Protein AF-0000000079204467 (afdb_homodimer)

Sequence (396 aa):
MDNYSAEVANLAMKILDCMAKALNVDTDVLRGVFGEGRQSFRMNYYPPCPQPDNVIGLTPHSDSVALTILLQLNDMEGLQIKKDGKWVSVKPVPHAFVVNIGDILEIVTNGIYKSILHRAVVNATKERLSVAAFHSPASDREIGPIPNLITVDTPARFKRISMIDYIQGLFARELDGKSYLDTMRITENDEEKKSNEPMDNYSAEVANLAMKILDCMAKALNVDTDVLRGVFGEGRQSFRMNYYPPCPQPDNVIGLTPHSDSVALTILLQLNDMEGLQIKKDGKWVSVKPVPHAFVVNIGDILEIVTNGIYKSILHRAVVNATKERLSVAAFHSPASDREIGPIPNLITVDTPARFKRISMIDYIQGLFARELDGKSYLDTMRITENDEEKKSNEP

Foldseek 3Di:
DVVVQVVVVVVVLVVLQVVCVVLVHHSVLVCVFFPPWDKDKDKDKDAAAQPQPFAWPFDKDWAQAAKKKKDWPDQDWWKWWQDPNDTDTDGDDPPDIDMFGGDQNCFQQLNPDDTIIMTTGAHNHDMTIMMMMGGHGHQAHKTGHDPVNADPVRHGPDDIDGSVVSVVVVVVVVVVPVPVVVVVDDDPVNVVVVVPPD/DVVVQVVVVVVVLVVLQVVCVVLVHHSVLVCVFFPPWDKDKDKDKDAAAQPQVFAWPWDKDWAQAAKKKKDWPDQDWWKWWQDPNDTDTDGDDPPDIDMFGGDQNCFQQLNPDDTIIMTTGAHNHDMTIMMMMGGHGHQAHKTGHDPVNADPVRHGPDDIDGSVVSVVVVVVVVVVPVPVVVVVDDDPVNVVVVVPPD

Organism: NCBI:txid171969

InterPro domains:
  IPR005123 Oxoglutarate/iron-dependent dioxygenase domain [PS51471] (37-137)
  IPR027443 Isopenicillin N synthase-like superfamily [G3DSA:2.60.120.330] (1-175)
  IPR044861 Isopenicillin N synthase-like, Fe(2+) 2OG dioxygenase domain [PF03171] (39-137)
  IPR050295 Plant 2-oxoglutarate-dependent oxidoreductases [PTHR47991] (1-166)

Structure (mmCIF, N/CA/C/O backbone):
data_AF-0000000079204467-model_v1
#
loop_
_entity.id
_entity.type
_entity.pdbx_description
1 polymer 'Fe2OG dioxygenase domain-containing protein'
#
loop_
_atom_site.group_PDB
_atom_site.id
_atom_site.type_symbol
_atom_site.label_atom_id
_atom_site.label_alt_id
_atom_site.label_comp_id
_atom_site.label_asym_id
_atom_site.label_entity_id
_atom_site.label_seq_id
_atom_site.pdbx_PDB_ins_code
_atom_site.Cartn_x
_atom_site.Cartn_y
_atom_site.Cartn_z
_atom_site.occupancy
_atom_site.B_iso_or_equiv
_atom_site.auth_seq_id
_atom_site.auth_comp_id
_atom_site.auth_asym_id
_atom_site.auth_atom_id
_atom_site.pdbx_PDB_model_num
ATOM 1 N N . MET A 1 1 ? -12.391 13.664 -10.922 1 72.62 1 MET A N 1
ATOM 2 C CA . MET A 1 1 ? -11.328 13.414 -9.953 1 72.62 1 MET A CA 1
ATOM 3 C C . MET A 1 1 ? -10.688 14.719 -9.5 1 72.62 1 MET A C 1
ATOM 5 O O . MET A 1 1 ? -10.414 14.898 -8.312 1 72.62 1 MET A O 1
ATOM 9 N N . ASP A 1 2 ? -10.805 15.719 -10.391 1 77.62 2 ASP A N 1
ATOM 10 C CA . ASP A 1 2 ? -10.141 16.984 -10.07 1 77.62 2 ASP A CA 1
ATOM 11 C C . ASP A 1 2 ? -10.938 17.766 -9.039 1 77.62 2 ASP A C 1
ATOM 13 O O . ASP A 1 2 ? -10.375 18.297 -8.07 1 77.62 2 ASP A O 1
ATOM 17 N N . ASN A 1 3 ? -12.211 17.812 -9.234 1 87.56 3 ASN A N 1
ATOM 18 C CA . ASN A 1 3 ? -13.016 18.547 -8.273 1 87.56 3 ASN A CA 1
ATOM 19 C C . ASN A 1 3 ? -12.992 17.891 -6.898 1 87.56 3 ASN A C 1
ATOM 21 O O . ASN A 1 3 ? -12.875 18.578 -5.879 1 87.56 3 ASN A O 1
ATOM 25 N N . TYR A 1 4 ? -13.148 16.641 -6.848 1 91.44 4 TYR A N 1
ATOM 26 C CA . TYR A 1 4 ? -13.086 15.891 -5.594 1 91.44 4 TYR A CA 1
ATOM 27 C C . TYR A 1 4 ? -11.75 16.094 -4.898 1 91.44 4 TYR A C 1
ATOM 29 O O . TYR A 1 4 ? -11.695 16.344 -3.691 1 91.44 4 TYR A O 1
ATOM 37 N N . SER A 1 5 ? -10.734 16.078 -5.699 1 91.62 5 SER A N 1
ATOM 38 C CA . SER A 1 5 ? -9.383 16.266 -5.176 1 91.62 5 SER A CA 1
ATOM 39 C C . SER A 1 5 ? -9.242 17.625 -4.492 1 91.62 5 SER A C 1
ATOM 41 O O . SER A 1 5 ? -8.734 17.703 -3.371 1 91.62 5 SER A O 1
ATOM 43 N N . ALA A 1 6 ? -9.703 18.641 -5.148 1 92.88 6 ALA A N 1
ATOM 44 C CA . ALA A 1 6 ? -9.602 20 -4.598 1 92.88 6 ALA A CA 1
ATOM 45 C C . ALA A 1 6 ? -10.43 20.125 -3.322 1 92.88 6 ALA A C 1
ATOM 47 O O . ALA A 1 6 ? -9.992 20.75 -2.352 1 92.88 6 ALA A O 1
ATOM 48 N N . GLU A 1 7 ? -11.578 19.562 -3.314 1 95.62 7 GLU A N 1
ATOM 49 C CA . GLU A 1 7 ? -12.469 19.641 -2.16 1 95.62 7 GLU A CA 1
ATOM 50 C C . GLU A 1 7 ? -11.883 18.922 -0.955 1 95.62 7 GLU A C 1
ATOM 52 O O . GLU A 1 7 ? -11.984 19.391 0.177 1 95.62 7 GLU A O 1
ATOM 57 N N . VAL A 1 8 ? -11.305 17.797 -1.215 1 95.88 8 VAL A N 1
ATOM 58 C CA . VAL A 1 8 ? -10.742 17.016 -0.124 1 95.88 8 VAL A CA 1
ATOM 59 C C . VAL A 1 8 ? -9.5 17.703 0.422 1 95.88 8 VAL A C 1
ATOM 61 O O . VAL A 1 8 ? -9.25 17.703 1.63 1 95.88 8 VAL A O 1
ATOM 64 N N . ALA A 1 9 ? -8.758 18.328 -0.477 1 94.88 9 ALA A N 1
ATOM 65 C CA . ALA A 1 9 ? -7.609 19.109 -0.033 1 94.88 9 ALA A CA 1
ATOM 66 C C . ALA A 1 9 ? -8.039 20.266 0.878 1 94.88 9 ALA A C 1
ATOM 68 O O . ALA A 1 9 ? -7.418 20.516 1.913 1 94.88 9 ALA A O 1
ATOM 69 N N . ASN A 1 10 ? -9.07 20.906 0.454 1 96.06 10 ASN A N 1
ATOM 70 C CA . ASN A 1 10 ? -9.617 21.984 1.267 1 96.06 10 ASN A CA 1
ATOM 71 C C . ASN A 1 10 ? -10.102 21.484 2.623 1 96.06 10 ASN A C 1
ATOM 73 O O . ASN A 1 10 ? -9.914 22.141 3.643 1 96.0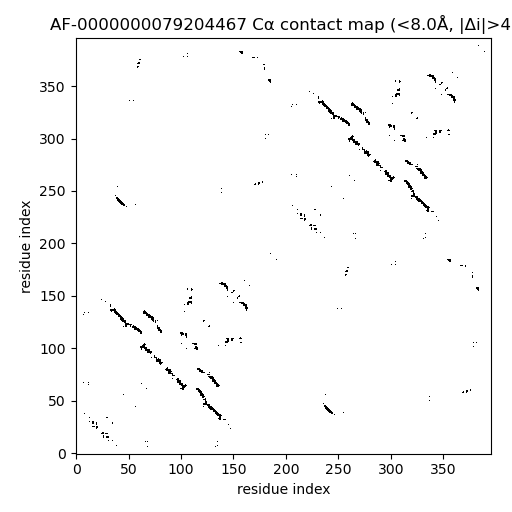6 10 ASN A O 1
ATOM 77 N N . LEU A 1 11 ? -10.758 20.406 2.621 1 97.25 11 LEU A N 1
ATOM 78 C CA . LEU A 1 11 ? -11.227 19.797 3.863 1 97.25 11 LEU A CA 1
ATOM 79 C C . LEU A 1 11 ? -10.062 19.484 4.797 1 97.25 11 LEU A C 1
ATOM 81 O O . LEU A 1 11 ? -10.148 19.734 6 1 97.25 11 LEU A O 1
ATOM 85 N N . ALA A 1 12 ? -8.977 18.922 4.258 1 97.56 12 ALA A N 1
ATOM 86 C CA . ALA A 1 12 ? -7.789 18.609 5.055 1 97.56 12 ALA A CA 1
ATOM 87 C C . ALA A 1 12 ? -7.262 19.859 5.758 1 97.56 12 ALA A C 1
ATOM 89 O O . ALA A 1 12 ? -6.922 19.812 6.941 1 97.56 12 ALA A O 1
ATOM 90 N N . MET A 1 13 ? -7.277 20.953 5.074 1 96.94 13 MET A N 1
ATOM 91 C CA . MET A 1 13 ? -6.789 22.203 5.648 1 96.94 13 MET A CA 1
ATOM 92 C C . MET A 1 13 ? -7.715 22.672 6.762 1 96.94 13 MET A C 1
ATOM 94 O O . MET A 1 13 ? -7.254 23.172 7.793 1 96.94 13 MET A O 1
ATOM 98 N N . LYS A 1 14 ? -8.969 22.547 6.523 1 97.94 14 LYS A N 1
ATOM 99 C CA . LYS A 1 14 ? -9.922 22.922 7.555 1 97.94 14 LYS A CA 1
ATOM 100 C C . LYS A 1 14 ? -9.742 22.094 8.82 1 97.94 14 LYS A C 1
ATOM 102 O O . LYS A 1 14 ? -9.82 22.609 9.93 1 97.94 14 LYS A O 1
ATOM 107 N N . ILE A 1 15 ? -9.539 20.828 8.633 1 98.12 15 ILE A N 1
ATOM 108 C CA . ILE A 1 15 ? -9.32 19.922 9.766 1 98.12 15 ILE A CA 1
ATOM 109 C C . ILE A 1 15 ? -8.047 20.344 10.508 1 98.12 15 ILE A C 1
ATOM 111 O O . ILE A 1 15 ? -8.047 20.438 11.742 1 98.12 15 ILE A O 1
ATOM 115 N N . LEU A 1 16 ? -7.023 20.656 9.773 1 97.69 16 LEU A N 1
ATOM 116 C CA . LEU A 1 16 ? -5.758 21.062 10.383 1 97.69 16 LEU A CA 1
ATOM 117 C C . LEU A 1 16 ? -5.914 22.375 11.141 1 97.69 16 LEU A C 1
ATOM 119 O O . LEU A 1 16 ? -5.32 22.562 12.203 1 97.69 16 LEU A O 1
ATOM 123 N N . ASP A 1 17 ? -6.746 23.281 10.602 1 97.88 17 ASP A N 1
ATOM 124 C CA . ASP A 1 17 ? -7.039 24.531 11.305 1 97.88 17 ASP A CA 1
ATOM 125 C C . ASP A 1 17 ? -7.723 24.25 12.641 1 97.88 17 ASP A C 1
ATOM 127 O O . ASP A 1 17 ? -7.383 24.859 13.656 1 97.88 17 ASP A O 1
ATOM 131 N N . CYS A 1 18 ? -8.672 23.391 12.633 1 98.25 18 CYS A N 1
ATOM 132 C CA . CYS A 1 18 ? -9.375 23.031 13.852 1 98.25 18 CYS A CA 1
ATOM 133 C C . CYS A 1 18 ? -8.414 22.406 14.867 1 98.25 18 CYS A C 1
ATOM 135 O O . CYS A 1 18 ? -8.492 22.688 16.062 1 98.25 18 CYS A O 1
ATOM 137 N N . MET A 1 19 ? -7.508 21.562 14.383 1 97.81 19 MET A N 1
ATOM 138 C CA . MET A 1 19 ? -6.535 20.922 15.258 1 97.81 19 MET A CA 1
ATOM 139 C C . MET A 1 19 ? -5.574 21.953 15.852 1 97.81 19 MET A C 1
ATOM 141 O O . MET A 1 19 ? -5.215 21.859 17.031 1 97.81 19 MET A O 1
ATOM 145 N N . ALA A 1 20 ? -5.168 22.859 15.016 1 97.62 20 ALA A N 1
ATOM 146 C CA . ALA A 1 20 ? -4.309 23.922 15.516 1 97.62 20 ALA A CA 1
ATOM 147 C C . ALA A 1 20 ? -4.98 24.672 16.656 1 97.62 20 ALA A C 1
ATOM 149 O O . ALA A 1 20 ? -4.359 24.938 17.703 1 97.62 20 ALA A O 1
ATOM 150 N N . LYS A 1 21 ? -6.219 25.031 16.484 1 98.06 21 LYS A N 1
ATOM 151 C CA . LYS A 1 21 ? -6.973 25.734 17.516 1 98.06 21 LYS A CA 1
ATOM 152 C C . LYS A 1 21 ? -7.059 24.906 18.797 1 98.06 21 LYS A C 1
ATOM 154 O O . LYS A 1 21 ? -6.895 25.438 19.891 1 98.06 21 LYS A O 1
ATOM 159 N N . ALA A 1 22 ? -7.316 23.641 18.625 1 97.69 22 ALA A N 1
ATOM 160 C CA . ALA A 1 22 ? -7.418 22.75 19.781 1 97.69 22 ALA A CA 1
ATOM 161 C C . ALA A 1 22 ? -6.094 22.656 20.531 1 97.69 22 ALA A C 1
ATOM 163 O O . ALA A 1 22 ? -6.07 22.453 21.75 1 97.69 22 ALA A O 1
ATOM 164 N N . LEU A 1 23 ? -4.969 22.828 19.859 1 97.31 23 LEU A N 1
ATOM 165 C CA . LEU A 1 23 ? -3.635 22.797 20.438 1 97.31 23 LEU A CA 1
ATOM 166 C C . LEU A 1 23 ? -3.248 24.156 21.016 1 97.31 23 LEU A C 1
ATOM 168 O O . LEU A 1 23 ? -2.178 24.297 21.609 1 97.31 23 LEU A O 1
ATOM 172 N N . ASN A 1 24 ? -4.105 25.125 20.797 1 97.12 24 ASN A N 1
ATOM 173 C CA . ASN A 1 24 ? -3.861 26.5 21.219 1 97.12 24 ASN A CA 1
ATOM 174 C C . ASN A 1 24 ? -2.648 27.094 20.516 1 97.12 24 ASN A C 1
ATOM 176 O O . ASN A 1 24 ? -1.806 27.734 21.141 1 97.12 24 ASN A O 1
ATOM 180 N N . VAL A 1 25 ? -2.535 26.812 19.25 1 96.62 25 VAL A N 1
ATOM 181 C CA . VAL A 1 25 ? -1.514 27.422 18.406 1 96.62 25 VAL A CA 1
ATOM 182 C C . VAL A 1 25 ? -2.174 28.141 17.234 1 96.62 25 VAL A C 1
ATOM 184 O O . VAL A 1 25 ? -3.295 27.797 16.844 1 96.62 25 VAL A O 1
ATOM 187 N N . ASP A 1 26 ? -1.474 29.172 16.719 1 97.12 26 ASP A N 1
ATOM 188 C CA . ASP A 1 26 ? -1.987 29.875 15.547 1 97.12 26 ASP A CA 1
ATOM 189 C C . ASP A 1 26 ? -2.125 28.938 14.352 1 97.12 26 ASP A C 1
ATOM 191 O O . ASP A 1 26 ? -1.254 28.094 14.117 1 97.12 26 ASP A O 1
ATOM 195 N N . THR A 1 27 ? -3.242 29.094 13.594 1 96.69 27 THR A N 1
ATOM 196 C CA . THR A 1 27 ? -3.498 28.234 12.445 1 96.69 27 THR A CA 1
ATOM 197 C C . THR A 1 27 ? -2.375 28.359 11.422 1 96.69 27 THR A C 1
ATOM 199 O O . THR A 1 27 ? -2.088 27.406 10.688 1 96.69 27 THR A O 1
ATOM 202 N N . ASP A 1 28 ? -1.653 29.453 11.43 1 96.62 28 ASP A N 1
ATOM 203 C CA . ASP A 1 28 ? -0.583 29.703 10.469 1 96.62 28 ASP A CA 1
ATOM 204 C C . ASP A 1 28 ? 0.603 28.766 10.719 1 96.62 28 ASP A C 1
ATOM 206 O O . ASP A 1 28 ? 1.394 28.5 9.812 1 96.62 28 ASP A O 1
ATOM 210 N N . VAL A 1 29 ? 0.686 28.328 11.914 1 95.69 29 VAL A N 1
ATOM 211 C CA . VAL A 1 29 ? 1.812 27.469 12.266 1 95.69 29 VAL A CA 1
ATOM 212 C C . VAL A 1 29 ? 1.688 26.125 11.531 1 95.69 29 VAL A C 1
ATOM 214 O O . VAL A 1 29 ? 2.609 25.719 10.82 1 95.69 29 VAL A O 1
ATOM 217 N N . LEU A 1 30 ? 0.536 25.438 11.617 1 95.75 30 LEU A N 1
ATOM 218 C CA . LEU A 1 30 ? 0.355 24.172 10.914 1 95.75 30 LEU A CA 1
ATOM 219 C C . LEU A 1 30 ? 0.243 24.391 9.406 1 95.75 30 LEU A C 1
ATOM 221 O O . LEU A 1 30 ? 0.72 23.578 8.617 1 95.75 30 LEU A O 1
ATOM 225 N N . ARG A 1 31 ? -0.378 25.5 9.023 1 94.81 31 ARG A N 1
ATOM 226 C CA . ARG A 1 31 ? -0.451 25.812 7.598 1 94.81 31 ARG A CA 1
ATOM 227 C C . ARG A 1 31 ? 0.94 26.016 7.012 1 94.81 31 ARG A C 1
ATOM 229 O O . ARG A 1 31 ? 1.179 25.719 5.84 1 94.81 31 ARG A O 1
ATOM 236 N N . GLY A 1 32 ? 1.787 26.578 7.805 1 94.31 32 GLY A N 1
ATOM 237 C CA . GLY A 1 32 ? 3.164 26.766 7.367 1 94.31 32 GLY A CA 1
ATOM 238 C C . GLY A 1 32 ? 3.867 25.453 7.066 1 94.31 32 GLY A C 1
ATOM 239 O O . GLY A 1 32 ? 4.727 25.391 6.188 1 94.31 32 GLY A O 1
ATOM 240 N N . VAL A 1 33 ? 3.49 24.422 7.766 1 94.06 33 VAL A N 1
ATOM 241 C CA . VAL A 1 33 ? 4.098 23.109 7.57 1 94.06 33 VAL A CA 1
ATOM 242 C C . VAL A 1 33 ? 3.35 22.344 6.48 1 94.06 33 VAL A C 1
ATOM 244 O O . VAL A 1 33 ? 3.967 21.75 5.598 1 94.06 33 VAL A O 1
ATOM 247 N N . PHE A 1 34 ? 2.021 22.422 6.441 1 93.75 34 PHE A N 1
ATOM 248 C CA . PHE A 1 34 ? 1.227 21.5 5.648 1 93.75 34 PHE A CA 1
ATOM 249 C C . PHE A 1 34 ? 0.581 22.203 4.469 1 93.75 34 PHE A C 1
ATOM 251 O O . PHE A 1 34 ? 0.009 21.562 3.586 1 93.75 34 PHE A O 1
ATOM 258 N N . GLY A 1 35 ? 0.647 23.578 4.484 1 90.62 35 GLY A N 1
ATOM 259 C CA . GLY A 1 35 ? 0.082 24.312 3.363 1 90.62 35 GLY A CA 1
ATOM 260 C C . GLY A 1 35 ? 0.76 24 2.043 1 90.62 35 GLY A C 1
ATOM 261 O O . GLY A 1 35 ? 1.954 23.703 2.008 1 90.62 35 GLY A O 1
ATOM 262 N N . GLU A 1 36 ? -0.015 24.047 0.971 1 87.31 36 GLU A N 1
ATOM 263 C CA . GLU A 1 36 ? 0.477 23.766 -0.372 1 87.31 36 GLU A CA 1
ATOM 264 C C . GLU A 1 36 ? 1.157 22.391 -0.425 1 87.31 36 GLU A C 1
ATOM 266 O O . GLU A 1 36 ? 2.205 22.234 -1.055 1 87.31 36 GLU A O 1
ATOM 271 N N . GLY A 1 37 ? 0.646 21.531 0.371 1 90.75 37 GLY A N 1
ATOM 272 C CA . GLY A 1 37 ? 1.218 20.188 0.474 1 90.75 37 GLY A CA 1
ATOM 273 C C . GLY A 1 37 ? 0.845 19.297 -0.689 1 90.75 37 GLY A C 1
ATOM 274 O O . GLY A 1 37 ? 0.33 19.766 -1.705 1 90.75 37 GLY A O 1
ATOM 275 N N . ARG A 1 38 ? 1.247 18.062 -0.542 1 90.19 38 ARG A N 1
ATOM 276 C CA . ARG A 1 38 ? 0.975 17.062 -1.556 1 90.19 38 ARG A CA 1
ATOM 277 C C . ARG A 1 38 ? -0.207 16.188 -1.15 1 90.19 38 ARG A C 1
ATOM 279 O O . ARG A 1 38 ? -0.364 15.844 0.025 1 90.19 38 ARG A O 1
ATOM 286 N N . GLN A 1 39 ? -0.999 15.914 -2.168 1 93.12 39 GLN A N 1
ATOM 287 C CA . GLN A 1 39 ? -2.125 15.008 -1.982 1 93.12 39 GLN A CA 1
ATOM 288 C C . GLN A 1 39 ? -2.08 13.859 -2.99 1 93.12 39 GLN A C 1
ATOM 290 O O . GLN A 1 39 ? -1.752 14.07 -4.16 1 93.12 39 GLN A O 1
ATOM 295 N N . SER A 1 40 ? -2.301 12.664 -2.574 1 94.06 40 SER A N 1
ATOM 296 C CA . SER A 1 40 ? -2.443 11.5 -3.441 1 94.06 40 SER A CA 1
ATOM 297 C C . SER A 1 40 ? -3.639 10.648 -3.027 1 94.06 40 SER A C 1
ATOM 299 O O . SER A 1 40 ? -4.168 10.805 -1.927 1 94.06 40 SER A O 1
ATOM 301 N N . PHE A 1 41 ? -4.09 9.852 -3.979 1 95.19 41 PHE A N 1
ATOM 302 C CA . PHE A 1 41 ? -5.266 9.039 -3.723 1 95.19 41 PHE A CA 1
ATOM 303 C C . PHE A 1 41 ? -4.961 7.559 -3.949 1 95.19 41 PHE A C 1
ATOM 305 O O . PHE A 1 41 ? -4.223 7.207 -4.875 1 95.19 41 PHE A O 1
ATOM 312 N N . ARG A 1 42 ? -5.57 6.73 -3.16 1 95.31 42 ARG A N 1
ATOM 313 C CA . ARG A 1 42 ? -5.605 5.285 -3.338 1 95.31 42 ARG A CA 1
ATOM 314 C C . ARG A 1 42 ? -7.023 4.746 -3.172 1 95.31 42 ARG A C 1
ATOM 316 O O . ARG A 1 42 ? -7.691 5.039 -2.178 1 95.31 42 ARG A O 1
ATOM 323 N N . MET A 1 43 ? -7.445 4.102 -4.191 1 93.94 43 MET A N 1
ATOM 324 C CA . MET A 1 43 ? -8.719 3.398 -4.113 1 93.94 43 MET A CA 1
ATOM 325 C C . MET A 1 43 ? -8.508 1.894 -4 1 93.94 43 MET A C 1
ATOM 327 O O . MET A 1 43 ? -7.688 1.322 -4.723 1 93.94 43 MET A O 1
ATOM 331 N N . ASN A 1 44 ? -9.164 1.347 -3.102 1 93.5 44 ASN A N 1
ATOM 332 C CA . ASN A 1 44 ? -9.078 -0.091 -2.873 1 93.5 44 ASN A CA 1
ATOM 333 C C . ASN A 1 44 ? -10.406 -0.785 -3.15 1 93.5 44 ASN A C 1
ATOM 335 O O . ASN A 1 44 ? -11.461 -0.306 -2.727 1 93.5 44 ASN A O 1
ATOM 339 N N . TYR A 1 45 ? -10.344 -1.846 -3.891 1 92.19 45 TYR A N 1
ATOM 340 C CA . TYR A 1 45 ? -11.508 -2.68 -4.176 1 92.19 45 TYR A CA 1
ATOM 341 C C . TYR A 1 45 ? -11.219 -4.145 -3.875 1 92.19 45 TYR A C 1
ATOM 343 O O . TYR A 1 45 ? -10.242 -4.707 -4.387 1 92.19 45 TYR A O 1
ATOM 351 N N . TYR A 1 46 ? -12 -4.719 -3.066 1 88.62 46 TYR A N 1
ATOM 352 C CA . TYR A 1 46 ? -11.93 -6.133 -2.713 1 88.62 46 TYR A CA 1
ATOM 353 C C . TYR A 1 46 ? -13.219 -6.852 -3.076 1 88.62 46 TYR A C 1
ATOM 355 O O . TYR A 1 46 ? -14.242 -6.68 -2.408 1 88.62 46 TYR A O 1
ATOM 363 N N . PRO A 1 47 ? -13.172 -7.672 -4.098 1 85.75 47 PRO A N 1
ATOM 364 C CA . PRO A 1 47 ? -14.367 -8.461 -4.402 1 85.75 47 PRO A CA 1
ATOM 365 C C . PRO A 1 47 ? -14.719 -9.453 -3.299 1 85.75 47 PRO A C 1
ATOM 367 O O . PRO A 1 47 ? -13.891 -9.734 -2.432 1 85.75 47 PRO A O 1
ATOM 370 N N . PRO A 1 48 ? -16.016 -9.836 -3.369 1 81.31 48 PRO A N 1
ATOM 371 C CA . PRO A 1 48 ? -16.359 -10.875 -2.398 1 81.31 48 PRO A CA 1
ATOM 372 C C . PRO A 1 48 ? -15.461 -12.102 -2.5 1 81.31 48 PRO A C 1
ATOM 374 O O . PRO A 1 48 ? -15.086 -12.508 -3.602 1 81.31 48 PRO A O 1
ATOM 377 N N . CYS A 1 49 ? -14.93 -12.492 -1.41 1 73 49 CYS A N 1
ATOM 378 C CA . CYS A 1 49 ? -14.086 -13.68 -1.321 1 73 49 CYS A CA 1
ATOM 379 C C . CYS A 1 49 ? -14.797 -14.797 -0.565 1 73 49 CYS A C 1
ATOM 381 O O . CYS A 1 49 ? -15.156 -14.625 0.601 1 73 49 CYS A O 1
ATOM 383 N N . PRO A 1 50 ? -15.203 -15.844 -1.275 1 63.03 50 PRO A N 1
ATOM 384 C CA . PRO A 1 50 ? -15.984 -16.906 -0.637 1 63.03 50 PRO A CA 1
ATOM 385 C C . PRO A 1 50 ? -15.383 -17.359 0.689 1 63.03 50 PRO A C 1
ATOM 387 O O . PRO A 1 50 ? -16.109 -17.812 1.58 1 63.03 50 PRO A O 1
ATOM 390 N N . GLN A 1 51 ? -14.117 -17.609 0.827 1 59.66 51 GLN A N 1
ATOM 391 C CA . GLN A 1 51 ? -13.578 -18.047 2.107 1 59.66 51 GLN A CA 1
ATOM 392 C C . GLN A 1 51 ? -13.016 -16.875 2.904 1 59.66 51 GLN A C 1
ATOM 394 O O . GLN A 1 51 ? -11.797 -16.734 3.033 1 59.66 51 GLN A O 1
ATOM 399 N N . PRO A 1 52 ? -14.055 -16.141 3.418 1 54.09 52 PRO A N 1
ATOM 400 C CA . PRO A 1 52 ? -13.617 -14.891 4.039 1 54.09 52 PRO A CA 1
ATOM 401 C C . PRO A 1 52 ? -12.875 -15.109 5.352 1 54.09 52 PRO A C 1
ATOM 403 O O . PRO A 1 52 ? -12.344 -14.156 5.93 1 54.09 52 PRO A O 1
ATOM 406 N N . ASP A 1 53 ? -12.914 -16.312 5.895 1 52.44 53 ASP A N 1
ATOM 407 C CA . ASP A 1 53 ? -12.375 -16.359 7.25 1 52.44 53 ASP A CA 1
ATOM 408 C C . ASP A 1 53 ? -11.016 -15.664 7.328 1 52.44 53 ASP A C 1
ATOM 410 O O . ASP A 1 53 ? -10.023 -16.172 6.805 1 52.44 53 ASP A O 1
ATOM 414 N N . ASN A 1 54 ? -11.016 -14.352 7.863 1 57.91 54 ASN A N 1
ATOM 415 C CA . ASN A 1 54 ? -10.039 -13.383 8.352 1 57.91 54 ASN A CA 1
ATOM 416 C C . ASN A 1 54 ? -9.078 -12.953 7.242 1 57.91 54 ASN A C 1
ATOM 418 O O . ASN A 1 54 ? -7.855 -13.016 7.414 1 57.91 54 ASN A O 1
ATOM 422 N N . VAL A 1 55 ? -9.703 -12.836 6.109 1 70.5 55 VAL A N 1
ATOM 423 C CA . VAL A 1 55 ? -8.781 -12.414 5.059 1 70.5 55 VAL A CA 1
ATOM 424 C C . VAL A 1 55 ? -8.5 -10.914 5.184 1 70.5 55 VAL A C 1
ATOM 426 O O . VAL A 1 55 ? -9.43 -10.109 5.273 1 70.5 55 VAL A O 1
ATOM 429 N N . ILE A 1 56 ? -7.34 -10.609 5.496 1 77.19 56 ILE A N 1
ATOM 430 C CA . ILE A 1 56 ? -6.832 -9.25 5.617 1 77.19 56 ILE A CA 1
ATOM 431 C C . ILE A 1 56 ? -6.676 -8.633 4.23 1 77.19 56 ILE A C 1
ATOM 433 O O . ILE A 1 56 ? -6.062 -9.227 3.342 1 77.19 56 ILE A O 1
ATOM 437 N N . GLY A 1 57 ? -7.426 -7.578 4.016 1 80.19 57 GLY A N 1
ATOM 438 C CA . GLY A 1 57 ? -7.273 -6.812 2.787 1 80.19 57 GLY A CA 1
ATOM 439 C C . GLY A 1 57 ? -6.055 -5.91 2.791 1 80.19 57 GLY A C 1
ATOM 440 O O . GLY A 1 57 ? -5.27 -5.914 1.841 1 80.19 57 GLY A O 1
ATOM 441 N N . LEU A 1 58 ? -5.965 -5.207 3.85 1 85 58 LEU A N 1
ATOM 442 C CA . LEU A 1 58 ? -4.801 -4.355 4.066 1 85 58 LEU A CA 1
ATOM 443 C C . LEU A 1 58 ? -4.113 -4.699 5.383 1 85 58 LEU A C 1
ATOM 445 O O . LEU A 1 58 ? -4.746 -4.688 6.441 1 85 58 LEU A O 1
ATOM 449 N N . THR A 1 59 ? -2.822 -5.016 5.305 1 86.44 59 THR A N 1
ATOM 450 C CA . THR A 1 59 ? -2.053 -5.391 6.484 1 86.44 59 THR A CA 1
ATOM 451 C C . THR A 1 59 ? -1.944 -4.219 7.457 1 86.44 59 THR A C 1
ATOM 453 O O . THR A 1 59 ? -2.086 -3.062 7.059 1 86.44 59 THR A O 1
ATOM 456 N N . PRO A 1 60 ? -1.724 -4.527 8.68 1 88.5 60 PRO A N 1
ATOM 457 C CA . PRO A 1 60 ? -1.558 -3.461 9.664 1 88.5 60 PRO A CA 1
ATOM 458 C C . PRO A 1 60 ? -0.445 -2.48 9.297 1 88.5 60 PRO A C 1
ATOM 460 O O . PRO A 1 60 ? 0.632 -2.9 8.867 1 88.5 60 PRO A O 1
ATOM 463 N N . HIS A 1 61 ? -0.729 -1.2 9.414 1 89.31 61 HIS A N 1
ATOM 464 C CA . HIS A 1 61 ? 0.261 -0.16 9.156 1 89.31 61 HIS A CA 1
ATOM 465 C C . HIS A 1 61 ? -0.196 1.184 9.719 1 89.31 61 HIS A C 1
ATOM 467 O O . HIS A 1 61 ? -1.364 1.348 10.078 1 89.31 61 HIS A O 1
ATOM 473 N N . SER A 1 62 ? 0.697 2.051 9.891 1 91.44 62 SER A N 1
ATOM 474 C CA . SER A 1 62 ? 0.418 3.471 10.078 1 91.44 62 SER A CA 1
ATOM 475 C C . SER A 1 62 ? 0.739 4.273 8.82 1 91.44 62 SER A C 1
ATOM 477 O O . SER A 1 62 ? 1.561 3.852 8.008 1 91.44 62 SER A O 1
ATOM 479 N N . ASP A 1 63 ? 0.042 5.309 8.656 1 92.81 63 ASP A N 1
ATOM 480 C CA . ASP A 1 63 ? 0.284 6.137 7.48 1 92.81 63 ASP A CA 1
ATOM 481 C C . ASP A 1 63 ? 1.474 7.07 7.699 1 92.81 63 ASP A C 1
ATOM 483 O O . ASP A 1 63 ? 1.527 7.793 8.695 1 92.81 63 ASP A O 1
ATOM 487 N N . SER A 1 64 ? 2.379 7.125 6.793 1 92.44 64 SER A N 1
ATOM 488 C CA . SER A 1 64 ? 3.598 7.918 6.93 1 92.44 64 SER A CA 1
ATOM 489 C C . SER A 1 64 ? 3.348 9.383 6.586 1 92.44 64 SER A C 1
ATOM 491 O O . SER A 1 64 ? 4.277 10.195 6.582 1 92.44 64 SER A O 1
ATOM 493 N N . VAL A 1 65 ? 2.146 9.719 6.32 1 94.88 65 VAL A N 1
ATOM 494 C CA . VAL A 1 65 ? 1.769 11.07 5.922 1 94.88 65 VAL A CA 1
ATOM 495 C C . VAL A 1 65 ? 1.238 11.836 7.133 1 94.88 65 VAL A C 1
ATOM 497 O O . VAL A 1 65 ? 1.408 11.406 8.273 1 94.88 65 VAL A O 1
ATOM 500 N N . ALA A 1 66 ? 0.671 13.094 6.859 1 96.38 66 ALA A N 1
ATOM 501 C CA . ALA A 1 66 ? 0.112 13.898 7.934 1 96.38 66 ALA A CA 1
ATOM 502 C C . ALA A 1 66 ? -1.295 13.438 8.297 1 96.38 66 ALA A C 1
ATOM 504 O O . ALA A 1 66 ? -1.562 13.094 9.453 1 96.38 66 ALA A O 1
ATOM 505 N N . LEU A 1 67 ? -2.15 13.453 7.281 1 97.19 67 LEU A N 1
ATOM 506 C CA . LEU A 1 67 ? -3.559 13.109 7.441 1 97.19 67 LEU A CA 1
ATOM 507 C C . LEU A 1 67 ? -4.031 12.219 6.293 1 97.19 67 LEU A C 1
ATOM 509 O O . LEU A 1 67 ? -3.639 12.43 5.145 1 97.19 67 LEU A O 1
ATOM 513 N N . THR A 1 68 ? -4.836 11.258 6.641 1 97.94 68 THR A N 1
ATOM 514 C CA . THR A 1 68 ? -5.527 10.453 5.641 1 97.94 68 THR A CA 1
ATOM 515 C C . THR A 1 68 ? -7.039 10.602 5.785 1 97.94 68 THR A C 1
ATOM 517 O O . THR A 1 68 ? -7.586 10.414 6.875 1 97.94 68 THR A O 1
ATOM 520 N N . ILE A 1 69 ? -7.688 11.055 4.762 1 97.69 69 ILE A N 1
ATOM 521 C CA . ILE A 1 69 ? -9.141 11.164 4.723 1 97.69 69 ILE A CA 1
ATOM 522 C C . ILE A 1 69 ? -9.727 10.031 3.895 1 97.69 69 ILE A C 1
ATOM 524 O O . ILE A 1 69 ? -9.492 9.945 2.688 1 97.69 69 ILE A O 1
ATOM 528 N N . LEU A 1 70 ? -10.477 9.188 4.566 1 96.12 70 LEU A N 1
ATOM 529 C CA . LEU A 1 70 ? -10.969 7.949 3.969 1 96.12 70 LEU A CA 1
ATOM 530 C C . LEU A 1 70 ? -12.469 8.023 3.715 1 96.12 70 LEU A C 1
ATOM 532 O O . LEU A 1 70 ? -13.234 8.383 4.609 1 96.12 70 LEU A O 1
ATOM 536 N N . LEU A 1 71 ? -12.852 7.797 2.504 1 93.12 71 LEU A N 1
ATOM 537 C CA . LEU A 1 71 ? -14.25 7.609 2.143 1 93.12 71 LEU A CA 1
ATOM 538 C C . LEU A 1 71 ? -14.562 6.129 1.939 1 93.12 71 LEU A C 1
ATOM 540 O O . LEU A 1 71 ? -13.969 5.477 1.082 1 93.12 71 LEU A O 1
ATOM 544 N N . GLN A 1 72 ? -15.391 5.59 2.762 1 89 72 GLN A N 1
ATOM 545 C CA . GLN A 1 72 ? -15.867 4.223 2.596 1 89 72 GLN A CA 1
ATOM 546 C C . GLN A 1 72 ? -17.125 4.184 1.737 1 89 72 GLN A C 1
ATOM 548 O O . GLN A 1 72 ? -18.188 4.66 2.156 1 89 72 GLN A O 1
ATOM 553 N N . LEU A 1 73 ? -17.031 3.672 0.554 1 83.38 73 LEU A N 1
ATOM 554 C CA . LEU A 1 73 ? -18.062 3.875 -0.461 1 83.38 73 LEU A CA 1
ATOM 555 C C . LEU A 1 73 ? -19.188 2.873 -0.29 1 83.38 73 LEU A C 1
ATOM 557 O O . LEU A 1 73 ? -20.312 3.109 -0.756 1 83.38 73 LEU A O 1
ATOM 561 N N . ASN A 1 74 ? -18.828 1.77 0.317 1 80.5 74 ASN A N 1
ATOM 562 C CA . ASN A 1 74 ? -19.938 0.863 0.571 1 80.5 74 ASN A CA 1
ATOM 563 C C . ASN A 1 74 ? -20.047 0.496 2.049 1 80.5 74 ASN A C 1
ATOM 565 O O . ASN A 1 74 ? -19.078 0.676 2.803 1 80.5 74 ASN A O 1
ATOM 569 N N . ASP A 1 75 ? -21.188 0.534 2.701 1 76.25 75 ASP A N 1
ATOM 570 C CA . ASP A 1 75 ? -21.516 0.363 4.113 1 76.25 75 ASP A CA 1
ATOM 571 C C . ASP A 1 75 ? -20.922 -0.934 4.66 1 76.25 75 ASP A C 1
ATOM 573 O O . ASP A 1 75 ? -21.391 -1.46 5.672 1 76.25 75 ASP A O 1
ATOM 577 N N . MET A 1 76 ? -19.891 -1.445 4.035 1 78.19 76 MET A N 1
ATOM 578 C CA . MET A 1 76 ? -19.25 -2.645 4.57 1 78.19 76 MET A CA 1
ATOM 579 C C . MET A 1 76 ? -18.266 -2.287 5.691 1 78.19 76 MET A C 1
ATOM 581 O O . MET A 1 76 ? -17.469 -1.357 5.559 1 78.19 76 MET A O 1
ATOM 585 N N . GLU A 1 77 ? -18.484 -2.986 6.754 1 81.12 77 GLU A N 1
ATOM 586 C CA . GLU A 1 77 ? -17.547 -2.846 7.859 1 81.12 77 GLU A CA 1
ATOM 587 C C . GLU A 1 77 ? -16.234 -3.578 7.566 1 81.12 77 GLU A C 1
ATOM 589 O O . GLU A 1 77 ? -16.25 -4.73 7.129 1 81.12 77 GLU A O 1
ATOM 594 N N . GLY A 1 78 ? -15.055 -2.846 7.594 1 87.06 78 GLY A N 1
ATOM 595 C CA . GLY A 1 78 ? -13.805 -3.533 7.305 1 87.06 78 GLY A CA 1
ATOM 596 C C . GLY A 1 78 ? -12.594 -2.84 7.898 1 87.06 78 GLY A C 1
ATOM 597 O O . GLY A 1 78 ? -11.562 -3.475 8.141 1 87.06 78 GLY A O 1
ATOM 598 N N . LEU A 1 79 ? -12.758 -1.64 8.188 1 92.12 79 LEU A N 1
ATOM 599 C CA . LEU A 1 79 ? -11.648 -0.903 8.781 1 92.12 79 LEU A CA 1
ATOM 600 C C . LEU A 1 79 ? -11.547 -1.188 10.273 1 92.12 79 LEU A C 1
ATOM 602 O O . LEU A 1 79 ? -12.555 -1.173 10.984 1 92.12 79 LEU A O 1
ATOM 606 N N . GLN A 1 80 ? -10.312 -1.534 10.68 1 93.38 80 GLN A N 1
ATOM 607 C CA . GLN A 1 80 ? -10.047 -1.749 12.102 1 93.38 80 GLN A CA 1
ATOM 608 C C . GLN A 1 80 ? -8.852 -0.923 12.562 1 93.38 80 GLN A C 1
ATOM 610 O O . GLN A 1 80 ? -7.914 -0.685 11.797 1 93.38 80 GLN A O 1
ATOM 615 N N . ILE A 1 81 ? -8.906 -0.468 13.789 1 94.25 81 ILE A N 1
ATOM 616 C CA . ILE A 1 81 ? -7.785 0.245 14.398 1 94.25 81 ILE A CA 1
ATOM 617 C C . ILE A 1 81 ? -7.297 -0.514 15.633 1 94.25 81 ILE A C 1
ATOM 619 O O . ILE A 1 81 ? -8.055 -1.278 16.234 1 94.25 81 ILE A O 1
ATOM 623 N N . LYS A 1 82 ? -6.051 -0.3 15.898 1 92.5 82 LYS A N 1
ATOM 624 C CA . LYS A 1 82 ? -5.508 -0.873 17.125 1 92.5 82 LYS A CA 1
ATOM 625 C C . LYS A 1 82 ? -5.676 0.085 18.297 1 92.5 82 LYS A C 1
ATOM 627 O O . LYS A 1 82 ? -5.098 1.174 18.312 1 92.5 82 LYS A O 1
ATOM 632 N N . LYS A 1 83 ? -6.523 -0.247 19.172 1 92.5 83 LYS A N 1
ATOM 633 C CA . LYS A 1 83 ? -6.77 0.528 20.391 1 92.5 83 LYS A CA 1
ATOM 634 C C . LYS A 1 83 ? -6.512 -0.309 21.641 1 92.5 83 LYS A C 1
ATOM 636 O O . LYS A 1 83 ? -7.117 -1.369 21.812 1 92.5 83 LYS A O 1
ATOM 641 N N . ASP A 1 84 ? -5.59 0.133 22.484 1 91.94 84 ASP A N 1
ATOM 642 C CA . ASP A 1 84 ? -5.234 -0.559 23.719 1 91.94 84 ASP A CA 1
ATOM 643 C C . ASP A 1 84 ? -4.875 -2.018 23.453 1 91.94 84 ASP A C 1
ATOM 645 O O . ASP A 1 84 ? -5.367 -2.922 24.125 1 91.94 84 ASP A O 1
ATOM 649 N N . GLY A 1 85 ? -4.207 -2.18 22.422 1 87.81 85 GLY A N 1
ATOM 650 C CA . GLY A 1 85 ? -3.664 -3.49 22.094 1 87.81 85 GLY A CA 1
ATOM 651 C C . GLY A 1 85 ? -4.668 -4.395 21.406 1 87.81 85 GLY A C 1
ATOM 652 O O . GLY A 1 85 ? -4.336 -5.52 21.016 1 87.81 85 GLY A O 1
ATOM 653 N N . LYS A 1 86 ? -5.812 -3.914 21.188 1 93.38 86 LYS A N 1
ATOM 654 C CA . LYS A 1 86 ? -6.848 -4.727 20.547 1 93.38 86 LYS A CA 1
ATOM 655 C C . LYS A 1 86 ? -7.324 -4.102 19.25 1 93.38 86 LYS A C 1
ATOM 657 O O . LYS A 1 86 ? -7.422 -2.875 19.141 1 93.38 86 LYS A O 1
ATOM 662 N N . TRP A 1 87 ? -7.629 -4.977 18.312 1 91.5 87 TRP A N 1
ATOM 663 C CA . TRP A 1 87 ? -8.219 -4.504 17.062 1 91.5 87 TRP A CA 1
ATOM 664 C C . TRP A 1 87 ? -9.703 -4.215 17.234 1 91.5 87 TRP A C 1
ATOM 666 O O . TRP A 1 87 ? -10.461 -5.078 17.688 1 91.5 87 TRP A O 1
ATOM 676 N N . VAL A 1 88 ? -10.078 -3.025 16.891 1 94.19 88 VAL A N 1
ATOM 677 C CA . VAL A 1 88 ? -11.469 -2.592 17.016 1 94.19 88 VAL A CA 1
ATOM 678 C C . VAL A 1 88 ? -11.977 -2.123 15.656 1 94.19 88 VAL A C 1
ATOM 680 O O . VAL A 1 88 ? -11.297 -1.364 14.953 1 94.19 88 VAL A O 1
ATOM 683 N N . SER A 1 89 ? -13.18 -2.564 15.328 1 91.75 89 SER A N 1
ATOM 684 C CA . SER A 1 89 ? -13.766 -2.17 14.055 1 91.75 89 SER A CA 1
ATOM 685 C C . SER A 1 89 ? -14.258 -0.726 14.094 1 91.75 89 SER A C 1
ATOM 687 O O . SER A 1 89 ? -14.82 -0.286 15.102 1 91.75 89 SER A O 1
ATOM 689 N N . VAL A 1 90 ? -14.023 -0.002 13.055 1 92.12 90 VAL A N 1
ATOM 690 C CA . VAL A 1 90 ? -14.586 1.329 12.867 1 92.12 90 VAL A CA 1
ATOM 691 C C . VAL A 1 90 ? -15.93 1.223 12.148 1 92.12 90 VAL A C 1
ATOM 693 O O . VAL A 1 90 ? -15.992 0.841 10.984 1 92.12 90 VAL A O 1
ATOM 696 N N . LYS A 1 91 ? -16.969 1.551 12.828 1 87.62 91 LYS A N 1
ATOM 697 C CA . LYS A 1 91 ? -18.297 1.478 12.219 1 87.62 91 LYS A CA 1
ATOM 698 C C . LYS A 1 91 ? -18.469 2.551 11.148 1 87.62 91 LYS A C 1
ATOM 700 O O . LYS A 1 91 ? -18.25 3.736 11.414 1 87.62 91 LYS A O 1
ATOM 705 N N . PRO A 1 92 ? -18.828 2.061 10.008 1 86.19 92 PRO A N 1
ATOM 706 C CA . PRO A 1 92 ? -19.062 3.072 8.969 1 86.19 92 PRO A CA 1
ATOM 707 C C . PRO A 1 92 ? -20.25 3.977 9.289 1 86.19 92 PRO A C 1
ATOM 709 O O . PRO A 1 92 ? -21.266 3.508 9.82 1 86.19 92 PRO A O 1
ATOM 712 N N . VAL A 1 93 ? -20.047 5.297 9.195 1 87.44 93 VAL A N 1
ATOM 713 C CA . VAL A 1 93 ? -21.125 6.289 9.273 1 87.44 93 VAL A CA 1
ATOM 714 C C . VAL A 1 93 ? -21.422 6.82 7.875 1 87.44 93 VAL A C 1
ATOM 716 O O . VAL A 1 93 ? -20.547 7.34 7.191 1 87.44 93 VAL A O 1
ATOM 719 N N . PRO A 1 94 ? -22.656 6.621 7.441 1 85.81 94 PRO A N 1
ATOM 720 C CA . PRO A 1 94 ? -23 7.066 6.086 1 85.81 94 PRO A CA 1
ATOM 721 C C . PRO A 1 94 ? -22.672 8.539 5.848 1 85.81 94 PRO A C 1
ATOM 723 O O . PRO A 1 94 ? -22.891 9.375 6.727 1 85.81 94 PRO A O 1
ATOM 726 N N . HIS A 1 95 ? -22.031 8.82 4.723 1 87.69 95 HIS A N 1
ATOM 727 C CA . HIS A 1 95 ? -21.719 10.172 4.266 1 87.69 95 HIS A CA 1
ATOM 728 C C . HIS A 1 95 ? -20.703 10.844 5.176 1 87.69 95 HIS A C 1
ATOM 730 O O . HIS A 1 95 ? -20.719 12.062 5.352 1 87.69 95 HIS A O 1
ATOM 736 N N . ALA A 1 96 ? -19.984 10 5.859 1 91.94 96 ALA A N 1
ATOM 737 C CA . ALA A 1 96 ? -18.938 10.539 6.715 1 91.94 96 ALA A CA 1
ATOM 738 C C . ALA A 1 96 ? -17.562 10.062 6.258 1 91.94 96 ALA A C 1
ATOM 740 O O . ALA A 1 96 ? -17.438 8.992 5.656 1 91.94 96 ALA A O 1
ATOM 741 N N . PHE A 1 97 ? -16.609 10.891 6.449 1 95.56 97 PHE A N 1
ATOM 742 C CA . PHE A 1 97 ? -15.219 10.508 6.27 1 95.56 97 PHE A CA 1
ATOM 743 C C . PHE A 1 97 ? -14.641 9.945 7.562 1 95.56 97 PHE A C 1
ATOM 745 O O . PHE A 1 97 ? -15.078 10.312 8.656 1 95.56 97 PHE A O 1
ATOM 752 N N . VAL A 1 98 ? -13.812 9.008 7.414 1 95.31 98 VAL A N 1
ATOM 753 C CA . VAL A 1 98 ? -12.922 8.625 8.508 1 95.31 98 VAL A CA 1
ATOM 754 C C . VAL A 1 98 ? -11.578 9.336 8.359 1 95.31 98 VAL A C 1
ATOM 756 O O . VAL A 1 98 ? -10.977 9.32 7.281 1 95.31 98 VAL A O 1
ATOM 759 N N . VAL A 1 99 ? -11.133 10 9.383 1 97.12 99 VAL A N 1
ATOM 760 C CA . VAL A 1 99 ? -9.875 10.734 9.336 1 97.12 99 VAL A CA 1
ATOM 761 C C . VAL A 1 99 ? -8.836 10.039 10.203 1 97.12 99 VAL A C 1
ATOM 763 O O . VAL A 1 99 ? -9.023 9.891 11.414 1 97.12 99 VAL A O 1
ATOM 766 N N . ASN A 1 100 ? -7.734 9.578 9.547 1 96.25 100 ASN A N 1
ATOM 767 C CA . ASN A 1 100 ? -6.605 8.977 10.25 1 96.25 100 ASN A CA 1
ATOM 768 C C . ASN A 1 100 ? -5.465 9.977 10.43 1 96.25 100 ASN A C 1
ATOM 770 O O . ASN A 1 100 ? -5.07 10.648 9.477 1 96.25 100 ASN A O 1
ATOM 774 N N . ILE A 1 101 ? -4.973 10.055 11.656 1 96.62 101 ILE A N 1
ATOM 775 C CA . ILE A 1 101 ? -3.758 10.812 11.922 1 96.62 101 ILE A CA 1
ATOM 776 C C . ILE A 1 101 ? -2.537 10 11.5 1 96.62 101 ILE A C 1
ATOM 778 O O . ILE A 1 101 ? -2.434 8.812 11.82 1 96.62 101 ILE A O 1
ATOM 782 N N . GLY A 1 102 ? -1.621 10.617 10.773 1 96.19 102 GLY A N 1
ATOM 783 C CA . GLY A 1 102 ? -0.424 9.93 10.312 1 96.19 102 GLY A CA 1
ATOM 784 C C . GLY A 1 102 ? 0.806 10.258 11.141 1 96.19 102 GLY A C 1
ATOM 785 O O . GLY A 1 102 ? 0.721 11.008 12.117 1 96.19 102 GLY A O 1
ATOM 786 N N . ASP A 1 103 ? 1.924 9.68 10.695 1 95.12 103 ASP A N 1
ATOM 787 C CA . ASP A 1 103 ? 3.186 9.758 11.422 1 95.12 103 ASP A CA 1
ATOM 788 C C . ASP A 1 103 ? 3.703 11.195 11.469 1 95.12 103 ASP A C 1
ATOM 790 O O . ASP A 1 103 ? 4.211 11.648 12.492 1 95.12 103 ASP A O 1
ATOM 794 N N . ILE A 1 104 ? 3.547 11.93 10.375 1 96.38 104 ILE A N 1
ATOM 795 C CA . ILE A 1 104 ? 4.094 13.281 10.305 1 96.38 104 ILE A CA 1
ATOM 796 C C . ILE A 1 104 ? 3.371 14.18 11.305 1 96.38 104 ILE A C 1
ATOM 798 O O . ILE A 1 104 ? 4 15.008 11.969 1 96.38 104 ILE A O 1
ATOM 802 N N . LEU A 1 105 ? 2.092 14.039 11.383 1 96.94 105 LEU A N 1
ATOM 803 C CA . LEU A 1 105 ? 1.344 14.875 12.32 1 96.94 105 LEU A CA 1
ATOM 804 C C . LEU A 1 105 ? 1.703 14.531 13.758 1 96.94 105 LEU A C 1
ATOM 806 O O . LEU A 1 105 ? 1.755 15.422 14.617 1 96.94 105 LEU A O 1
ATOM 810 N N . GLU A 1 106 ? 1.876 13.25 14.07 1 96.31 106 GLU A N 1
ATOM 811 C CA . GLU A 1 106 ? 2.354 12.906 15.406 1 96.31 106 GLU A CA 1
ATOM 812 C C . GLU A 1 106 ? 3.689 13.578 15.711 1 96.31 106 GLU A C 1
ATOM 814 O O . GLU A 1 106 ? 3.881 14.133 16.797 1 96.31 106 GLU A O 1
ATOM 819 N N . ILE A 1 107 ? 4.594 13.594 14.766 1 95.94 107 ILE A N 1
ATOM 820 C CA . ILE A 1 107 ? 5.906 14.211 14.922 1 95.94 107 ILE A CA 1
ATOM 821 C C . ILE A 1 107 ? 5.742 15.711 15.164 1 95.94 107 ILE A C 1
ATOM 823 O O . ILE A 1 107 ? 6.277 16.25 16.125 1 95.94 107 ILE A O 1
ATOM 827 N N . VAL A 1 108 ? 4.965 16.359 14.32 1 97.38 108 VAL A N 1
ATOM 828 C CA . VAL A 1 108 ? 4.816 17.812 14.312 1 97.38 108 VAL A CA 1
ATOM 829 C C . VAL A 1 108 ? 4.141 18.266 15.602 1 97.38 108 VAL A C 1
ATOM 831 O O . VAL A 1 108 ? 4.465 19.328 16.141 1 97.38 108 VAL A O 1
ATOM 834 N N . THR A 1 109 ? 3.258 17.453 16.172 1 97.56 109 THR A N 1
ATOM 835 C CA . THR A 1 109 ? 2.531 17.828 17.375 1 97.56 109 THR A CA 1
ATOM 836 C C . THR A 1 109 ? 3.229 17.281 18.625 1 97.56 109 THR A C 1
ATOM 838 O O . THR A 1 109 ? 2.637 17.25 19.703 1 97.56 109 THR A O 1
ATOM 841 N N . ASN A 1 110 ? 4.445 16.797 18.438 1 96.88 110 ASN A N 1
ATOM 842 C CA . ASN A 1 110 ? 5.285 16.312 19.531 1 96.88 110 ASN A CA 1
ATOM 843 C C . ASN A 1 110 ? 4.598 15.195 20.312 1 96.88 110 ASN A C 1
ATOM 845 O O . ASN A 1 110 ? 4.691 15.156 21.547 1 96.88 110 ASN A O 1
ATOM 849 N N . GLY A 1 111 ? 3.779 14.438 19.594 1 94.69 111 GLY A N 1
ATOM 850 C CA . GLY A 1 111 ? 3.197 13.242 20.188 1 94.69 111 GLY A CA 1
ATOM 851 C C . GLY A 1 111 ? 1.805 13.469 20.75 1 94.69 111 GLY A C 1
ATOM 852 O O . GLY A 1 111 ? 1.167 12.531 21.234 1 94.69 111 GLY A O 1
ATOM 853 N N . ILE A 1 112 ? 1.277 14.656 20.719 1 96.81 112 ILE A N 1
ATOM 854 C CA . ILE A 1 112 ? -0.048 14.93 21.266 1 96.81 112 ILE A CA 1
ATOM 855 C C . ILE A 1 112 ? -1.104 14.172 20.453 1 96.81 112 ILE A C 1
ATOM 857 O O . ILE A 1 112 ? -1.968 13.508 21.031 1 96.81 112 ILE A O 1
ATOM 861 N N . TYR A 1 113 ? -1.097 14.367 19.141 1 96.56 113 TYR A N 1
ATOM 862 C CA . TYR A 1 113 ? -1.902 13.508 18.281 1 96.56 113 TYR A CA 1
ATOM 863 C C . TYR A 1 113 ? -1.139 12.242 17.906 1 96.56 113 TYR A C 1
ATOM 865 O O . TYR A 1 113 ? 0.015 12.312 17.469 1 96.56 113 TYR A O 1
ATOM 873 N N . LYS A 1 114 ? -1.743 11.141 18 1 94.38 114 LYS A N 1
ATOM 874 C CA . LYS A 1 114 ? -1.059 9.867 17.797 1 94.38 114 LYS A CA 1
ATOM 875 C C . LYS A 1 114 ? -1.413 9.258 16.438 1 94.38 114 LYS A C 1
ATOM 877 O O . LYS A 1 114 ? -2.58 9.258 16.047 1 94.38 114 LYS A O 1
ATOM 882 N N . SER A 1 115 ? -0.312 8.844 15.766 1 94.81 115 SER A N 1
ATOM 883 C CA . SER A 1 115 ? -0.5 8.078 14.539 1 94.81 115 SER A CA 1
ATOM 884 C C . SER A 1 115 ? -1.221 6.766 14.812 1 94.81 115 SER A C 1
ATOM 886 O O . SER A 1 115 ? -0.879 6.047 15.758 1 94.81 115 SER A O 1
ATOM 888 N N . ILE A 1 116 ? -2.154 6.43 14.008 1 92.12 116 ILE A N 1
ATOM 889 C CA . ILE A 1 116 ? -3.031 5.305 14.312 1 92.12 116 ILE A CA 1
ATOM 890 C C . ILE A 1 116 ? -2.615 4.086 13.5 1 92.12 116 ILE A C 1
ATOM 892 O O . ILE A 1 116 ? -2.404 4.184 12.289 1 92.12 116 ILE A O 1
ATOM 896 N N . LEU A 1 117 ? -2.416 2.984 14.219 1 91.56 117 LEU A N 1
ATOM 897 C CA . LEU A 1 117 ? -2.266 1.699 13.539 1 91.56 117 LEU A CA 1
ATOM 898 C C . LEU A 1 117 ? -3.617 1.163 13.078 1 91.56 117 LEU A C 1
ATOM 900 O O . LEU A 1 117 ? -4.578 1.146 13.852 1 91.56 117 LEU A O 1
ATOM 904 N N . HIS A 1 118 ? -3.688 0.748 11.828 1 93.19 118 HIS A N 1
ATOM 905 C CA . HIS A 1 118 ? -4.969 0.295 11.297 1 93.19 118 HIS A CA 1
ATOM 906 C C . HIS A 1 118 ? -4.777 -0.779 10.234 1 93.19 118 HIS A C 1
ATOM 908 O O . HIS A 1 118 ? -3.66 -0.99 9.758 1 93.19 118 HIS A O 1
ATOM 914 N N . ARG A 1 119 ? -5.762 -1.521 9.969 1 90.75 119 ARG A N 1
ATOM 915 C CA . ARG A 1 119 ? -5.816 -2.562 8.945 1 90.75 119 ARG A CA 1
ATOM 916 C C . ARG A 1 119 ? -7.215 -2.664 8.344 1 90.75 119 ARG A C 1
ATOM 918 O O . ARG A 1 119 ? -8.141 -1.992 8.805 1 90.75 119 ARG A O 1
ATOM 925 N N . ALA A 1 120 ? -7.371 -3.355 7.258 1 90.31 120 ALA A N 1
ATOM 926 C CA . ALA A 1 120 ? -8.68 -3.611 6.66 1 90.31 120 ALA A CA 1
ATOM 927 C C . ALA A 1 120 ? -8.922 -5.109 6.488 1 90.31 120 ALA A C 1
ATOM 929 O O . ALA A 1 120 ? -8.039 -5.84 6.027 1 90.31 120 ALA A O 1
ATOM 930 N N . VAL A 1 121 ? -10.094 -5.516 6.863 1 87.19 121 VAL A N 1
ATOM 931 C CA . VAL A 1 121 ? -10.508 -6.902 6.672 1 87.19 121 VAL A CA 1
ATOM 932 C C . VAL A 1 121 ? -11.594 -6.973 5.602 1 87.19 121 VAL A C 1
ATOM 934 O O . VAL A 1 121 ? -12.305 -5.992 5.359 1 87.19 121 VAL A O 1
ATOM 937 N N . VAL A 1 122 ? -11.656 -8.117 4.895 1 85.19 122 VAL A N 1
ATOM 938 C CA . VAL A 1 122 ? -12.633 -8.289 3.824 1 85.19 122 VAL A CA 1
ATOM 939 C C . VAL A 1 122 ? -13.703 -9.297 4.25 1 85.19 122 VAL A C 1
ATOM 941 O O . VAL A 1 122 ? -13.539 -9.992 5.254 1 85.19 122 VAL A O 1
ATOM 944 N N . ASN A 1 123 ? -14.797 -9.219 3.508 1 81.88 123 ASN A N 1
ATOM 945 C CA . ASN A 1 123 ? -15.945 -10.055 3.846 1 81.88 123 ASN A CA 1
ATOM 946 C C . ASN A 1 123 ? -16.234 -11.07 2.75 1 81.88 123 ASN A C 1
ATOM 948 O O . ASN A 1 123 ? -15.844 -10.883 1.597 1 81.88 123 ASN A O 1
ATOM 952 N N . ALA A 1 124 ? -16.906 -12.141 3.094 1 77.25 124 ALA A N 1
ATOM 953 C CA . ALA A 1 124 ? -17.172 -13.266 2.197 1 77.25 124 ALA A CA 1
ATOM 954 C C . ALA A 1 124 ? -18.266 -12.922 1.19 1 77.25 124 ALA A C 1
ATOM 956 O O . ALA A 1 124 ? -18.266 -13.445 0.074 1 77.25 124 ALA A O 1
ATOM 957 N N . THR A 1 125 ? -19.109 -12.023 1.51 1 80.75 125 THR A N 1
ATOM 958 C CA . THR A 1 125 ? -20.312 -11.883 0.688 1 80.75 125 THR A CA 1
ATOM 959 C C . THR A 1 125 ? -20.391 -10.484 0.074 1 80.75 125 THR A C 1
ATOM 961 O O . THR A 1 125 ? -21.141 -10.266 -0.884 1 80.75 125 THR A O 1
ATOM 964 N N . LYS A 1 126 ? -19.719 -9.586 0.656 1 83.94 126 LYS A N 1
ATOM 965 C CA . LYS A 1 126 ? -19.828 -8.211 0.176 1 83.94 126 LYS A CA 1
ATOM 966 C C . LYS A 1 126 ? -18.453 -7.664 -0.223 1 83.94 126 LYS A C 1
ATOM 968 O O . LYS A 1 126 ? -17.453 -7.918 0.455 1 83.94 126 LYS A O 1
ATOM 973 N N . GLU A 1 127 ? -18.5 -6.922 -1.291 1 87.69 127 GLU A N 1
ATOM 974 C CA . GLU A 1 127 ? -17.281 -6.23 -1.7 1 87.69 127 GLU A CA 1
ATOM 975 C C . GLU A 1 127 ? -16.984 -5.051 -0.783 1 87.69 127 GLU A C 1
ATOM 977 O O . GLU A 1 127 ? -17.891 -4.531 -0.117 1 87.69 127 GLU A O 1
ATOM 982 N N . ARG A 1 128 ? -15.781 -4.703 -0.71 1 86.94 128 ARG A N 1
ATOM 983 C CA . ARG A 1 128 ? -15.367 -3.494 -0.001 1 86.94 128 ARG A CA 1
ATOM 984 C C . ARG A 1 128 ? -14.68 -2.512 -0.945 1 86.94 128 ARG A C 1
ATOM 986 O O . ARG A 1 128 ? -13.781 -2.889 -1.693 1 86.94 128 ARG A O 1
ATOM 993 N N . LEU A 1 129 ? -15.18 -1.301 -0.96 1 90.5 129 LEU A N 1
ATOM 994 C CA . LEU A 1 129 ? -14.617 -0.223 -1.767 1 90.5 129 LEU A CA 1
ATOM 995 C C . LEU A 1 129 ? -14.352 1.013 -0.914 1 90.5 129 LEU A C 1
ATOM 997 O O . LEU A 1 129 ? -15.227 1.461 -0.172 1 90.5 129 LEU A O 1
ATOM 1001 N N . SER A 1 130 ? -13.109 1.513 -1.025 1 92.62 130 SER A N 1
ATOM 1002 C CA . SER A 1 130 ? -12.75 2.703 -0.262 1 92.62 130 SER A CA 1
ATOM 1003 C C . SER A 1 130 ? -11.789 3.596 -1.045 1 92.62 130 SER A C 1
ATOM 1005 O O . SER A 1 130 ? -11.094 3.127 -1.943 1 92.62 130 SER A O 1
ATOM 1007 N N . VAL A 1 131 ? -11.836 4.852 -0.766 1 94.62 131 VAL A N 1
ATOM 1008 C CA . VAL A 1 131 ? -10.922 5.84 -1.331 1 94.62 131 VAL A CA 1
ATOM 1009 C C . VAL A 1 131 ? -10.203 6.582 -0.207 1 94.62 131 VAL A C 1
ATOM 1011 O O . VAL A 1 131 ? -10.844 7.156 0.677 1 94.62 131 VAL A O 1
ATOM 1014 N N . ALA A 1 132 ? -8.93 6.504 -0.253 1 96.44 132 ALA A N 1
ATOM 1015 C CA . ALA A 1 132 ? -8.109 7.207 0.732 1 96.44 132 ALA A CA 1
ATOM 1016 C C . ALA A 1 132 ? -7.367 8.375 0.095 1 96.44 132 ALA A C 1
ATOM 1018 O O . ALA A 1 132 ? -6.742 8.227 -0.958 1 96.44 132 ALA A O 1
ATOM 1019 N N . ALA A 1 133 ? -7.496 9.57 0.684 1 97.06 133 ALA A N 1
ATOM 1020 C CA . ALA A 1 133 ? -6.691 10.734 0.333 1 97.06 133 ALA A CA 1
ATOM 1021 C C . ALA A 1 133 ? -5.574 10.961 1.349 1 97.06 133 ALA A C 1
ATOM 1023 O O . ALA A 1 133 ? -5.84 11.148 2.539 1 97.06 133 ALA A O 1
ATOM 1024 N N . PHE A 1 134 ? -4.355 10.906 0.862 1 97.06 134 PHE A N 1
ATOM 1025 C CA . PHE A 1 134 ? -3.182 11.078 1.711 1 97.06 134 PHE A CA 1
ATOM 1026 C C . PHE A 1 134 ? -2.615 12.484 1.579 1 97.06 134 PHE A C 1
ATOM 1028 O O . PHE A 1 134 ? -2.342 12.953 0.47 1 97.06 134 PHE A O 1
ATOM 1035 N N . HIS A 1 135 ? -2.412 13.172 2.715 1 96.06 135 HIS A N 1
ATOM 1036 C CA . HIS A 1 135 ? -1.932 14.547 2.727 1 96.06 135 HIS A CA 1
ATOM 1037 C C . HIS A 1 135 ? -0.577 14.656 3.418 1 96.06 135 HIS A C 1
ATOM 1039 O O . HIS A 1 135 ? -0.417 14.203 4.555 1 96.06 135 HIS A O 1
ATOM 1045 N N . SER A 1 136 ? 0.346 15.289 2.725 1 94.38 136 SER A N 1
ATOM 1046 C CA . SER A 1 136 ? 1.698 15.469 3.24 1 94.38 136 SER A CA 1
ATOM 1047 C C . SER A 1 136 ? 2.199 16.891 2.988 1 94.38 136 SER A C 1
ATOM 1049 O O . SER A 1 136 ? 1.676 17.594 2.121 1 94.38 136 SER A O 1
ATOM 1051 N N . PRO A 1 137 ? 3.23 17.312 3.785 1 93.94 137 PRO A N 1
ATOM 1052 C CA . PRO A 1 137 ? 3.863 18.594 3.498 1 93.94 137 PRO A CA 1
ATOM 1053 C C . PRO A 1 137 ? 4.539 18.625 2.127 1 93.94 137 PRO A C 1
ATOM 1055 O O . PRO A 1 137 ? 4.797 17.578 1.535 1 93.94 137 PRO A O 1
ATOM 1058 N N . ALA A 1 138 ? 4.699 19.859 1.676 1 90.44 138 ALA A N 1
ATOM 1059 C CA . ALA A 1 138 ? 5.5 20.031 0.466 1 90.44 138 ALA A CA 1
ATOM 1060 C C . ALA A 1 138 ? 6.93 19.547 0.686 1 90.44 138 ALA A C 1
ATOM 1062 O O . ALA A 1 138 ? 7.406 19.5 1.823 1 90.44 138 ALA A O 1
ATOM 1063 N N . SER A 1 139 ? 7.586 19.234 -0.402 1 87.12 139 SER A N 1
ATOM 1064 C CA . SER A 1 139 ? 8.906 18.609 -0.333 1 87.12 139 SER A CA 1
ATOM 1065 C C . SER A 1 139 ? 9.938 19.578 0.258 1 87.12 139 SER A C 1
ATOM 1067 O O . SER A 1 139 ? 10.969 19.141 0.773 1 87.12 139 SER A O 1
ATOM 1069 N N . ASP A 1 140 ? 9.664 20.828 0.196 1 89.69 140 ASP A N 1
ATOM 1070 C CA . ASP A 1 140 ? 10.641 21.812 0.639 1 89.69 140 ASP A CA 1
ATOM 1071 C C . ASP A 1 140 ? 10.43 22.172 2.111 1 89.69 140 ASP A C 1
ATOM 1073 O O . ASP A 1 140 ? 11.086 23.062 2.635 1 89.69 140 ASP A O 1
ATOM 1077 N N . ARG A 1 141 ? 9.578 21.453 2.781 1 93.5 141 ARG A N 1
ATOM 1078 C CA . ARG A 1 141 ? 9.281 21.734 4.18 1 93.5 141 ARG A CA 1
ATOM 1079 C C . ARG A 1 141 ? 10.195 20.938 5.105 1 93.5 141 ARG A C 1
ATOM 1081 O O . ARG A 1 141 ? 10.875 20.016 4.668 1 93.5 141 ARG A O 1
ATOM 1088 N N . GLU A 1 142 ? 10.25 21.469 6.309 1 93.94 142 GLU A N 1
ATOM 1089 C CA . GLU A 1 142 ? 10.875 20.734 7.406 1 93.94 142 GLU A CA 1
ATOM 1090 C C . GLU A 1 142 ? 9.828 20.156 8.352 1 93.94 142 GLU A C 1
ATOM 1092 O O . GLU A 1 142 ? 8.828 20.812 8.656 1 93.94 142 GLU A O 1
ATOM 1097 N N . ILE A 1 143 ? 10.141 18.953 8.836 1 94.25 143 ILE A N 1
ATOM 1098 C CA . ILE A 1 143 ? 9.219 18.266 9.734 1 94.25 143 ILE A CA 1
ATOM 1099 C C . ILE A 1 143 ? 9.867 18.109 11.109 1 94.25 143 ILE A C 1
ATOM 1101 O O . ILE A 1 143 ? 11.039 17.75 11.211 1 94.25 143 ILE A O 1
ATOM 1105 N N . GLY A 1 144 ? 9.164 18.391 12.109 1 95.5 144 GLY A N 1
ATOM 1106 C CA . GLY A 1 144 ? 9.547 18.266 13.5 1 95.5 144 GLY A CA 1
ATOM 1107 C C . GLY A 1 144 ? 8.555 18.906 14.453 1 95.5 144 GLY A C 1
ATOM 1108 O O . GLY A 1 144 ? 7.602 19.562 14.016 1 95.5 144 GLY A O 1
ATOM 1109 N N . PRO A 1 145 ? 8.859 18.656 15.758 1 96.62 145 PRO A N 1
ATOM 1110 C CA . PRO A 1 145 ? 7.93 19.25 16.719 1 96.62 145 PRO A CA 1
ATOM 1111 C C . PRO A 1 145 ? 7.848 20.766 16.609 1 96.62 145 PRO A C 1
ATOM 1113 O O . PRO A 1 145 ? 8.875 21.438 16.516 1 96.62 145 PRO A O 1
ATOM 1116 N N . ILE A 1 146 ? 6.645 21.266 16.531 1 96.12 146 ILE A N 1
ATOM 1117 C CA . ILE A 1 146 ? 6.48 22.719 16.484 1 96.12 146 ILE A CA 1
ATOM 1118 C C . ILE A 1 146 ? 6.961 23.328 17.797 1 96.12 146 ILE A C 1
ATOM 1120 O O . ILE A 1 146 ? 6.684 22.797 18.875 1 96.12 146 ILE A O 1
ATOM 1124 N N . PRO A 1 147 ? 7.609 24.469 17.688 1 95.56 147 PRO A N 1
ATOM 1125 C CA . PRO A 1 147 ? 8.211 25.078 18.875 1 95.56 147 PRO A CA 1
ATOM 1126 C C . PRO A 1 147 ? 7.176 25.422 19.953 1 95.56 147 PRO A C 1
ATOM 1128 O O . PRO A 1 147 ? 7.469 25.312 21.141 1 95.56 147 PRO A O 1
ATOM 1131 N N . ASN A 1 148 ? 5.98 25.766 19.547 1 95.5 148 ASN A N 1
ATOM 1132 C CA . ASN A 1 148 ? 4.918 26.156 20.469 1 95.5 148 ASN A CA 1
ATOM 1133 C C . ASN A 1 148 ? 4.523 25 21.391 1 95.5 148 ASN A C 1
ATOM 1135 O O . ASN A 1 148 ? 3.869 25.219 22.422 1 95.5 148 ASN A O 1
ATOM 1139 N N . LEU A 1 149 ? 4.941 23.844 21.031 1 96.25 149 LEU A N 1
ATOM 1140 C CA . LEU A 1 149 ? 4.504 22.688 21.797 1 96.25 149 LEU A CA 1
ATOM 1141 C C . LEU A 1 149 ? 5.668 22.078 22.578 1 96.25 149 LEU A C 1
ATOM 1143 O O . LEU A 1 149 ? 5.551 20.984 23.125 1 96.25 149 LEU A O 1
ATOM 1147 N N . ILE A 1 150 ? 6.754 22.734 22.578 1 95.06 150 ILE A N 1
ATOM 1148 C CA . ILE A 1 150 ? 7.938 22.312 23.312 1 95.06 150 ILE A CA 1
ATOM 1149 C C . ILE A 1 150 ? 8.102 23.188 24.562 1 95.06 150 ILE A C 1
ATOM 1151 O O . ILE A 1 150 ? 8.125 24.406 24.484 1 95.06 150 ILE A O 1
ATOM 1155 N N . THR A 1 151 ? 8.141 22.562 25.703 1 94.69 151 THR A N 1
ATOM 1156 C CA . THR A 1 151 ? 8.398 23.219 26.969 1 94.69 151 THR A CA 1
ATOM 1157 C C . THR A 1 151 ? 9.43 22.438 27.781 1 94.69 151 THR A C 1
ATOM 1159 O O . THR A 1 151 ? 9.906 21.391 27.359 1 94.69 151 THR A O 1
ATOM 1162 N N . VAL A 1 152 ? 9.742 23.016 28.875 1 93.62 152 VAL A N 1
ATOM 1163 C CA . VAL A 1 152 ? 10.672 22.344 29.766 1 93.62 152 VAL A CA 1
ATOM 1164 C C . VAL A 1 152 ? 10.07 21.016 30.234 1 93.62 152 VAL A C 1
ATOM 1166 O O . VAL A 1 152 ? 10.789 20.031 30.375 1 93.62 152 VAL A O 1
ATOM 1169 N N . ASP A 1 153 ? 8.758 20.969 30.406 1 93.44 153 ASP A N 1
ATOM 1170 C CA . ASP A 1 153 ? 8.062 19.781 30.891 1 93.44 153 ASP A CA 1
ATOM 1171 C C . ASP A 1 153 ? 7.766 18.812 29.75 1 93.44 153 ASP A C 1
ATOM 1173 O O . ASP A 1 153 ? 7.539 17.625 29.984 1 93.44 153 ASP A O 1
ATOM 1177 N N . THR A 1 154 ? 7.734 19.406 28.516 1 92.5 154 THR A N 1
ATOM 1178 C CA . THR A 1 154 ? 7.477 18.594 27.328 1 92.5 154 THR A CA 1
ATOM 1179 C C . THR A 1 154 ? 8.523 18.859 26.25 1 92.5 154 THR A C 1
ATOM 1181 O O . THR A 1 154 ? 8.227 19.469 25.234 1 92.5 154 THR A O 1
ATOM 1184 N N . PRO A 1 155 ? 9.688 18.359 26.562 1 93.19 155 PRO A N 1
ATOM 1185 C CA . PRO A 1 155 ? 10.742 18.594 25.578 1 93.19 155 PRO A CA 1
ATOM 1186 C C . PRO A 1 155 ? 10.469 17.906 24.25 1 93.19 155 PRO A C 1
ATOM 1188 O O . PRO A 1 155 ? 9.539 17.094 24.141 1 93.19 155 PRO A O 1
ATOM 1191 N N . ALA A 1 156 ? 11.242 18.234 23.266 1 94.06 156 ALA A N 1
ATOM 1192 C CA . ALA A 1 156 ? 11.094 17.625 21.938 1 94.06 156 ALA A CA 1
ATOM 1193 C C . ALA A 1 156 ? 11.258 16.109 22.016 1 94.06 156 ALA A C 1
ATOM 1195 O O . ALA A 1 156 ? 12.234 15.602 22.578 1 94.06 156 ALA A O 1
ATOM 1196 N N . ARG A 1 157 ? 10.312 15.445 21.5 1 94.12 157 ARG A N 1
ATOM 1197 C CA . ARG A 1 157 ? 10.312 13.984 21.531 1 94.12 157 ARG A CA 1
ATOM 1198 C C . ARG A 1 157 ? 10.773 13.414 20.203 1 94.12 157 ARG A C 1
ATOM 1200 O O . ARG A 1 157 ? 11.094 12.227 20.094 1 94.12 157 ARG A O 1
ATOM 1207 N N . PHE A 1 158 ? 10.844 14.25 19.156 1 93.5 158 PHE A N 1
ATOM 1208 C CA . PHE A 1 158 ? 11.195 13.805 17.812 1 93.5 158 PHE A CA 1
ATOM 1209 C C . PHE A 1 158 ? 12.281 14.695 17.219 1 93.5 158 PHE A C 1
ATOM 1211 O O . PHE A 1 158 ? 12.359 15.883 17.531 1 93.5 158 PHE A O 1
ATOM 1218 N N . LYS A 1 159 ? 13.062 14.156 16.297 1 92.31 159 LYS A N 1
ATOM 1219 C CA . LYS A 1 159 ? 14.062 14.898 15.531 1 92.31 159 LYS A CA 1
ATOM 1220 C C . LYS A 1 159 ? 13.414 15.789 14.484 1 92.31 159 LYS A C 1
ATOM 1222 O O . LYS A 1 159 ? 12.234 15.625 14.164 1 92.31 159 LYS A O 1
ATOM 1227 N N . ARG A 1 160 ? 14.195 16.75 14.109 1 93.88 160 ARG A N 1
ATOM 1228 C CA . ARG A 1 160 ? 13.82 17.578 12.977 1 93.88 160 ARG A CA 1
ATOM 1229 C C . ARG A 1 160 ? 14.57 17.172 11.719 1 93.88 160 ARG A C 1
ATOM 1231 O O . ARG A 1 160 ? 15.766 16.891 11.773 1 93.88 160 ARG A O 1
ATOM 1238 N N . ILE A 1 161 ? 13.82 17.094 10.594 1 93.69 161 ILE A N 1
ATOM 1239 C CA . ILE A 1 161 ? 14.438 16.688 9.336 1 93.69 161 ILE A CA 1
ATOM 1240 C C . ILE A 1 161 ? 13.695 17.328 8.164 1 93.69 161 ILE A C 1
ATOM 1242 O O . ILE A 1 161 ? 12.547 17.75 8.305 1 93.69 161 ILE A O 1
ATOM 1246 N N . SER A 1 162 ? 14.391 17.438 7.062 1 93.69 162 SER A N 1
ATOM 1247 C CA . SER A 1 162 ? 13.703 17.906 5.867 1 93.69 162 SER A CA 1
ATOM 1248 C C . SER A 1 162 ? 12.727 16.859 5.336 1 93.69 162 SER A C 1
ATOM 1250 O O . SER A 1 162 ? 12.938 15.664 5.512 1 93.69 162 SER A O 1
ATOM 1252 N N . MET A 1 163 ? 11.695 17.328 4.668 1 91.88 163 MET A N 1
ATOM 1253 C CA . MET A 1 163 ? 10.742 16.391 4.066 1 91.88 163 MET A CA 1
ATOM 1254 C C . MET A 1 163 ? 11.43 15.484 3.062 1 91.88 163 MET A C 1
ATOM 1256 O O . MET A 1 163 ? 11.117 14.289 2.98 1 91.88 163 MET A O 1
ATOM 1260 N N . ILE A 1 164 ? 12.375 16.031 2.395 1 87.94 164 ILE A N 1
ATOM 1261 C CA . ILE A 1 164 ? 13.125 15.242 1.416 1 87.94 164 ILE A CA 1
ATOM 1262 C C . ILE A 1 164 ? 13.883 14.125 2.123 1 87.94 164 ILE A C 1
ATOM 1264 O O . ILE A 1 164 ? 13.844 12.969 1.691 1 87.94 164 ILE A O 1
ATOM 1268 N N . ASP A 1 165 ? 14.539 14.453 3.209 1 88.56 165 ASP A N 1
ATOM 1269 C CA . ASP A 1 165 ? 15.273 13.445 3.971 1 88.56 165 ASP A CA 1
ATOM 1270 C C . ASP A 1 165 ? 14.32 12.43 4.594 1 88.56 165 ASP A C 1
ATOM 1272 O O . ASP A 1 165 ? 14.648 11.242 4.68 1 88.56 165 ASP A O 1
ATOM 1276 N N . TYR A 1 166 ? 13.203 12.883 5.059 1 90.56 166 TYR A N 1
ATOM 1277 C CA . TYR A 1 166 ? 12.188 11.992 5.609 1 90.56 166 TYR A CA 1
ATOM 1278 C C . TYR A 1 166 ? 11.758 10.953 4.578 1 90.56 166 TYR A C 1
ATOM 1280 O O . TYR A 1 166 ? 11.711 9.758 4.875 1 90.56 166 TYR A O 1
ATOM 1288 N N . ILE A 1 167 ? 11.477 11.406 3.371 1 87.25 167 ILE A N 1
ATOM 1289 C CA . ILE A 1 167 ? 11.039 10.523 2.291 1 87.25 167 ILE A CA 1
ATOM 1290 C C . ILE A 1 167 ? 12.156 9.547 1.935 1 87.25 167 ILE A C 1
ATOM 1292 O O . ILE A 1 167 ? 11.914 8.352 1.752 1 87.25 167 ILE A O 1
ATOM 1296 N N . GLN A 1 168 ? 13.328 10.039 1.893 1 84.19 168 GLN A N 1
ATOM 1297 C CA . GLN A 1 168 ? 14.469 9.18 1.589 1 84.19 168 GLN A CA 1
ATOM 1298 C C . GLN A 1 168 ? 14.648 8.102 2.652 1 84.19 168 GLN A C 1
ATOM 1300 O O . GLN A 1 168 ? 15.016 6.965 2.34 1 84.19 168 GLN A O 1
ATOM 1305 N N . GLY A 1 169 ? 14.438 8.484 3.885 1 84.19 169 GLY A N 1
ATOM 1306 C CA . GLY A 1 169 ? 14.484 7.508 4.961 1 84.19 169 GLY A CA 1
ATOM 1307 C C . GLY A 1 169 ? 13.43 6.426 4.832 1 84.19 169 GLY A C 1
ATOM 1308 O O . GLY A 1 169 ? 13.703 5.25 5.066 1 84.19 169 GLY A O 1
ATOM 1309 N N . LEU A 1 170 ? 12.25 6.84 4.484 1 83.75 170 LEU A N 1
ATOM 1310 C CA . LEU A 1 170 ? 11.172 5.887 4.262 1 83.75 170 LEU A CA 1
ATOM 1311 C C . LEU A 1 170 ? 11.523 4.914 3.141 1 83.75 170 LEU A C 1
ATOM 1313 O O . LEU A 1 170 ? 11.289 3.711 3.258 1 83.75 170 LEU A O 1
ATOM 1317 N N . PHE A 1 171 ? 12.117 5.461 2.104 1 78.25 171 PHE A N 1
ATOM 1318 C CA . PHE A 1 171 ? 12.523 4.668 0.947 1 78.25 171 PHE A CA 1
ATOM 1319 C C . PHE A 1 171 ? 13.562 3.627 1.34 1 78.25 171 PHE A C 1
ATOM 1321 O O . PHE A 1 171 ? 13.461 2.461 0.948 1 78.25 171 PHE A O 1
ATOM 1328 N N . ALA A 1 172 ? 14.508 4.078 1.99 1 74.75 172 ALA A N 1
ATOM 1329 C CA . ALA A 1 172 ? 15.609 3.205 2.393 1 74.75 172 ALA A CA 1
ATOM 1330 C C . ALA A 1 172 ? 15.109 2.062 3.271 1 74.75 172 ALA A C 1
ATOM 1332 O O . ALA A 1 172 ? 15.586 0.931 3.162 1 74.75 172 ALA A O 1
ATOM 1333 N N . ARG A 1 173 ? 14.18 2.305 3.984 1 72.31 173 ARG A N 1
ATOM 1334 C CA . ARG A 1 173 ? 13.625 1.299 4.887 1 72.31 173 ARG A CA 1
ATOM 1335 C C . ARG A 1 173 ? 12.852 0.237 4.113 1 72.31 173 ARG A C 1
ATOM 1337 O O . ARG A 1 173 ? 12.93 -0.951 4.434 1 72.31 173 ARG A O 1
ATOM 1344 N N . GLU A 1 174 ? 12.141 0.655 3.178 1 66.44 174 GLU A N 1
ATOM 1345 C CA . GLU A 1 174 ? 11.336 -0.278 2.389 1 66.44 174 GLU A CA 1
ATOM 1346 C C . GLU A 1 174 ? 12.227 -1.209 1.568 1 66.44 174 GLU A C 1
ATOM 1348 O O . GLU A 1 174 ? 11.875 -2.367 1.334 1 66.44 174 GLU A O 1
ATOM 1353 N N . LEU A 1 175 ? 13.305 -0.712 1.122 1 59.41 175 LEU A N 1
ATOM 1354 C CA . LEU A 1 175 ? 14.25 -1.526 0.368 1 59.41 175 LEU A CA 1
ATOM 1355 C C . LEU A 1 175 ? 14.836 -2.631 1.243 1 59.41 175 LEU A C 1
ATOM 1357 O O . LEU A 1 175 ? 15.094 -3.736 0.762 1 59.41 175 LEU A O 1
ATOM 1361 N N . ASP A 1 176 ? 14.984 -2.33 2.488 1 57.25 176 ASP A N 1
ATOM 1362 C CA . ASP A 1 176 ? 15.508 -3.33 3.416 1 57.25 176 ASP A CA 1
ATOM 1363 C C . ASP A 1 176 ? 14.445 -4.371 3.758 1 57.25 176 ASP A C 1
ATOM 1365 O O . ASP A 1 176 ? 14.766 -5.5 4.129 1 57.25 176 ASP A O 1
ATOM 1369 N N . GLY A 1 177 ? 13.219 -4.152 3.609 1 51.69 177 GLY A N 1
ATOM 1370 C CA . GLY A 1 177 ? 12.086 -4.961 4.047 1 51.69 177 GLY A CA 1
ATOM 1371 C C . GLY A 1 177 ? 11.727 -6.062 3.066 1 51.69 177 GLY A C 1
ATOM 1372 O O . GLY A 1 177 ? 10.68 -6.703 3.199 1 51.69 177 GLY A O 1
ATOM 1373 N N . LYS A 1 178 ? 12.336 -6.133 1.854 1 54.53 178 LYS A N 1
ATOM 1374 C CA . LYS A 1 178 ? 12.055 -7.352 1.102 1 54.53 178 LYS A CA 1
ATOM 1375 C C . LYS A 1 178 ? 12.117 -8.578 2.004 1 54.53 178 LYS A C 1
ATOM 1377 O O . LYS A 1 178 ? 12.469 -9.672 1.552 1 54.53 178 LYS A O 1
ATOM 1382 N N . SER A 1 179 ? 11.57 -8.328 3.197 1 61.69 179 SER A N 1
ATOM 1383 C CA . SER A 1 179 ? 11.945 -9.07 4.398 1 61.69 179 SER A CA 1
ATOM 1384 C C . SER A 1 179 ? 11.219 -10.406 4.48 1 61.69 179 SER A C 1
ATOM 1386 O O . SER A 1 179 ? 11.828 -11.438 4.75 1 61.69 179 SER A O 1
ATOM 1388 N N . TYR A 1 180 ? 9.938 -10.453 3.822 1 67.44 180 TYR A N 1
ATOM 1389 C CA . TYR A 1 180 ? 9.352 -11.75 4.141 1 67.44 180 TYR A CA 1
ATOM 1390 C C . TYR A 1 180 ? 9.867 -12.828 3.197 1 67.44 180 TYR A C 1
ATOM 1392 O O . TYR A 1 180 ? 10.039 -13.984 3.596 1 67.44 180 TYR A O 1
ATOM 1400 N N . LEU A 1 181 ? 10.117 -12.445 1.913 1 76.31 181 LEU A N 1
ATOM 1401 C CA . LEU A 1 181 ? 10.734 -13.367 0.968 1 76.31 181 LEU A CA 1
ATOM 1402 C C . LEU A 1 181 ? 12.055 -13.906 1.513 1 76.31 181 LEU A C 1
ATOM 1404 O O . LEU A 1 181 ? 12.352 -15.094 1.362 1 76.31 181 LEU A O 1
ATOM 1408 N N . ASP A 1 182 ? 12.734 -13.086 2.121 1 75.69 182 ASP A N 1
ATOM 1409 C CA . ASP A 1 182 ? 14.008 -13.484 2.701 1 75.69 182 ASP A CA 1
ATOM 1410 C C . ASP A 1 182 ? 13.805 -14.484 3.838 1 75.69 182 ASP A C 1
ATOM 1412 O O . ASP A 1 182 ? 14.617 -15.398 4.023 1 75.69 182 ASP A O 1
ATOM 1416 N N . THR A 1 183 ? 12.727 -14.281 4.578 1 73.81 183 THR A N 1
ATOM 1417 C CA . THR A 1 183 ? 12.383 -15.203 5.66 1 73.81 183 THR A CA 1
ATOM 1418 C C . THR A 1 183 ? 12.039 -16.578 5.113 1 73.81 183 THR A C 1
ATOM 1420 O O . THR A 1 183 ? 12.227 -17.594 5.793 1 73.81 183 THR A O 1
ATOM 1423 N N . MET A 1 184 ? 11.586 -16.609 3.895 1 79.38 184 MET A N 1
ATOM 1424 C CA . MET A 1 184 ? 11.141 -17.844 3.279 1 79.38 184 MET A CA 1
ATOM 1425 C C . MET A 1 184 ? 12.32 -18.625 2.693 1 79.38 184 MET A C 1
ATOM 1427 O O . MET A 1 184 ? 12.195 -19.797 2.365 1 79.38 184 MET A O 1
ATOM 1431 N N . ARG A 1 185 ? 13.406 -18 2.459 1 82.19 185 ARG A N 1
ATOM 1432 C CA . ARG A 1 185 ? 14.562 -18.656 1.868 1 82.19 185 ARG A CA 1
ATOM 1433 C C . ARG A 1 185 ? 15.172 -19.672 2.83 1 82.19 185 ARG A C 1
ATOM 1435 O O . ARG A 1 185 ? 15.258 -19.422 4.031 1 82.19 185 ARG A O 1
ATOM 1442 N N . ILE A 1 186 ? 15.508 -20.875 2.32 1 81.12 186 ILE A N 1
ATOM 1443 C CA . ILE A 1 186 ? 16.188 -21.906 3.109 1 81.12 186 ILE A CA 1
ATOM 1444 C C . ILE A 1 186 ? 17.656 -21.547 3.254 1 81.12 186 ILE A C 1
ATOM 1446 O O . ILE A 1 186 ? 18.344 -21.297 2.26 1 81.12 186 ILE A O 1
ATOM 1450 N N . THR A 1 187 ? 18.031 -21.375 4.457 1 69.81 187 THR A N 1
ATOM 1451 C CA . THR A 1 187 ? 19.438 -21.062 4.738 1 69.81 187 THR A CA 1
ATOM 1452 C C . THR A 1 187 ? 20.172 -22.297 5.262 1 69.81 187 THR A C 1
ATOM 1454 O O . THR A 1 187 ? 19.531 -23.297 5.605 1 69.81 187 THR A O 1
ATOM 1457 N N . GLU A 1 188 ? 21.484 -22.25 5.117 1 63.75 188 GLU A N 1
ATOM 1458 C CA . GLU A 1 188 ? 22.312 -23.344 5.621 1 63.75 188 GLU A CA 1
ATOM 1459 C C . GLU A 1 188 ? 21.906 -23.734 7.047 1 63.75 188 GLU A C 1
ATOM 1461 O O . GLU A 1 188 ? 21.953 -24.906 7.418 1 63.75 188 GLU A O 1
ATOM 1466 N N . ASN A 1 189 ? 21.531 -22.797 7.773 1 53.94 189 ASN A N 1
ATOM 1467 C CA . ASN A 1 189 ? 21.156 -23.062 9.156 1 53.94 189 ASN A CA 1
ATOM 1468 C C . ASN A 1 189 ? 19.844 -23.828 9.242 1 53.94 189 ASN A C 1
ATOM 1470 O O . ASN A 1 189 ? 19.625 -24.594 10.188 1 53.94 189 ASN A O 1
ATOM 1474 N N . ASP A 1 190 ? 19.016 -23.734 8.328 1 56.41 190 ASP A N 1
ATOM 1475 C CA . ASP A 1 190 ? 17.75 -24.453 8.297 1 56.41 190 ASP A CA 1
ATOM 1476 C C . ASP A 1 190 ? 17.969 -25.938 7.957 1 56.41 190 ASP A C 1
ATOM 1478 O O . ASP A 1 190 ? 17.234 -26.797 8.43 1 56.41 190 ASP A O 1
ATOM 1482 N N . GLU A 1 191 ? 18.828 -26.25 7.113 1 49.53 191 GLU A N 1
ATOM 1483 C CA . GLU A 1 191 ? 19.203 -27.609 6.754 1 49.53 191 GLU A CA 1
ATOM 1484 C C . GLU A 1 191 ? 19.766 -28.359 7.953 1 49.53 191 GLU A C 1
ATOM 1486 O O . GLU A 1 191 ? 19.531 -29.562 8.109 1 49.53 191 GLU A O 1
ATOM 1491 N N . GLU A 1 192 ? 20.422 -27.734 8.68 1 45.66 192 GLU A N 1
ATOM 1492 C CA . GLU A 1 192 ? 20.984 -28.406 9.844 1 45.66 192 GLU A CA 1
ATOM 1493 C C . GLU A 1 192 ? 19.906 -28.766 10.867 1 45.66 192 GLU A C 1
ATOM 1495 O O . GLU A 1 192 ? 19.984 -29.797 11.523 1 45.66 192 GLU A O 1
ATOM 1500 N N . LYS A 1 193 ? 18.969 -28.062 10.977 1 50.25 193 LYS A N 1
ATOM 1501 C CA . LYS A 1 193 ? 17.938 -28.359 11.961 1 50.25 193 LYS A CA 1
ATOM 1502 C C . LYS A 1 193 ? 17.109 -29.578 11.547 1 50.25 193 LYS A C 1
ATOM 1504 O O . LYS A 1 193 ? 16.547 -30.281 12.391 1 50.25 193 LYS A O 1
ATOM 1509 N N . LYS A 1 194 ? 16.906 -29.688 10.406 1 52.09 194 LYS A N 1
ATOM 1510 C CA . LYS A 1 194 ? 16.141 -30.844 9.945 1 52.09 194 LYS A CA 1
ATOM 1511 C C . LYS A 1 194 ? 16.906 -32.156 10.18 1 52.09 194 LYS A C 1
ATOM 1513 O O . LYS A 1 194 ? 16.312 -33.219 10.234 1 52.09 194 LYS A O 1
ATOM 1518 N N . SER A 1 195 ? 18.109 -31.984 9.836 1 44.59 195 SER A N 1
ATOM 1519 C CA . SER A 1 195 ? 18.906 -33.188 10.047 1 44.59 195 SER A CA 1
ATOM 1520 C C . SER A 1 195 ? 18.938 -33.562 11.516 1 44.59 195 SER A C 1
ATOM 1522 O O . SER A 1 195 ? 19.219 -34.719 11.852 1 44.59 195 SER A O 1
ATOM 1524 N N . ASN A 1 196 ? 18.734 -32.594 12.32 1 41.31 196 ASN A N 1
ATOM 1525 C CA . ASN A 1 196 ? 18.828 -32.906 13.75 1 41.31 196 ASN A CA 1
ATOM 1526 C C . ASN A 1 196 ? 17.453 -33.188 14.352 1 41.31 196 ASN A C 1
ATOM 1528 O O . ASN A 1 196 ? 17.312 -33.219 15.578 1 41.31 196 ASN A O 1
ATOM 1532 N N . GLU A 1 197 ? 16.453 -33.062 13.617 1 37.31 197 GLU A N 1
ATOM 1533 C CA . GLU A 1 197 ? 15.203 -33.531 14.211 1 37.31 197 GLU A CA 1
ATOM 1534 C C . GLU A 1 197 ? 15.156 -35.031 14.266 1 37.31 197 GLU A C 1
ATOM 1536 O O . GLU A 1 197 ? 15.383 -35.719 13.25 1 37.31 197 GLU A O 1
ATOM 1541 N N . PRO A 1 198 ? 15.109 -35.688 15.445 1 42.88 198 PRO A N 1
ATOM 1542 C CA . PRO A 1 198 ? 15.086 -37.125 15.641 1 42.88 198 PRO A CA 1
ATOM 1543 C C . PRO A 1 198 ? 13.898 -37.781 14.953 1 42.88 198 PRO A C 1
ATOM 1545 O O . PRO A 1 198 ? 12.859 -37.156 14.742 1 42.88 198 PRO A O 1
ATOM 1548 N N . MET B 1 1 ? -16.984 -2.633 -12.453 1 72.94 1 MET B N 1
ATOM 1549 C CA . MET B 1 1 ? -15.859 -3.182 -11.711 1 72.94 1 MET B CA 1
ATOM 1550 C C . MET B 1 1 ? -15.906 -4.707 -11.695 1 72.94 1 MET B C 1
ATOM 1552 O O . MET B 1 1 ? -14.875 -5.363 -11.875 1 72.94 1 MET B O 1
ATOM 1556 N N . ASP B 1 2 ? -17.141 -5.211 -11.836 1 77.88 2 ASP B N 1
ATOM 1557 C CA . ASP B 1 2 ? -17.281 -6.66 -11.758 1 77.88 2 ASP B CA 1
ATOM 1558 C C . ASP B 1 2 ? -16.812 -7.332 -13.047 1 77.88 2 ASP B C 1
ATOM 1560 O O . ASP B 1 2 ? -16.078 -8.32 -13 1 77.88 2 ASP B O 1
ATOM 1564 N N . ASN B 1 3 ? -17.219 -6.773 -14.133 1 87.94 3 ASN B N 1
ATOM 1565 C CA . ASN B 1 3 ? -16.797 -7.371 -15.391 1 87.94 3 ASN B CA 1
ATOM 1566 C C . ASN B 1 3 ? -15.281 -7.262 -15.586 1 87.94 3 ASN B C 1
ATOM 1568 O O . ASN B 1 3 ? -14.641 -8.227 -16.016 1 87.94 3 ASN B O 1
ATOM 1572 N N . TYR B 1 4 ? -14.742 -6.148 -15.336 1 91.5 4 TYR B N 1
ATOM 1573 C CA . TYR B 1 4 ? -13.297 -5.949 -15.43 1 91.5 4 TYR B CA 1
ATOM 1574 C C . TYR B 1 4 ? -12.555 -6.906 -14.508 1 91.5 4 TYR B C 1
ATOM 1576 O O . TYR B 1 4 ? -11.562 -7.52 -14.914 1 91.5 4 TYR B O 1
ATOM 1584 N N . SER B 1 5 ? -13.094 -7.055 -13.352 1 91.62 5 SER B N 1
ATOM 1585 C CA . SER B 1 5 ? -12.492 -7.945 -12.367 1 91.62 5 SER B CA 1
ATOM 1586 C C . SER B 1 5 ? -12.422 -9.375 -12.883 1 91.62 5 SER B C 1
ATOM 1588 O O . SER B 1 5 ? -11.375 -10.023 -12.812 1 91.62 5 SER B O 1
ATOM 1590 N N . ALA B 1 6 ? -13.516 -9.836 -13.422 1 92.88 6 ALA B N 1
ATOM 1591 C CA . ALA B 1 6 ? -13.57 -11.203 -13.938 1 92.88 6 ALA B CA 1
ATOM 1592 C C . ALA B 1 6 ? -12.609 -11.391 -15.109 1 92.88 6 ALA B C 1
ATOM 1594 O O . ALA B 1 6 ? -11.93 -12.406 -15.211 1 92.88 6 ALA B O 1
ATOM 1595 N N . GLU B 1 7 ? -12.547 -10.422 -15.953 1 95.62 7 GLU B N 1
ATOM 1596 C CA . GLU B 1 7 ? -11.688 -10.5 -17.125 1 95.62 7 GLU B CA 1
ATOM 1597 C C . GLU B 1 7 ? -10.211 -10.516 -16.734 1 95.62 7 GLU B C 1
ATOM 1599 O O . GLU B 1 7 ? -9.414 -11.234 -17.328 1 95.62 7 GLU B O 1
ATOM 1604 N N . VAL B 1 8 ? -9.891 -9.711 -15.789 1 95.88 8 VAL B N 1
ATOM 1605 C CA . VAL B 1 8 ? -8.5 -9.633 -15.359 1 95.88 8 VAL B CA 1
ATOM 1606 C C . VAL B 1 8 ? -8.109 -10.922 -14.641 1 95.88 8 VAL B C 1
ATOM 1608 O O . VAL B 1 8 ? -6.98 -11.406 -14.781 1 95.88 8 VAL B O 1
ATOM 1611 N N . ALA B 1 9 ? -9.055 -11.469 -13.906 1 94.94 9 ALA B N 1
ATOM 1612 C CA . ALA B 1 9 ? -8.805 -12.758 -13.258 1 94.94 9 ALA B CA 1
ATOM 1613 C C . ALA B 1 9 ? -8.531 -13.844 -14.297 1 94.94 9 ALA B C 1
ATOM 1615 O O . ALA B 1 9 ? -7.609 -14.648 -14.141 1 94.94 9 ALA B O 1
ATOM 1616 N N . ASN B 1 10 ? -9.336 -13.828 -15.289 1 96 10 ASN B N 1
ATOM 1617 C CA . ASN B 1 10 ? -9.141 -14.781 -16.375 1 96 10 ASN B CA 1
ATOM 1618 C C . ASN B 1 10 ? -7.797 -14.586 -17.062 1 96 10 ASN B C 1
ATOM 1620 O O . ASN B 1 10 ? -7.129 -15.555 -17.422 1 96 10 ASN B O 1
ATOM 1624 N N . LEU B 1 11 ? -7.453 -13.391 -17.312 1 97.19 11 LEU B N 1
ATOM 1625 C CA . LEU B 1 11 ? -6.164 -13.078 -17.922 1 97.19 11 LEU B CA 1
ATOM 1626 C C . LEU B 1 11 ? -5.02 -13.609 -17.062 1 97.19 11 LEU B C 1
ATOM 1628 O O . LEU B 1 11 ? -4.051 -14.164 -17.578 1 97.19 11 LEU B O 1
ATOM 1632 N N . ALA B 1 12 ? -5.09 -13.414 -15.742 1 97.5 12 ALA B N 1
ATOM 1633 C CA . ALA B 1 12 ? -4.062 -13.898 -14.828 1 97.5 12 ALA B CA 1
ATOM 1634 C C . ALA B 1 12 ? -3.869 -15.406 -14.969 1 97.5 12 ALA B C 1
ATOM 1636 O O . ALA B 1 12 ? -2.736 -15.891 -15.008 1 97.5 12 ALA B O 1
ATOM 1637 N N . MET B 1 13 ? -4.938 -16.109 -15.117 1 96.88 13 MET B N 1
ATOM 1638 C CA . MET B 1 13 ? -4.863 -17.562 -15.266 1 96.88 13 MET B CA 1
ATOM 1639 C C . MET B 1 13 ? -4.211 -17.938 -16.594 1 96.88 13 MET B C 1
ATOM 1641 O O . MET B 1 13 ? -3.42 -18.875 -16.656 1 96.88 13 MET B O 1
ATOM 1645 N N . LYS B 1 14 ? -4.57 -17.219 -17.578 1 97.88 14 LYS B N 1
ATOM 1646 C CA . LYS B 1 14 ? -3.959 -17.484 -18.891 1 97.88 14 LYS B CA 1
ATOM 1647 C C . LYS B 1 14 ? -2.451 -17.25 -18.844 1 97.88 14 LYS B C 1
ATOM 1649 O O . LYS B 1 14 ? -1.684 -18.016 -19.422 1 97.88 14 LYS B O 1
ATOM 1654 N N . ILE B 1 15 ? -2.053 -16.203 -18.188 1 98.12 15 ILE B N 1
ATOM 1655 C CA . ILE B 1 15 ? -0.633 -15.898 -18.047 1 98.12 15 ILE B CA 1
ATOM 1656 C C . ILE B 1 15 ? 0.06 -17.016 -17.281 1 98.12 15 ILE B C 1
ATOM 1658 O O . ILE B 1 15 ? 1.126 -17.484 -17.688 1 98.12 15 ILE B O 1
ATOM 1662 N N . LEU B 1 16 ? -0.559 -17.469 -16.234 1 97.62 16 LEU B N 1
ATOM 1663 C CA . LEU B 1 16 ? 0.013 -18.531 -15.414 1 97.62 16 LEU B CA 1
ATOM 1664 C C . LEU B 1 16 ? 0.122 -19.828 -16.219 1 97.62 16 LEU B C 1
ATOM 1666 O O . LEU B 1 16 ? 1.092 -20.578 -16.062 1 97.62 16 LEU B O 1
ATOM 1670 N N . ASP B 1 17 ? -0.876 -20.078 -17.078 1 97.88 17 ASP B N 1
ATOM 1671 C CA . ASP B 1 17 ? -0.813 -21.25 -17.953 1 97.88 17 ASP B CA 1
ATOM 1672 C C . ASP B 1 17 ? 0.39 -21.156 -18.891 1 97.88 17 ASP B C 1
ATOM 1674 O O . ASP B 1 17 ? 1.099 -22.156 -19.094 1 97.88 17 ASP B O 1
ATOM 1678 N N . CYS B 1 18 ? 0.591 -20.031 -19.469 1 98.25 18 CYS B N 1
ATOM 1679 C CA . CYS B 1 18 ? 1.733 -19.828 -20.359 1 98.25 18 CYS B CA 1
ATOM 1680 C C . CYS B 1 18 ? 3.045 -20.016 -19.609 1 98.25 18 CYS B C 1
ATOM 1682 O O . CYS B 1 18 ? 3.984 -20.625 -20.141 1 98.25 18 CYS B O 1
ATOM 1684 N N . MET B 1 19 ? 3.109 -19.531 -18.375 1 97.81 19 MET B N 1
ATOM 1685 C CA . MET B 1 19 ? 4.316 -19.672 -17.562 1 97.81 19 MET B CA 1
ATOM 1686 C C . MET B 1 19 ? 4.574 -21.141 -17.219 1 97.81 19 MET B C 1
ATOM 1688 O O . MET B 1 19 ? 5.719 -21.594 -17.219 1 97.81 19 MET B O 1
ATOM 1692 N N . ALA B 1 20 ? 3.502 -21.797 -16.891 1 97.62 20 ALA B N 1
ATOM 1693 C CA . ALA B 1 20 ? 3.637 -23.234 -16.609 1 97.62 20 ALA B CA 1
ATOM 1694 C C . ALA B 1 20 ? 4.246 -23.953 -17.812 1 97.62 20 ALA B C 1
ATOM 1696 O O . ALA B 1 20 ? 5.16 -24.766 -17.656 1 97.62 20 ALA B O 1
ATOM 1697 N N . LYS B 1 21 ? 3.742 -23.688 -18.969 1 98.12 21 LYS B N 1
ATOM 1698 C CA . LYS B 1 21 ? 4.254 -24.297 -20.203 1 98.12 21 LYS B CA 1
ATOM 1699 C C . LYS B 1 21 ? 5.73 -23.969 -20.391 1 98.12 21 LYS B C 1
ATOM 1701 O O . LYS B 1 21 ? 6.523 -24.844 -20.75 1 98.12 21 LYS B O 1
ATOM 1706 N N . ALA B 1 22 ? 6.078 -22.75 -20.172 1 97.69 22 ALA B N 1
ATOM 1707 C CA . ALA B 1 22 ? 7.465 -22.312 -20.328 1 97.69 22 ALA B CA 1
ATOM 1708 C C . ALA B 1 22 ? 8.375 -23.031 -19.344 1 97.69 22 ALA B C 1
ATOM 1710 O O . ALA B 1 22 ? 9.555 -23.266 -19.625 1 97.69 22 ALA B O 1
ATOM 1711 N N . LEU B 1 23 ? 7.871 -23.422 -18.188 1 97.31 23 LEU B N 1
ATOM 1712 C CA . LEU B 1 23 ? 8.617 -24.141 -17.156 1 97.31 23 LEU B CA 1
ATOM 1713 C C . LEU B 1 23 ? 8.625 -25.641 -17.406 1 97.31 23 LEU B C 1
ATOM 1715 O O . LEU B 1 23 ? 9.258 -26.406 -16.688 1 97.31 23 LEU B O 1
ATOM 1719 N N . ASN B 1 24 ? 7.902 -26.031 -18.438 1 97.12 24 ASN B N 1
ATOM 1720 C CA . ASN B 1 24 ? 7.742 -27.438 -18.797 1 97.12 24 ASN B CA 1
ATOM 1721 C C . ASN B 1 24 ? 7.051 -28.219 -17.672 1 97.12 24 ASN B C 1
ATOM 1723 O O . ASN B 1 24 ? 7.484 -29.328 -17.328 1 97.12 24 ASN B O 1
ATOM 1727 N N . VAL B 1 25 ? 6.055 -27.625 -17.094 1 96.62 25 VAL B N 1
ATOM 1728 C CA . VAL B 1 25 ? 5.203 -28.297 -16.125 1 96.62 25 VAL B CA 1
ATOM 1729 C C . VAL B 1 25 ? 3.75 -28.25 -16.594 1 96.62 25 VAL B C 1
ATOM 1731 O O . VAL B 1 25 ? 3.369 -27.375 -17.359 1 96.62 25 VAL B O 1
ATOM 1734 N N . ASP B 1 26 ? 2.961 -29.25 -16.125 1 97.19 26 ASP B N 1
ATOM 1735 C CA . ASP B 1 26 ? 1.54 -29.266 -16.469 1 97.19 26 ASP B CA 1
ATOM 1736 C C . ASP B 1 26 ? 0.843 -28.016 -15.914 1 97.19 26 ASP B C 1
ATOM 1738 O O . ASP B 1 26 ? 1.113 -27.594 -14.789 1 97.19 26 ASP B O 1
ATOM 1742 N N . THR B 1 27 ? -0.075 -27.453 -16.734 1 96.69 27 THR B N 1
ATOM 1743 C CA . THR B 1 27 ? -0.783 -26.234 -16.344 1 96.69 27 THR B CA 1
ATOM 1744 C C . THR B 1 27 ? -1.575 -26.484 -15.055 1 96.69 27 THR B C 1
ATOM 1746 O O . THR B 1 27 ? -1.784 -25.547 -14.273 1 96.69 27 THR B O 1
ATOM 1749 N N . ASP B 1 28 ? -1.915 -27.703 -14.781 1 96.62 28 ASP B N 1
ATOM 1750 C CA . ASP B 1 28 ? -2.711 -28.047 -13.602 1 96.62 28 ASP B CA 1
ATOM 1751 C C . ASP B 1 28 ? -1.915 -27.828 -12.32 1 96.62 28 ASP B C 1
ATOM 1753 O O . ASP B 1 28 ? -2.494 -27.641 -11.25 1 96.62 28 ASP B O 1
ATOM 1757 N N . VAL B 1 29 ? -0.631 -27.875 -12.469 1 95.69 29 VAL B N 1
ATOM 1758 C CA . VAL B 1 29 ? 0.216 -27.734 -11.289 1 95.69 29 VAL B CA 1
ATOM 1759 C C . VAL B 1 29 ? 0.096 -26.312 -10.75 1 95.69 29 VAL B C 1
ATOM 1761 O O . VAL B 1 29 ? -0.219 -26.109 -9.57 1 95.69 29 VAL B O 1
ATOM 1764 N N . LEU B 1 30 ? 0.281 -25.266 -11.578 1 95.69 30 LEU B N 1
ATOM 1765 C CA . LEU B 1 30 ? 0.152 -23.891 -11.117 1 95.69 30 LEU B CA 1
ATOM 1766 C C . LEU B 1 30 ? -1.307 -23.547 -10.828 1 95.69 30 LEU B C 1
ATOM 1768 O O . LEU B 1 30 ? -1.601 -22.797 -9.898 1 95.69 30 LEU B O 1
ATOM 1772 N N . ARG B 1 31 ? -2.213 -24.094 -11.617 1 94.75 31 ARG B N 1
ATOM 1773 C CA . ARG B 1 31 ? -3.629 -23.875 -11.344 1 94.75 31 ARG B CA 1
ATOM 1774 C C . ARG B 1 31 ? -4.027 -24.453 -9.992 1 94.75 31 ARG B C 1
ATOM 1776 O O . ARG B 1 31 ? -4.914 -23.906 -9.32 1 94.75 31 ARG B O 1
ATOM 1783 N N . GLY B 1 32 ? -3.42 -25.531 -9.656 1 94.25 32 GLY B N 1
ATOM 1784 C CA . GLY B 1 32 ? -3.67 -26.109 -8.352 1 94.25 32 GLY B CA 1
ATOM 1785 C C . GLY B 1 32 ? -3.285 -25.203 -7.203 1 94.25 32 GLY B C 1
ATOM 1786 O O . GLY B 1 32 ? -3.916 -25.219 -6.145 1 94.25 32 GLY B O 1
ATOM 1787 N N . VAL B 1 33 ? -2.289 -24.406 -7.426 1 93.94 33 VAL B N 1
ATOM 1788 C CA . VAL B 1 33 ? -1.823 -23.469 -6.398 1 93.94 33 VAL B CA 1
ATOM 1789 C C . VAL B 1 33 ? -2.604 -22.172 -6.488 1 93.94 33 VAL B C 1
ATOM 1791 O O . VAL B 1 33 ? -3.041 -21.625 -5.469 1 93.94 33 VAL B O 1
ATOM 1794 N N . PHE B 1 34 ? -2.875 -21.672 -7.688 1 93.62 34 PHE B N 1
ATOM 1795 C CA . PHE B 1 34 ? -3.322 -20.297 -7.855 1 93.62 34 PHE B CA 1
ATOM 1796 C C . PHE B 1 34 ? -4.777 -20.25 -8.305 1 93.62 34 PHE B C 1
ATOM 1798 O O . PHE B 1 34 ? -5.387 -19.172 -8.344 1 93.62 34 PHE B O 1
ATOM 1805 N N . GLY B 1 35 ? -5.312 -21.453 -8.68 1 90.38 35 GLY B N 1
ATOM 1806 C CA . GLY B 1 35 ? -6.707 -21.484 -9.086 1 90.38 35 GLY B CA 1
ATOM 1807 C C . GLY B 1 35 ? -7.66 -21.078 -7.973 1 90.38 35 GLY B C 1
ATOM 1808 O O . GLY B 1 35 ? -7.379 -21.312 -6.793 1 90.38 35 GLY B O 1
ATOM 1809 N N . GLU B 1 36 ? -8.773 -20.453 -8.352 1 86.88 36 GLU B N 1
ATOM 1810 C CA . GLU B 1 36 ? -9.773 -19.969 -7.406 1 86.88 36 GLU B CA 1
ATOM 1811 C C . GLU B 1 36 ? -9.148 -19.078 -6.344 1 86.88 36 GLU B C 1
ATOM 1813 O O . GLU B 1 36 ? -9.484 -19.172 -5.164 1 86.88 36 GLU B O 1
ATOM 1818 N N . GLY B 1 37 ? -8.164 -18.375 -6.762 1 90.62 37 GLY B N 1
ATOM 1819 C CA . GLY B 1 37 ? -7.418 -17.516 -5.855 1 90.62 37 GLY B CA 1
ATOM 1820 C C . GLY B 1 37 ? -8.141 -16.219 -5.535 1 90.62 37 GLY B C 1
ATOM 1821 O O . GLY B 1 37 ? -9.336 -16.078 -5.809 1 90.62 37 GLY B O 1
ATOM 1822 N N . ARG B 1 38 ? -7.434 -15.398 -4.824 1 90.12 38 ARG B N 1
ATOM 1823 C CA . ARG B 1 38 ? -7.957 -14.094 -4.426 1 90.12 38 ARG B CA 1
ATOM 1824 C C . ARG B 1 38 ? -7.418 -12.984 -5.328 1 90.12 38 ARG B C 1
ATOM 1826 O O . ARG B 1 38 ? -6.254 -13.016 -5.73 1 90.12 38 ARG B O 1
ATOM 1833 N N . GLN B 1 39 ? -8.336 -12.102 -5.637 1 93.12 39 GLN B N 1
ATOM 1834 C CA . GLN B 1 39 ? -7.969 -10.922 -6.414 1 93.12 39 GLN B CA 1
ATOM 1835 C C . GLN B 1 39 ? -8.391 -9.641 -5.699 1 93.12 39 GLN B C 1
ATOM 1837 O O . GLN B 1 39 ? -9.477 -9.578 -5.117 1 93.12 39 GLN B O 1
ATOM 1842 N N . SER B 1 40 ? -7.562 -8.664 -5.645 1 94.19 40 SER B N 1
ATOM 1843 C CA . SER B 1 40 ? -7.879 -7.328 -5.141 1 94.19 40 SER B CA 1
ATOM 1844 C C . SER B 1 40 ? -7.344 -6.242 -6.066 1 94.19 40 SER B C 1
ATOM 1846 O O . SER B 1 40 ? -6.508 -6.516 -6.93 1 94.19 40 SER B O 1
ATOM 1848 N N . PHE B 1 41 ? -7.926 -5.074 -5.918 1 95.25 41 PHE B N 1
ATOM 1849 C CA . PHE B 1 41 ? -7.543 -3.973 -6.793 1 95.25 41 PHE B CA 1
ATOM 1850 C C . PHE B 1 41 ? -7.086 -2.77 -5.973 1 95.25 41 PHE B C 1
ATOM 1852 O O . PHE B 1 41 ? -7.648 -2.48 -4.918 1 95.25 41 PHE B O 1
ATOM 1859 N N . ARG B 1 42 ? -6.141 -2.064 -6.496 1 95.31 42 ARG B N 1
ATOM 1860 C CA . ARG B 1 42 ? -5.703 -0.76 -6.012 1 95.31 42 ARG B CA 1
ATOM 1861 C C . ARG B 1 42 ? -5.555 0.233 -7.16 1 95.31 42 ARG B C 1
ATOM 1863 O O . ARG B 1 42 ? -4.891 -0.058 -8.156 1 95.31 42 ARG B O 1
ATOM 1870 N N . MET B 1 43 ? -6.25 1.284 -7.012 1 93.88 43 MET B N 1
ATOM 1871 C CA . MET B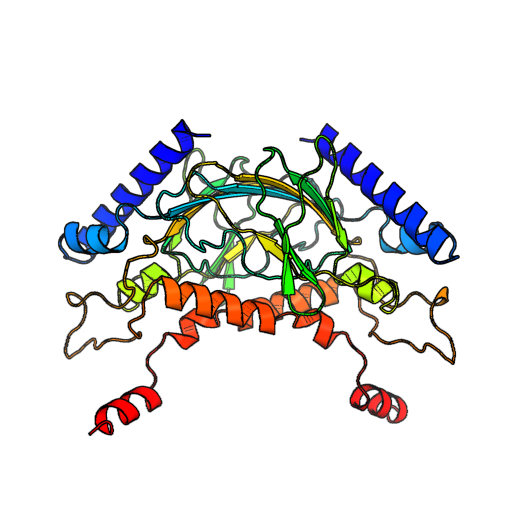 1 43 ? -6.09 2.387 -7.957 1 93.88 43 MET B CA 1
ATOM 1872 C C . MET B 1 43 ? -5.332 3.545 -7.316 1 93.88 43 MET B C 1
ATOM 1874 O O . MET B 1 43 ? -5.609 3.924 -6.18 1 93.88 43 MET B O 1
ATOM 1878 N N . ASN B 1 44 ? -4.402 3.992 -8.008 1 93.44 44 ASN B N 1
ATOM 1879 C CA . ASN B 1 44 ? -3.586 5.109 -7.539 1 93.44 44 ASN B CA 1
ATOM 1880 C C . ASN B 1 44 ? -3.758 6.34 -8.422 1 93.44 44 ASN B C 1
ATOM 1882 O O . ASN B 1 44 ? -3.75 6.23 -9.656 1 93.44 44 ASN B O 1
ATOM 1886 N N . TYR B 1 45 ? -3.967 7.461 -7.805 1 92.06 45 TYR B N 1
ATOM 1887 C CA . TYR B 1 45 ? -4.059 8.742 -8.492 1 92.06 45 TYR B CA 1
ATOM 1888 C C . TYR B 1 45 ? -3.141 9.773 -7.852 1 92.06 45 TYR B C 1
ATOM 1890 O O . TYR B 1 45 ? -3.227 10.031 -6.648 1 92.06 45 TYR B O 1
ATOM 1898 N N . TYR B 1 46 ? -2.297 10.32 -8.617 1 88.38 46 TYR B N 1
ATOM 1899 C CA . TYR B 1 46 ? -1.382 11.383 -8.211 1 88.38 46 TYR B CA 1
ATOM 1900 C C . TYR B 1 46 ? -1.617 12.648 -9.023 1 88.38 46 TYR B C 1
ATOM 1902 O O . TYR B 1 46 ? -1.251 12.719 -10.195 1 88.38 46 TYR B O 1
ATOM 1910 N N . PRO B 1 47 ? -2.191 13.656 -8.391 1 85.38 47 PRO B N 1
ATOM 1911 C CA . PRO B 1 47 ? -2.334 14.914 -9.117 1 85.38 47 PRO B CA 1
ATOM 1912 C C . PRO B 1 47 ? -0.991 15.562 -9.453 1 85.38 47 PRO B C 1
ATOM 1914 O O . PRO B 1 47 ? 0.038 15.18 -8.891 1 85.38 47 PRO B O 1
ATOM 1917 N N . PRO B 1 48 ? -1.104 16.438 -10.469 1 80.94 48 PRO B N 1
ATOM 1918 C CA . PRO B 1 48 ? 0.139 17.156 -10.75 1 80.94 48 PRO B CA 1
ATOM 1919 C C . PRO B 1 48 ? 0.7 17.859 -9.523 1 80.94 48 PRO B C 1
ATOM 1921 O O . PRO B 1 48 ? -0.062 18.406 -8.711 1 80.94 48 PRO B O 1
ATOM 1924 N N . CYS B 1 49 ? 1.918 17.625 -9.25 1 72.94 49 CYS B N 1
ATOM 1925 C CA . CYS B 1 49 ? 2.621 18.266 -8.141 1 72.94 49 CYS B CA 1
ATOM 1926 C C . CYS B 1 49 ? 3.67 19.25 -8.648 1 72.94 49 CYS B C 1
ATOM 1928 O O . CYS B 1 49 ? 4.586 18.859 -9.375 1 72.94 49 CYS B O 1
ATOM 1930 N N . PRO B 1 50 ? 3.439 20.531 -8.477 1 62.78 50 PRO B N 1
ATOM 1931 C CA . PRO B 1 50 ? 4.352 21.531 -9.031 1 62.78 50 PRO B CA 1
ATOM 1932 C C . PRO B 1 50 ? 5.816 21.219 -8.742 1 62.78 50 PRO B C 1
ATOM 1934 O O . PRO B 1 50 ? 6.699 21.609 -9.516 1 62.78 50 PRO B O 1
ATOM 1937 N N . GLN B 1 51 ? 6.23 20.812 -7.59 1 59.62 51 GLN B N 1
ATOM 1938 C CA . GLN B 1 51 ? 7.641 20.531 -7.355 1 59.62 51 GLN B CA 1
ATOM 1939 C C . GLN B 1 51 ? 7.926 19.047 -7.434 1 59.62 51 GLN B C 1
ATOM 1941 O O . GLN B 1 51 ? 8.188 18.391 -6.414 1 59.62 51 GLN B O 1
ATOM 1946 N N . PRO B 1 52 ? 7.895 18.641 -8.742 1 53.47 52 PRO B N 1
ATOM 1947 C CA . PRO B 1 52 ? 7.953 17.188 -8.914 1 53.47 52 PRO B CA 1
ATOM 1948 C C . PRO B 1 52 ? 9.344 16.609 -8.625 1 53.47 52 PRO B C 1
ATOM 1950 O O . PRO B 1 52 ? 9.492 15.398 -8.445 1 53.47 52 PRO B O 1
ATOM 1953 N N . ASP B 1 53 ? 10.383 17.484 -8.672 1 53.5 53 ASP B N 1
ATOM 1954 C CA . ASP B 1 53 ? 11.695 16.844 -8.695 1 53.5 53 ASP B CA 1
ATOM 1955 C C . ASP B 1 53 ? 11.844 15.859 -7.527 1 53.5 53 ASP B C 1
ATOM 1957 O O . ASP B 1 53 ? 11.891 16.281 -6.367 1 53.5 53 ASP B O 1
ATOM 1961 N N . ASN B 1 54 ? 11.742 14.492 -7.867 1 57.75 54 ASN B N 1
ATOM 1962 C CA . ASN B 1 54 ? 12.055 13.258 -7.16 1 57.75 54 ASN B CA 1
ATOM 1963 C C . ASN B 1 54 ? 10.93 12.844 -6.215 1 57.75 54 ASN B C 1
ATOM 1965 O O . ASN B 1 54 ? 11.188 12.352 -5.117 1 57.75 54 ASN B O 1
ATOM 1969 N N . VAL B 1 55 ? 9.742 13.328 -6.633 1 70.44 55 VAL B N 1
ATOM 1970 C CA . VAL B 1 55 ? 8.711 12.938 -5.672 1 70.44 55 VAL B CA 1
ATOM 1971 C C . VAL B 1 55 ? 8.25 11.508 -5.965 1 70.44 55 VAL B C 1
ATOM 1973 O O . VAL B 1 55 ? 7.902 11.188 -7.102 1 70.44 55 VAL B O 1
ATOM 1976 N N . ILE B 1 56 ? 8.531 10.664 -5.105 1 77 56 ILE B N 1
ATOM 1977 C CA . ILE B 1 56 ? 8.156 9.258 -5.145 1 77 56 ILE B CA 1
ATOM 1978 C C . ILE B 1 56 ? 6.676 9.109 -4.797 1 77 56 ILE B C 1
ATOM 1980 O O . ILE B 1 56 ? 6.215 9.648 -3.789 1 77 56 ILE B O 1
ATOM 1984 N N . GLY B 1 57 ? 5.93 8.57 -5.746 1 79.94 57 GLY B N 1
ATOM 1985 C CA . GLY B 1 57 ? 4.535 8.25 -5.492 1 79.94 57 GLY B CA 1
ATOM 1986 C C . GLY B 1 57 ? 4.355 6.973 -4.691 1 79.94 57 GLY B C 1
ATOM 1987 O O . GLY B 1 57 ? 3.625 6.953 -3.699 1 79.94 57 GLY B O 1
ATOM 1988 N N . LEU B 1 58 ? 5.039 5.992 -5.16 1 85.06 58 LEU B N 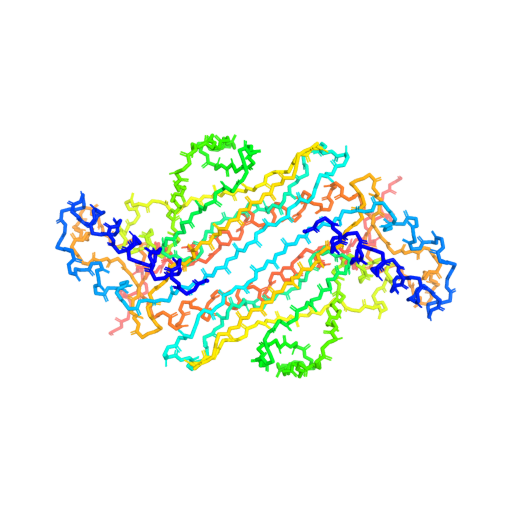1
ATOM 1989 C CA . LEU B 1 58 ? 5.062 4.715 -4.461 1 85.06 58 LEU B CA 1
ATOM 1990 C C . LEU B 1 58 ? 6.492 4.297 -4.137 1 85.06 58 LEU B C 1
ATOM 1992 O O . LEU B 1 58 ? 7.34 4.215 -5.031 1 85.06 58 LEU B O 1
ATOM 1996 N N . THR B 1 59 ? 6.758 4.043 -2.852 1 86.25 59 THR B N 1
ATOM 1997 C CA . THR B 1 59 ? 8.094 3.666 -2.4 1 86.25 59 THR B CA 1
ATOM 1998 C C . THR B 1 59 ? 8.492 2.311 -2.973 1 86.25 59 THR B C 1
ATOM 2000 O O . THR B 1 59 ? 7.633 1.508 -3.342 1 86.25 59 THR B O 1
ATOM 2003 N N . PRO B 1 60 ? 9.75 2.09 -3.047 1 88.31 60 PRO B N 1
ATOM 2004 C CA . PRO B 1 60 ? 10.219 0.796 -3.547 1 88.31 60 PRO B CA 1
ATOM 2005 C C . PRO B 1 60 ? 9.664 -0.381 -2.75 1 88.31 60 PRO B C 1
ATOM 2007 O O . PRO B 1 60 ? 9.617 -0.333 -1.518 1 88.31 60 PRO B O 1
ATOM 2010 N N . HIS B 1 61 ? 9.195 -1.385 -3.445 1 89.25 61 HIS B N 1
ATOM 2011 C CA . HIS B 1 61 ? 8.688 -2.6 -2.812 1 89.25 61 HIS B CA 1
ATOM 2012 C C . HIS B 1 61 ? 8.555 -3.73 -3.826 1 89.25 61 HIS B C 1
ATOM 2014 O O . HIS B 1 61 ? 8.633 -3.5 -5.035 1 89.25 61 HIS B O 1
ATOM 2020 N N . SER B 1 62 ? 8.484 -4.898 -3.354 1 91.38 62 SER B N 1
ATOM 2021 C CA . SER B 1 62 ? 8.016 -6.047 -4.121 1 91.38 62 SER B CA 1
ATOM 2022 C C . SER B 1 62 ? 6.613 -6.461 -3.703 1 91.38 62 SER B C 1
ATOM 2024 O O . SER B 1 62 ? 6.188 -6.184 -2.58 1 91.38 62 SER B O 1
ATOM 2026 N N . ASP B 1 63 ? 5.906 -6.988 -4.625 1 92.88 63 ASP B N 1
ATOM 2027 C CA . ASP B 1 63 ? 4.547 -7.418 -4.316 1 92.88 63 ASP B CA 1
ATOM 2028 C C . ASP B 1 63 ? 4.547 -8.773 -3.619 1 92.88 63 ASP B C 1
ATOM 2030 O O . ASP B 1 63 ? 5.156 -9.734 -4.109 1 92.88 63 ASP B O 1
ATOM 2034 N N . SER B 1 64 ? 3.852 -8.906 -2.547 1 92.44 64 SER B N 1
ATOM 2035 C CA . SER B 1 64 ? 3.84 -10.133 -1.753 1 92.44 64 SER B CA 1
ATOM 2036 C C . SER B 1 64 ? 2.885 -11.164 -2.344 1 92.44 64 SER B C 1
ATOM 2038 O O . SER B 1 64 ? 2.678 -12.234 -1.762 1 92.44 64 SER B O 1
ATOM 2040 N N . VAL B 1 65 ? 2.326 -10.883 -3.449 1 94.81 65 VAL B N 1
ATOM 2041 C CA . VAL B 1 65 ? 1.349 -11.75 -4.102 1 94.81 65 VAL B CA 1
ATOM 2042 C C . VAL B 1 65 ? 2.031 -12.57 -5.195 1 94.81 65 VAL B C 1
ATOM 2044 O O . VAL B 1 65 ? 3.262 -12.625 -5.258 1 94.81 65 VAL B O 1
ATOM 2047 N N . ALA B 1 66 ? 1.185 -13.312 -6.016 1 96.38 66 ALA B N 1
ATOM 2048 C CA . ALA B 1 66 ? 1.725 -14.117 -7.109 1 96.38 66 ALA B CA 1
ATOM 2049 C C . ALA B 1 66 ? 2.025 -13.25 -8.328 1 96.38 66 ALA B C 1
ATOM 2051 O O . ALA B 1 66 ? 3.162 -13.219 -8.812 1 96.38 66 ALA B O 1
ATOM 2052 N N . LEU B 1 67 ? 0.966 -12.578 -8.789 1 97.19 67 LEU B N 1
ATOM 2053 C CA . LEU B 1 67 ? 1.03 -11.742 -9.984 1 97.19 67 LEU B CA 1
ATOM 2054 C C . LEU B 1 67 ? 0.301 -10.422 -9.766 1 97.19 67 LEU B C 1
ATOM 2056 O O . LEU B 1 67 ? -0.752 -10.391 -9.125 1 97.19 67 LEU B O 1
ATOM 2060 N N . THR B 1 68 ? 0.876 -9.391 -10.289 1 97.88 68 THR B N 1
ATOM 2061 C CA . THR B 1 68 ? 0.206 -8.094 -10.344 1 97.88 68 THR B CA 1
ATOM 2062 C C . THR B 1 68 ? 0.039 -7.633 -11.789 1 97.88 68 THR B C 1
ATOM 2064 O O . THR B 1 68 ? 1.009 -7.594 -12.547 1 97.88 68 THR B O 1
ATOM 2067 N N . ILE B 1 69 ? -1.158 -7.406 -12.203 1 97.69 69 ILE B N 1
ATOM 2068 C CA . ILE B 1 69 ? -1.467 -6.895 -13.531 1 97.69 69 ILE B CA 1
ATOM 2069 C C . ILE B 1 69 ? -1.828 -5.41 -13.438 1 97.69 69 ILE B C 1
ATOM 2071 O O . ILE B 1 69 ? -2.836 -5.051 -12.828 1 97.69 69 ILE B O 1
ATOM 2075 N N . LEU B 1 70 ? -0.999 -4.609 -14.055 1 96.06 70 LEU B N 1
ATOM 2076 C CA . LEU B 1 70 ? -1.097 -3.16 -13.906 1 96.06 70 LEU B CA 1
ATOM 2077 C C . LEU B 1 70 ? -1.59 -2.52 -15.203 1 96.06 70 LEU B C 1
ATOM 2079 O O . LEU B 1 70 ? -1.057 -2.795 -16.281 1 96.06 70 LEU B O 1
ATOM 2083 N N . LEU B 1 71 ? -2.641 -1.774 -15.102 1 93.06 71 LEU B N 1
ATOM 2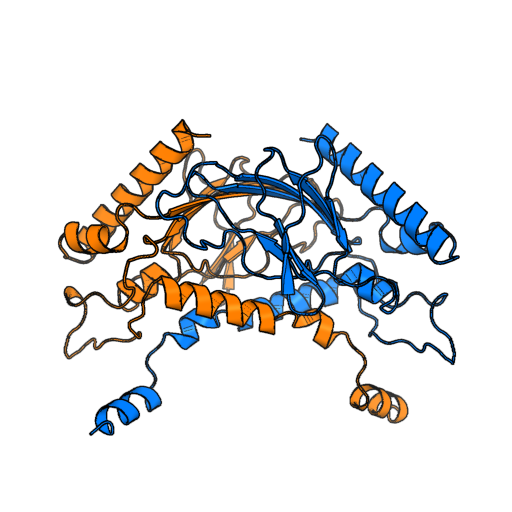084 C CA . LEU B 1 71 ? -3.107 -0.916 -16.188 1 93.06 71 LEU B CA 1
ATOM 2085 C C . LEU B 1 71 ? -2.721 0.538 -15.93 1 93.06 71 LEU B C 1
ATOM 2087 O O . LEU B 1 71 ? -3.115 1.122 -14.914 1 93.06 71 LEU B O 1
ATOM 2091 N N . GLN B 1 72 ? -1.896 1.069 -16.75 1 88.75 72 GLN B N 1
ATOM 2092 C CA . GLN B 1 72 ? -1.548 2.486 -16.688 1 88.75 72 GLN B CA 1
ATOM 2093 C C . GLN B 1 72 ? -2.49 3.32 -17.562 1 88.75 72 GLN B C 1
ATOM 2095 O O . GLN B 1 72 ? -2.479 3.209 -18.781 1 88.75 72 GLN B O 1
ATOM 2100 N N . LEU B 1 73 ? -3.324 4.117 -16.953 1 83.12 73 LEU B N 1
ATOM 2101 C CA . LEU B 1 73 ? -4.473 4.703 -17.641 1 83.12 73 LEU B CA 1
ATOM 2102 C C . LEU B 1 73 ? -4.074 5.969 -18.391 1 83.12 73 LEU B C 1
ATOM 2104 O O . LEU B 1 73 ? -4.75 6.375 -19.344 1 83.12 73 LEU B O 1
ATOM 2108 N N . ASN B 1 74 ? -3.029 6.613 -17.875 1 79.69 74 ASN B N 1
ATOM 2109 C CA . ASN B 1 74 ? -2.619 7.781 -18.656 1 79.69 74 ASN B CA 1
ATOM 2110 C C . ASN B 1 74 ? -1.156 7.691 -19.062 1 79.69 74 ASN B C 1
ATOM 2112 O O . ASN B 1 74 ? -0.384 6.93 -18.484 1 79.69 74 ASN B O 1
ATOM 2116 N N . ASP B 1 75 ? -0.769 7.711 -20.328 1 76.12 75 ASP B N 1
ATOM 2117 C CA . ASP B 1 75 ? 0.52 7.551 -20.984 1 76.12 75 ASP B CA 1
ATOM 2118 C C . ASP B 1 75 ? 1.636 8.234 -20.203 1 76.12 75 ASP B C 1
ATOM 2120 O O . ASP B 1 75 ? 2.697 8.531 -20.75 1 76.12 75 ASP B O 1
ATOM 2124 N N . MET B 1 76 ? 1.43 8.484 -18.922 1 78 76 MET B N 1
ATOM 2125 C CA . MET B 1 76 ? 2.5 9.078 -18.125 1 78 76 MET B CA 1
ATOM 2126 C C . MET B 1 76 ? 3.512 8.023 -17.703 1 78 76 MET B C 1
ATOM 2128 O O . MET B 1 76 ? 3.131 6.953 -17.219 1 78 76 MET B O 1
ATOM 2132 N N . GLU B 1 77 ? 4.723 8.383 -18 1 81 77 GLU B N 1
ATOM 2133 C CA . GLU B 1 77 ? 5.805 7.523 -17.516 1 81 77 GLU B CA 1
ATOM 2134 C C . GLU B 1 77 ? 6.039 7.707 -16.031 1 81 77 GLU B C 1
ATOM 2136 O O . GLU B 1 77 ? 6.086 8.836 -15.531 1 81 77 GLU B O 1
ATOM 2141 N N . GLY B 1 78 ? 6.02 6.559 -15.211 1 87.25 78 GLY B N 1
ATOM 2142 C CA . GLY B 1 78 ? 6.242 6.719 -13.781 1 87.25 78 GLY B CA 1
ATOM 2143 C C . GLY B 1 78 ? 6.668 5.434 -13.094 1 87.25 78 GLY B C 1
ATOM 2144 O O . GLY B 1 78 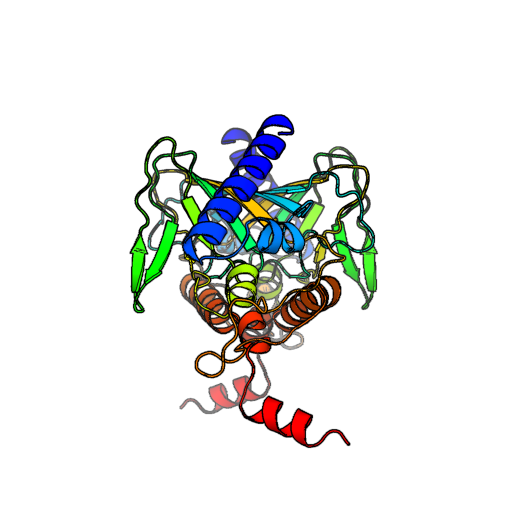? 7.316 5.465 -12.047 1 87.25 78 GLY B O 1
ATOM 2145 N N . LEU B 1 79 ? 6.395 4.379 -13.711 1 92 79 LEU B N 1
ATOM 2146 C CA . LEU B 1 79 ? 6.793 3.098 -13.141 1 92 79 LEU B CA 1
ATOM 2147 C C . LEU B 1 79 ? 8.266 2.814 -13.414 1 92 79 LEU B C 1
ATOM 2149 O O . LEU B 1 79 ? 8.742 2.996 -14.539 1 92 79 LEU B O 1
ATOM 2153 N N . GLN B 1 80 ? 8.961 2.465 -12.328 1 93.31 80 GLN B N 1
ATOM 2154 C CA . GLN B 1 80 ? 10.367 2.078 -12.453 1 93.31 80 GLN B CA 1
ATOM 2155 C C . GLN B 1 80 ? 10.625 0.729 -11.789 1 93.31 80 GLN B C 1
ATOM 2157 O O . GLN B 1 80 ? 9.984 0.389 -10.789 1 93.31 80 GLN B O 1
ATOM 2162 N N . ILE B 1 81 ? 11.516 -0.044 -12.359 1 94.25 81 ILE B N 1
ATOM 2163 C CA . ILE B 1 81 ? 11.938 -1.312 -11.773 1 94.25 81 ILE B CA 1
ATOM 2164 C C . ILE B 1 81 ? 13.43 -1.27 -11.477 1 94.25 81 ILE B C 1
ATOM 2166 O O . ILE B 1 81 ? 14.172 -0.498 -12.086 1 94.25 81 ILE B O 1
ATOM 2170 N N . LYS B 1 82 ? 13.789 -2.049 -10.508 1 92.5 82 LYS B N 1
ATOM 2171 C CA . LYS B 1 82 ? 15.211 -2.186 -10.211 1 92.5 82 LYS B CA 1
ATOM 2172 C C . LYS B 1 82 ? 15.836 -3.309 -11.031 1 92.5 82 LYS B C 1
ATOM 2174 O O . LYS B 1 82 ? 15.484 -4.477 -10.867 1 92.5 82 LYS B O 1
ATOM 2179 N N . LYS B 1 83 ? 16.625 -2.965 -11.953 1 92.5 83 LYS B N 1
ATOM 2180 C CA . LYS B 1 83 ? 17.344 -3.918 -12.789 1 92.5 83 LYS B CA 1
ATOM 2181 C C . LYS B 1 83 ? 18.844 -3.715 -12.68 1 92.5 83 LYS B C 1
ATOM 2183 O O . LYS B 1 83 ? 19.359 -2.621 -12.938 1 92.5 83 LYS B O 1
ATOM 2188 N N . ASP B 1 84 ? 19.562 -4.754 -12.266 1 92 84 ASP B N 1
ATOM 2189 C CA . ASP B 1 84 ? 21.016 -4.715 -12.102 1 92 84 ASP B CA 1
ATOM 2190 C C . ASP B 1 84 ? 21.438 -3.535 -11.234 1 92 84 ASP B C 1
ATOM 2192 O O . ASP B 1 84 ? 22.344 -2.783 -11.594 1 92 84 ASP B O 1
ATOM 2196 N N . GLY B 1 85 ? 20.703 -3.344 -10.258 1 87.94 85 GLY B N 1
ATOM 2197 C CA . GLY B 1 85 ? 21.047 -2.348 -9.25 1 87.94 85 GLY B CA 1
ATOM 2198 C C . GLY B 1 85 ? 20.656 -0.939 -9.648 1 87.94 85 GLY B C 1
ATOM 2199 O O . GLY B 1 85 ? 20.844 0.005 -8.883 1 87.94 85 GLY B O 1
ATOM 2200 N N . LYS B 1 86 ? 20.062 -0.797 -10.758 1 93.38 86 LYS B N 1
ATOM 2201 C CA . LYS B 1 86 ? 19.688 0.529 -11.234 1 93.38 86 LYS B CA 1
ATOM 2202 C C . LYS B 1 86 ? 18.172 0.616 -11.461 1 93.38 86 LYS B C 1
ATOM 2204 O O . LYS B 1 86 ? 17.547 -0.348 -11.906 1 93.38 86 LYS B O 1
ATOM 2209 N N . TRP B 1 87 ? 17.656 1.79 -11.156 1 91.44 87 TRP B N 1
ATOM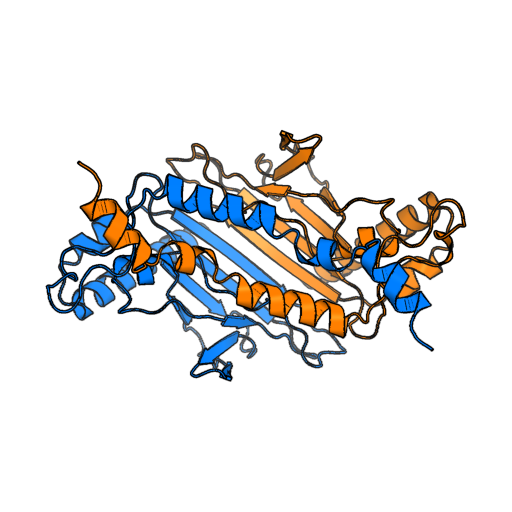 2210 C CA . TRP B 1 87 ? 16.25 2.037 -11.453 1 91.44 87 TRP B CA 1
ATOM 2211 C C . TRP B 1 87 ? 16.047 2.35 -12.938 1 91.44 87 TRP B C 1
ATOM 2213 O O . TRP B 1 87 ? 16.688 3.246 -13.477 1 91.44 87 TRP B O 1
ATOM 2223 N N . VAL B 1 88 ? 15.188 1.607 -13.539 1 94.19 88 VAL B N 1
ATOM 2224 C CA . VAL B 1 88 ? 14.898 1.772 -14.961 1 94.19 88 VAL B CA 1
ATOM 2225 C C . VAL B 1 88 ? 13.398 2.033 -15.148 1 94.19 88 VAL B C 1
ATOM 2227 O O . VAL B 1 88 ? 12.562 1.338 -14.57 1 94.19 88 VAL B O 1
ATOM 2230 N N . SER B 1 89 ? 13.109 3.004 -15.992 1 91.81 89 SER B N 1
ATOM 2231 C CA . SER B 1 89 ? 11.711 3.328 -16.25 1 91.81 89 SER B CA 1
ATOM 2232 C C . SER B 1 89 ? 11.07 2.291 -17.172 1 91.81 89 SER B C 1
ATOM 2234 O O . SER B 1 89 ? 11.688 1.824 -18.125 1 91.81 89 SER B O 1
ATOM 2236 N N . VAL B 1 90 ? 9.859 1.936 -16.875 1 92.12 90 VAL B N 1
ATOM 2237 C CA . VAL B 1 90 ? 9.055 1.097 -17.75 1 92.12 90 VAL B CA 1
ATOM 2238 C C . VAL B 1 90 ? 8.242 1.975 -18.688 1 92.12 90 VAL B C 1
ATOM 2240 O O . VAL B 1 90 ? 7.332 2.693 -18.266 1 92.12 90 VAL B O 1
ATOM 2243 N N . LYS B 1 91 ? 8.555 1.914 -19.938 1 87.44 91 LYS B N 1
ATOM 2244 C CA . LYS B 1 91 ? 7.824 2.723 -20.906 1 87.44 91 LYS B CA 1
ATOM 2245 C C . LYS B 1 91 ? 6.395 2.223 -21.078 1 87.44 91 LYS B C 1
ATOM 2247 O O . LYS B 1 91 ? 6.172 1.04 -21.344 1 87.44 91 LYS B O 1
ATOM 2252 N N . PRO B 1 92 ? 5.516 3.148 -20.891 1 86 92 PRO B N 1
ATOM 2253 C CA . PRO B 1 92 ? 4.133 2.717 -21.125 1 86 92 PRO B CA 1
ATOM 2254 C C . PRO B 1 92 ? 3.863 2.338 -22.578 1 86 92 PRO B C 1
ATOM 2256 O O . PRO B 1 92 ? 4.371 2.99 -23.484 1 86 92 PRO B O 1
ATOM 2259 N N . VAL B 1 93 ? 3.273 1.166 -22.797 1 87.31 93 VAL B N 1
ATOM 2260 C CA . VAL B 1 93 ? 2.762 0.745 -24.094 1 87.31 93 VAL B CA 1
ATOM 2261 C C . VAL B 1 93 ? 1.24 0.868 -24.109 1 87.31 93 VAL B C 1
ATOM 2263 O O . VAL B 1 93 ? 0.55 0.27 -23.281 1 87.31 93 VAL B O 1
ATOM 2266 N N . PRO B 1 94 ? 0.727 1.695 -25.031 1 85.75 94 PRO B N 1
ATOM 2267 C CA . PRO B 1 94 ? -0.724 1.894 -25.062 1 85.75 94 PRO B CA 1
ATOM 2268 C C . PRO B 1 94 ? -1.497 0.581 -25.172 1 85.75 94 PRO B C 1
ATOM 2270 O O . PRO B 1 94 ? -1.093 -0.319 -25.906 1 85.75 94 PRO B O 1
ATOM 2273 N N . HIS B 1 95 ? -2.512 0.427 -24.328 1 87.5 95 HIS B N 1
ATOM 2274 C CA . HIS B 1 95 ? -3.436 -0.702 -24.344 1 87.5 95 HIS B CA 1
ATOM 2275 C C . HIS B 1 95 ? -2.74 -1.99 -23.922 1 87.5 95 HIS B C 1
ATOM 2277 O O . HIS B 1 95 ? -3.115 -3.08 -24.359 1 87.5 95 HIS B O 1
ATOM 2283 N N . ALA B 1 96 ? -1.66 -1.787 -23.234 1 91.81 96 ALA B N 1
ATOM 2284 C CA . ALA B 1 96 ? -0.956 -2.959 -22.719 1 91.81 96 ALA B CA 1
ATOM 2285 C C . ALA B 1 96 ? -0.954 -2.973 -21.188 1 91.81 96 ALA B C 1
ATOM 2287 O O . ALA B 1 96 ? -1.022 -1.918 -20.562 1 91.81 96 ALA B O 1
ATOM 2288 N N . PHE B 1 97 ? -0.985 -4.129 -20.672 1 95.5 97 PHE B N 1
ATOM 2289 C CA . PHE B 1 97 ? -0.771 -4.32 -19.234 1 95.5 97 PHE B CA 1
ATOM 2290 C C . PHE B 1 97 ? 0.709 -4.508 -18.938 1 95.5 97 PHE B C 1
ATOM 2292 O O . PHE B 1 97 ? 1.467 -4.992 -19.781 1 95.5 97 PHE B O 1
ATOM 2299 N N . VAL B 1 98 ? 1.107 -4 -17.844 1 95.38 98 VAL B N 1
ATOM 2300 C CA . VAL B 1 98 ? 2.385 -4.398 -17.266 1 95.38 98 VAL B CA 1
ATOM 2301 C C . VAL B 1 98 ? 2.164 -5.512 -16.234 1 95.38 98 VAL B C 1
ATOM 2303 O O . VAL B 1 98 ? 1.3 -5.398 -15.367 1 95.38 98 VAL B O 1
ATOM 2306 N N . VAL B 1 99 ? 2.875 -6.59 -16.375 1 97.12 99 VAL B N 1
ATOM 2307 C CA . VAL B 1 99 ? 2.725 -7.723 -15.461 1 97.12 99 VAL B CA 1
ATOM 2308 C C . VAL B 1 99 ? 3.959 -7.836 -14.57 1 97.12 99 VAL B C 1
ATOM 2310 O O . VAL B 1 99 ? 5.074 -8.023 -15.062 1 97.12 99 VAL B O 1
ATOM 2313 N N . ASN B 1 100 ? 3.727 -7.672 -13.234 1 96.31 100 ASN B N 1
ATOM 2314 C CA . ASN B 1 100 ? 4.785 -7.859 -12.242 1 96.31 100 ASN B CA 1
ATOM 2315 C C . ASN B 1 100 ? 4.711 -9.234 -11.594 1 96.31 100 ASN B C 1
ATOM 2317 O O . ASN B 1 100 ? 3.639 -9.672 -11.164 1 96.31 100 ASN B O 1
ATOM 2321 N N . ILE B 1 101 ? 5.852 -9.906 -11.555 1 96.69 101 ILE B N 1
ATOM 2322 C CA . ILE B 1 101 ? 5.957 -11.148 -10.797 1 96.69 101 ILE B CA 1
ATOM 2323 C C . ILE B 1 101 ? 6.117 -10.828 -9.312 1 96.69 101 ILE B C 1
ATOM 2325 O O . ILE B 1 101 ? 6.922 -9.977 -8.938 1 96.69 101 ILE B O 1
ATOM 2329 N N . GLY B 1 102 ? 5.355 -11.5 -8.461 1 96.25 102 GLY B N 1
ATOM 2330 C CA . GLY B 1 102 ? 5.422 -11.273 -7.031 1 96.25 102 GLY B CA 1
ATOM 2331 C C . GLY B 1 102 ? 6.215 -12.328 -6.289 1 96.25 102 GLY B C 1
ATOM 2332 O O . GLY B 1 102 ? 6.762 -13.25 -6.906 1 96.25 102 GLY B O 1
ATOM 2333 N N . ASP B 1 103 ? 6.234 -12.156 -4.961 1 95.19 103 ASP B N 1
ATOM 2334 C CA . ASP B 1 103 ? 7.051 -12.984 -4.078 1 95.19 103 ASP B CA 1
ATOM 2335 C C . ASP B 1 103 ? 6.57 -14.438 -4.094 1 95.19 103 ASP B C 1
ATOM 2337 O O . ASP B 1 103 ? 7.383 -15.359 -4.098 1 95.19 103 ASP B O 1
ATOM 2341 N N . ILE B 1 104 ? 5.258 -14.641 -4.129 1 96.31 104 ILE B N 1
ATOM 2342 C CA . ILE B 1 104 ? 4.719 -15.992 -4.055 1 96.31 104 ILE B CA 1
ATOM 2343 C C . ILE B 1 104 ? 5.129 -16.781 -5.297 1 96.31 104 ILE B C 1
ATOM 2345 O O . ILE B 1 104 ? 5.48 -17.953 -5.203 1 96.31 104 ILE B O 1
ATOM 2349 N N . LEU B 1 105 ? 5.055 -16.156 -6.426 1 97 105 LEU B N 1
ATOM 2350 C CA . LEU B 1 105 ? 5.426 -16.859 -7.648 1 97 105 LEU B CA 1
ATOM 2351 C C . LEU B 1 105 ? 6.914 -17.188 -7.66 1 97 105 LEU B C 1
ATOM 2353 O O . LEU B 1 105 ? 7.32 -18.234 -8.156 1 97 105 LEU B O 1
ATOM 2357 N N . GLU B 1 106 ? 7.758 -16.266 -7.188 1 96.38 106 GLU B N 1
ATOM 2358 C CA . GLU B 1 106 ? 9.172 -16.594 -7.059 1 96.38 106 GLU B CA 1
ATOM 2359 C C . GLU B 1 106 ? 9.367 -17.828 -6.172 1 96.38 106 GLU B C 1
ATOM 2361 O O . GLU B 1 106 ? 10.141 -18.734 -6.512 1 96.38 106 GLU B O 1
ATOM 2366 N N . ILE B 1 107 ? 8.656 -17.906 -5.07 1 95.94 107 ILE B N 1
ATOM 2367 C CA . ILE B 1 107 ? 8.75 -19.031 -4.145 1 95.94 107 ILE B CA 1
ATOM 2368 C C . ILE B 1 107 ? 8.312 -20.312 -4.848 1 95.94 107 ILE B C 1
ATOM 2370 O O . ILE B 1 107 ? 9.039 -21.312 -4.84 1 95.94 107 ILE B O 1
ATOM 2374 N N . VAL B 1 108 ? 7.16 -20.281 -5.492 1 97.38 108 VAL B N 1
ATOM 2375 C CA . VAL B 1 108 ? 6.527 -21.453 -6.09 1 97.38 108 VAL B CA 1
ATOM 2376 C C . VAL B 1 108 ? 7.391 -21.969 -7.238 1 97.38 108 VAL B C 1
ATOM 2378 O O . VAL B 1 108 ? 7.477 -23.188 -7.453 1 97.38 108 VAL B O 1
ATOM 2381 N N . THR B 1 109 ? 8.102 -21.094 -7.945 1 97.5 109 THR B N 1
ATOM 2382 C CA . THR B 1 109 ? 8.906 -21.5 -9.086 1 97.5 109 THR B CA 1
ATOM 2383 C C . THR B 1 109 ? 10.359 -21.734 -8.672 1 97.5 109 THR B C 1
ATOM 2385 O O . THR B 1 109 ? 11.25 -21.812 -9.516 1 97.5 109 THR B O 1
ATOM 2388 N N . ASN B 1 110 ? 10.594 -21.766 -7.375 1 96.88 110 ASN B N 1
ATOM 2389 C CA . ASN B 1 110 ? 11.898 -22.047 -6.797 1 96.88 110 ASN B CA 1
ATOM 2390 C C . ASN B 1 110 ? 12.961 -21.078 -7.297 1 96.88 110 ASN B C 1
ATOM 2392 O O . ASN B 1 110 ? 14.094 -21.469 -7.578 1 96.88 110 ASN B O 1
ATOM 2396 N N . GLY B 1 111 ? 12.508 -19.859 -7.562 1 94.75 111 GLY B N 1
ATOM 2397 C CA . GLY B 1 111 ? 13.445 -18.781 -7.883 1 94.75 111 GLY B CA 1
ATOM 2398 C C . GLY B 1 111 ? 13.633 -18.578 -9.375 1 94.75 111 GLY B C 1
ATOM 2399 O O . GLY B 1 111 ? 14.359 -17.688 -9.797 1 94.75 111 GLY B O 1
ATOM 2400 N N . ILE B 1 112 ? 13.031 -19.359 -10.211 1 96.81 112 ILE B N 1
ATOM 2401 C CA . ILE B 1 112 ? 13.195 -19.234 -11.648 1 96.81 112 ILE B CA 1
ATOM 2402 C C . ILE B 1 112 ? 12.633 -17.891 -12.109 1 96.81 112 ILE B C 1
ATOM 2404 O O . ILE B 1 112 ? 13.289 -17.141 -12.852 1 96.81 112 ILE B O 1
ATOM 2408 N N . TYR B 1 113 ? 11.367 -17.625 -11.766 1 96.56 113 TYR B N 1
ATOM 2409 C CA . TYR B 1 113 ? 10.836 -16.281 -11.945 1 96.56 113 TYR B CA 1
ATOM 2410 C C . TYR B 1 113 ? 11.141 -15.406 -10.734 1 96.56 113 TYR B C 1
ATOM 2412 O O . TYR B 1 113 ? 10.914 -15.812 -9.594 1 96.56 113 TYR B O 1
ATOM 2420 N N . LYS B 1 114 ? 11.586 -14.25 -10.953 1 94.44 114 LYS B N 1
ATOM 2421 C CA . LYS B 1 114 ? 12.047 -13.383 -9.867 1 94.44 114 LYS B CA 1
ATOM 2422 C C . LYS B 1 114 ? 11.039 -12.281 -9.578 1 94.44 114 LYS B C 1
ATOM 2424 O O . LYS B 1 114 ? 10.508 -11.656 -10.5 1 94.44 114 LYS B O 1
ATOM 2429 N N . SER B 1 115 ? 10.766 -12.172 -8.258 1 94.88 115 SER B N 1
ATOM 2430 C CA . SER B 1 115 ? 9.953 -11.047 -7.801 1 94.88 115 SER B CA 1
ATOM 2431 C C . SER B 1 115 ? 10.633 -9.719 -8.109 1 94.88 115 SER B C 1
ATOM 2433 O O . SER B 1 115 ? 11.828 -9.555 -7.863 1 94.88 115 SER B O 1
ATOM 2435 N N . ILE B 1 116 ? 9.906 -8.773 -8.586 1 92.25 116 ILE B N 1
ATOM 2436 C CA . ILE B 1 116 ? 10.516 -7.555 -9.102 1 92.25 116 ILE B CA 1
ATOM 2437 C C . ILE B 1 116 ? 10.352 -6.426 -8.094 1 92.25 116 ILE B C 1
ATOM 2439 O O . ILE B 1 116 ? 9.266 -6.207 -7.559 1 92.25 116 ILE B O 1
ATOM 2443 N N . LEU B 1 117 ? 11.484 -5.809 -7.773 1 91.69 117 LEU B N 1
ATOM 2444 C CA . LEU B 1 117 ? 11.438 -4.562 -7.02 1 91.69 117 LEU B CA 1
ATOM 2445 C C . LEU B 1 117 ? 11.039 -3.396 -7.918 1 91.69 117 LEU B C 1
ATOM 2447 O O . LEU B 1 117 ? 11.578 -3.234 -9.008 1 91.69 117 LEU B O 1
ATOM 2451 N N . HIS B 1 118 ? 10.078 -2.602 -7.461 1 93.12 118 HIS B N 1
ATOM 2452 C CA . HIS B 1 118 ? 9.594 -1.513 -8.305 1 93.12 118 HIS B CA 1
ATOM 2453 C C . HIS B 1 118 ? 9.117 -0.334 -7.457 1 93.12 118 HIS B C 1
ATOM 2455 O O . HIS B 1 118 ? 8.945 -0.463 -6.242 1 93.12 118 HIS B O 1
ATOM 2461 N N . ARG B 1 119 ? 9.031 0.785 -8.031 1 90.69 119 ARG B N 1
ATOM 2462 C CA . ARG B 1 119 ? 8.547 2.023 -7.438 1 90.69 119 ARG B CA 1
ATOM 2463 C C . ARG B 1 119 ? 7.828 2.883 -8.477 1 90.69 119 ARG B C 1
ATOM 2465 O O . ARG B 1 119 ? 7.812 2.547 -9.664 1 90.69 119 ARG B O 1
ATOM 2472 N N . ALA B 1 120 ? 7.121 3.898 -8.062 1 90.38 120 ALA B N 1
ATOM 2473 C CA . ALA B 1 120 ? 6.48 4.852 -8.969 1 90.38 120 ALA B CA 1
ATOM 2474 C C . ALA B 1 120 ? 6.91 6.281 -8.648 1 90.38 120 ALA B C 1
ATOM 2476 O O . ALA B 1 120 ? 6.934 6.684 -7.484 1 90.38 120 ALA B O 1
ATOM 2477 N N . VAL B 1 121 ? 7.246 6.984 -9.68 1 87 121 VAL B N 1
ATOM 2478 C CA . VAL B 1 121 ? 7.586 8.398 -9.547 1 87 121 VAL B CA 1
ATOM 2479 C C . VAL B 1 121 ? 6.488 9.258 -10.172 1 87 121 VAL B C 1
ATOM 2481 O O . VAL B 1 121 ? 5.754 8.789 -11.047 1 87 121 VAL B O 1
ATOM 2484 N N . VAL B 1 122 ? 6.312 10.484 -9.648 1 84.69 122 VAL B N 1
ATOM 2485 C CA . VAL B 1 122 ? 5.273 11.383 -10.148 1 84.69 122 VAL B CA 1
ATOM 2486 C C . VAL B 1 122 ? 5.914 12.539 -10.922 1 84.69 122 VAL B C 1
ATOM 2488 O O . VAL B 1 122 ? 7.133 12.727 -10.867 1 84.69 122 VAL B O 1
ATOM 2491 N N . ASN B 1 123 ? 5.043 13.156 -11.688 1 81.44 123 ASN B N 1
ATOM 2492 C CA . ASN B 1 123 ? 5.504 14.227 -12.562 1 81.44 123 ASN B CA 1
ATOM 2493 C C . ASN B 1 123 ? 4.906 15.57 -12.156 1 81.44 123 ASN B C 1
ATOM 2495 O O . ASN B 1 123 ? 3.85 15.625 -11.523 1 81.44 123 ASN B O 1
ATOM 2499 N N . ALA B 1 124 ? 5.555 16.641 -12.492 1 76.69 124 ALA B N 1
ATOM 2500 C CA . ALA B 1 124 ? 5.176 17.984 -12.086 1 76.69 124 ALA B CA 1
ATOM 2501 C C . ALA B 1 124 ? 3.963 18.484 -12.867 1 76.69 124 ALA B C 1
ATOM 2503 O O . ALA B 1 124 ? 3.18 19.281 -12.367 1 76.69 124 ALA B O 1
ATOM 2504 N N . THR B 1 125 ? 3.752 17.984 -14.023 1 79.94 125 THR B N 1
ATOM 2505 C CA . THR B 1 125 ? 2.779 18.641 -14.891 1 79.94 125 THR B CA 1
ATOM 2506 C C . THR B 1 125 ? 1.626 17.688 -15.219 1 79.94 125 THR B C 1
ATOM 2508 O O . THR B 1 125 ? 0.562 18.141 -15.656 1 79.94 125 THR B O 1
ATOM 2511 N N . LYS B 1 126 ? 1.865 16.453 -15.078 1 83.69 126 LYS B N 1
ATOM 2512 C CA . LYS B 1 126 ? 0.836 15.5 -15.469 1 83.69 126 LYS B CA 1
ATOM 2513 C C . LYS B 1 126 ? 0.463 14.586 -14.305 1 83.69 126 LYS B C 1
ATOM 2515 O O . LYS B 1 126 ? 1.331 14.164 -13.539 1 83.69 126 LYS B O 1
ATOM 2520 N N . GLU B 1 127 ? -0.817 14.32 -14.273 1 87.56 127 GLU B N 1
ATOM 2521 C CA . GLU B 1 127 ? -1.283 13.359 -13.281 1 87.56 127 GLU B CA 1
ATOM 2522 C C . GLU B 1 127 ? -0.904 11.93 -13.68 1 87.56 127 GLU B C 1
ATOM 2524 O O . GLU B 1 127 ? -0.659 11.648 -14.852 1 87.56 127 GLU B O 1
ATOM 2529 N N . ARG B 1 128 ? -0.791 11.117 -12.727 1 86.69 128 ARG B N 1
ATOM 2530 C CA . ARG B 1 128 ? -0.589 9.688 -12.961 1 86.69 128 ARG B CA 1
ATOM 2531 C C . ARG B 1 128 ? -1.733 8.867 -12.375 1 86.69 128 ARG B C 1
ATOM 2533 O O . ARG B 1 128 ? -2.105 9.055 -11.211 1 86.69 128 ARG B O 1
ATOM 2540 N N . LEU B 1 129 ? -2.328 8.047 -13.211 1 90.31 129 LEU B N 1
ATOM 2541 C CA . LEU B 1 129 ? -3.408 7.152 -12.805 1 90.31 129 LEU B CA 1
ATOM 2542 C C . LEU B 1 129 ? -3.113 5.719 -13.227 1 90.31 129 LEU B C 1
ATOM 2544 O O . LEU B 1 129 ? -2.768 5.461 -14.383 1 90.31 129 LEU B O 1
ATOM 2548 N N . SER B 1 130 ? -3.236 4.812 -12.234 1 92.5 130 SER B N 1
ATOM 2549 C CA . SER B 1 130 ? -2.988 3.404 -12.531 1 92.5 130 SER B CA 1
ATOM 2550 C C . SER B 1 130 ? -3.912 2.5 -11.719 1 92.5 130 SER B C 1
ATOM 2552 O O . SER B 1 130 ? -4.414 2.898 -10.672 1 92.5 130 SER B O 1
ATOM 2554 N N . VAL B 1 131 ? -4.184 1.356 -12.25 1 94.56 131 VAL B N 1
ATOM 2555 C CA . VAL B 1 131 ? -4.957 0.32 -11.578 1 94.56 131 VAL B CA 1
ATOM 2556 C C . VAL B 1 131 ? -4.145 -0.972 -11.516 1 94.56 131 VAL B C 1
ATOM 2558 O O . VAL B 1 131 ? -3.691 -1.478 -12.547 1 94.56 131 VAL B O 1
ATOM 2561 N N . ALA B 1 132 ? -3.953 -1.418 -10.328 1 96.5 132 ALA B N 1
ATOM 2562 C CA . ALA B 1 132 ? -3.236 -2.674 -10.125 1 96.5 132 ALA B CA 1
ATOM 2563 C C . ALA B 1 132 ? -4.18 -3.771 -9.641 1 96.5 132 ALA B C 1
ATOM 2565 O O . ALA B 1 132 ? -4.965 -3.562 -8.711 1 96.5 132 ALA B O 1
ATOM 2566 N N . ALA B 1 133 ? -4.168 -4.922 -10.305 1 97.06 133 ALA B N 1
ATOM 2567 C CA . ALA B 1 133 ? -4.84 -6.133 -9.852 1 97.06 133 ALA B CA 1
ATOM 2568 C C . ALA B 1 133 ? -3.85 -7.117 -9.234 1 97.06 133 ALA B C 1
ATOM 2570 O O . ALA B 1 133 ? -2.9 -7.547 -9.891 1 97.06 133 ALA B O 1
ATOM 2571 N N . PHE B 1 134 ? -4.074 -7.426 -7.977 1 97.06 134 PHE B N 1
ATOM 2572 C CA . PHE B 1 134 ? -3.201 -8.328 -7.238 1 97.06 134 PHE B CA 1
ATOM 2573 C C . PHE B 1 134 ? -3.814 -9.719 -7.145 1 97.06 134 PHE B C 1
ATOM 2575 O O . PHE B 1 134 ? -4.957 -9.875 -6.703 1 97.06 134 PHE B O 1
ATOM 2582 N N . HIS B 1 135 ? -3.055 -10.758 -7.531 1 96.06 135 HIS B N 1
ATOM 2583 C CA . HIS B 1 135 ? -3.543 -12.133 -7.547 1 96.06 135 HIS B CA 1
ATOM 2584 C C . HIS B 1 135 ? -2.754 -13.008 -6.578 1 96.06 135 HIS B C 1
ATOM 2586 O O . HIS B 1 135 ? -1.522 -13.047 -6.633 1 96.06 135 HIS B O 1
ATOM 2592 N N . SER B 1 136 ? -3.492 -13.703 -5.742 1 94.38 136 SER B N 1
ATOM 2593 C CA . SER B 1 136 ? -2.893 -14.586 -4.75 1 94.38 136 SER B CA 1
ATOM 2594 C C . SER B 1 136 ? -3.629 -15.922 -4.688 1 94.38 136 SER B C 1
ATOM 2596 O O . SER B 1 136 ? -4.781 -16.016 -5.113 1 94.38 136 SER B O 1
ATOM 2598 N N . PRO B 1 137 ? -2.93 -16.969 -4.141 1 93.81 137 PRO B N 1
ATOM 2599 C CA . PRO B 1 137 ? -3.625 -18.234 -3.898 1 93.81 137 PRO B CA 1
ATOM 2600 C C . PRO B 1 137 ? -4.762 -18.094 -2.889 1 93.81 137 PRO B C 1
ATOM 2602 O O . PRO B 1 137 ? -4.816 -17.125 -2.143 1 93.81 137 PRO B O 1
ATOM 2605 N N . ALA B 1 138 ? -5.652 -19.078 -3.002 1 90.25 138 ALA B N 1
ATOM 2606 C CA . ALA B 1 138 ? -6.68 -19.156 -1.965 1 90.25 138 ALA B CA 1
ATOM 2607 C C . ALA B 1 138 ? -6.055 -19.422 -0.596 1 90.25 138 ALA B C 1
ATOM 2609 O O . ALA B 1 138 ? -4.938 -19.922 -0.502 1 90.25 138 ALA B O 1
ATOM 2610 N N . SER B 1 139 ? -6.797 -19.062 0.43 1 87 139 SER B N 1
ATOM 2611 C CA . SER B 1 139 ? -6.273 -19.109 1.79 1 87 139 SER B CA 1
ATOM 2612 C C . SER B 1 139 ? -5.98 -20.531 2.219 1 87 139 SER B C 1
ATOM 2614 O O . SER B 1 139 ? -5.176 -20.766 3.125 1 87 139 SER B O 1
ATOM 2616 N N . ASP B 1 140 ? -6.598 -21.469 1.593 1 89.5 140 ASP B N 1
ATOM 2617 C CA . ASP B 1 140 ? -6.461 -22.859 2.01 1 89.5 140 ASP B CA 1
ATOM 2618 C C . ASP B 1 140 ? -5.324 -23.547 1.257 1 89.5 140 ASP B C 1
ATOM 2620 O O . ASP B 1 140 ? -5.129 -24.75 1.394 1 89.5 140 ASP B O 1
ATOM 2624 N N . ARG B 1 141 ? -4.578 -22.797 0.512 1 93.31 141 ARG B N 1
ATOM 2625 C CA . ARG B 1 141 ? -3.49 -23.375 -0.275 1 93.31 141 ARG B CA 1
ATOM 2626 C C . ARG B 1 141 ? -2.186 -23.375 0.517 1 93.31 141 ARG B C 1
ATOM 2628 O O . ARG B 1 141 ? -2.082 -22.734 1.56 1 93.31 141 ARG B O 1
ATOM 2635 N N . GLU B 1 142 ? -1.31 -24.234 0.034 1 93.75 142 GLU B N 1
ATOM 2636 C CA . GLU B 1 142 ? 0.077 -24.234 0.49 1 93.75 142 GLU B CA 1
ATOM 2637 C C . GLU B 1 142 ? 0.998 -23.609 -0.554 1 93.75 142 GLU B C 1
ATOM 2639 O O . GLU B 1 142 ? 0.836 -23.844 -1.753 1 93.75 142 GLU B O 1
ATOM 2644 N N . ILE B 1 143 ? 1.972 -22.875 -0.027 1 94.25 143 ILE B N 1
ATOM 2645 C CA . ILE B 1 143 ? 2.922 -22.188 -0.901 1 94.25 143 ILE B CA 1
ATOM 2646 C C . ILE B 1 143 ? 4.32 -22.781 -0.696 1 94.25 143 ILE B C 1
ATOM 2648 O O . ILE B 1 143 ? 4.746 -23 0.44 1 94.25 143 ILE B O 1
ATOM 2652 N N . GLY B 1 144 ? 4.996 -23.031 -1.715 1 95.5 144 GLY B N 1
ATOM 2653 C CA . GLY B 1 144 ? 6.355 -23.547 -1.76 1 95.5 144 GLY B CA 1
ATOM 2654 C C . GLY B 1 144 ? 6.785 -23.984 -3.148 1 95.5 144 GLY B C 1
ATOM 2655 O O . GLY B 1 144 ? 5.973 -24 -4.074 1 95.5 144 GLY B O 1
ATOM 2656 N N . PRO B 1 145 ? 8.094 -24.328 -3.193 1 96.62 145 PRO B N 1
ATOM 2657 C CA . PRO B 1 145 ? 8.57 -24.75 -4.512 1 96.62 145 PRO B CA 1
ATOM 2658 C C . PRO B 1 145 ? 7.824 -25.969 -5.043 1 96.62 145 PRO B C 1
ATOM 2660 O O . PRO B 1 145 ? 7.621 -26.938 -4.309 1 96.62 145 PRO B O 1
ATOM 2663 N N . ILE B 1 146 ? 7.348 -25.859 -6.25 1 96.12 146 ILE B N 1
ATOM 2664 C CA . ILE B 1 146 ? 6.688 -27.016 -6.852 1 96.12 146 ILE B CA 1
ATOM 2665 C C . ILE B 1 146 ? 7.691 -28.156 -7.027 1 9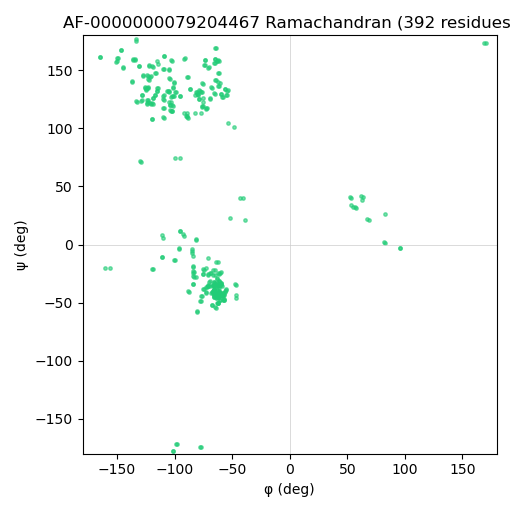6.12 146 ILE B C 1
ATOM 2667 O O . ILE B 1 146 ? 8.828 -27.922 -7.438 1 96.12 146 ILE B O 1
ATOM 2671 N N . PRO B 1 147 ? 7.223 -29.359 -6.781 1 95.56 147 PRO B N 1
ATOM 2672 C CA . PRO B 1 147 ? 8.125 -30.516 -6.805 1 95.56 147 PRO B CA 1
ATOM 2673 C C . PRO B 1 147 ? 8.789 -30.703 -8.164 1 95.56 147 PRO B C 1
ATOM 2675 O O . PRO B 1 147 ? 9.953 -31.125 -8.234 1 95.56 147 PRO B O 1
ATOM 2678 N N . ASN B 1 148 ? 8.094 -30.391 -9.219 1 95.44 148 ASN B N 1
ATOM 2679 C CA . ASN B 1 148 ? 8.586 -30.578 -10.578 1 95.44 148 ASN B CA 1
ATOM 2680 C C . ASN B 1 148 ? 9.828 -29.734 -10.852 1 95.44 148 ASN B C 1
ATOM 2682 O O . ASN B 1 148 ? 10.547 -29.984 -11.82 1 95.44 148 ASN B O 1
ATOM 2686 N N . LEU B 1 149 ? 10.055 -28.812 -10.008 1 96.19 149 LEU B N 1
ATOM 2687 C CA . LEU B 1 149 ? 11.148 -27.875 -10.258 1 96.19 149 LEU B CA 1
ATOM 2688 C C . LEU B 1 149 ? 12.289 -28.109 -9.266 1 96.19 149 LEU B C 1
ATOM 2690 O O . LEU B 1 149 ? 13.219 -27.297 -9.195 1 96.19 149 LEU B O 1
ATOM 2694 N N . ILE B 1 150 ? 12.188 -29.094 -8.492 1 95.06 150 ILE B N 1
ATOM 2695 C CA . ILE B 1 150 ? 13.211 -29.469 -7.52 1 95.06 150 ILE B CA 1
ATOM 2696 C C . ILE B 1 150 ? 13.992 -30.672 -8.031 1 95.06 150 ILE B C 1
ATOM 2698 O O . ILE B 1 150 ? 13.406 -31.703 -8.383 1 95.06 150 ILE B O 1
ATOM 2702 N N . THR B 1 151 ? 15.266 -30.531 -8.141 1 94.69 151 THR B N 1
ATOM 2703 C CA . THR B 1 151 ? 16.188 -31.609 -8.516 1 94.69 151 THR B CA 1
ATOM 2704 C C . THR B 1 151 ? 17.391 -31.641 -7.586 1 94.69 151 THR B C 1
ATOM 2706 O O . THR B 1 151 ? 17.516 -30.812 -6.688 1 94.69 151 THR B O 1
ATOM 2709 N N . VAL B 1 152 ? 18.172 -32.625 -7.82 1 93.56 152 VAL B N 1
ATOM 2710 C CA . VAL B 1 152 ? 19.406 -32.719 -7.043 1 93.56 152 VAL B CA 1
ATOM 2711 C C . VAL B 1 152 ? 20.281 -31.5 -7.285 1 93.56 152 VAL B C 1
ATOM 2713 O O . VAL B 1 152 ? 20.922 -31 -6.359 1 93.56 152 VAL B O 1
ATOM 2716 N N . ASP B 1 153 ? 20.266 -30.969 -8.508 1 93.31 153 ASP B N 1
ATOM 2717 C CA . ASP B 1 153 ? 21.094 -29.812 -8.891 1 93.31 153 ASP B CA 1
ATOM 2718 C C . ASP B 1 153 ? 20.422 -28.5 -8.484 1 93.31 153 ASP B C 1
ATOM 2720 O O . ASP B 1 153 ? 21.094 -27.469 -8.367 1 93.31 153 ASP B O 1
ATOM 2724 N N . THR B 1 154 ? 19.078 -28.578 -8.336 1 92.56 154 THR B N 1
ATOM 2725 C CA . THR B 1 154 ? 18.312 -27.406 -7.941 1 92.56 154 THR B CA 1
ATOM 2726 C C . THR B 1 154 ? 17.391 -27.719 -6.762 1 92.56 154 THR B C 1
ATOM 2728 O O . THR B 1 154 ? 16.172 -27.797 -6.918 1 92.56 154 THR B O 1
ATOM 2731 N N . PRO B 1 155 ? 18.047 -27.891 -5.664 1 93.12 155 PRO B N 1
ATOM 2732 C CA . PRO B 1 155 ? 17.234 -28.219 -4.492 1 93.12 155 PRO B CA 1
ATOM 2733 C C . PRO B 1 155 ? 16.281 -27.078 -4.105 1 93.12 155 PRO B C 1
ATOM 2735 O O . PRO B 1 155 ? 16.391 -25.984 -4.645 1 93.12 155 PRO B O 1
ATOM 2738 N N . ALA B 1 156 ? 15.375 -27.375 -3.217 1 94.06 156 ALA B N 1
ATOM 2739 C CA . ALA B 1 156 ? 14.43 -26.359 -2.748 1 94.06 156 ALA B CA 1
ATOM 2740 C C . ALA B 1 156 ? 15.148 -25.172 -2.139 1 94.06 156 ALA B C 1
ATOM 2742 O O . ALA B 1 156 ? 16.016 -25.328 -1.272 1 94.06 156 ALA B O 1
ATOM 2743 N N . ARG B 1 157 ? 14.82 -24.047 -2.615 1 94.12 157 ARG B N 1
ATOM 2744 C CA . ARG B 1 157 ? 15.453 -22.812 -2.148 1 94.12 157 ARG B CA 1
ATOM 2745 C C . ARG B 1 157 ? 14.562 -22.094 -1.145 1 94.12 157 ARG B C 1
ATOM 2747 O O . ARG B 1 157 ? 15.016 -21.188 -0.447 1 94.12 157 ARG B O 1
ATOM 2754 N N . PHE B 1 158 ? 13.297 -22.5 -1.046 1 93.44 158 PHE B N 1
ATOM 2755 C CA . PHE B 1 158 ? 12.328 -21.828 -0.176 1 93.44 158 PHE B CA 1
ATOM 2756 C C . PHE B 1 158 ? 11.594 -22.844 0.692 1 93.44 158 PHE B C 1
ATOM 2758 O O . PHE B 1 158 ? 11.398 -23.984 0.282 1 93.44 158 PHE B O 1
ATOM 2765 N N . LYS B 1 159 ? 11.109 -22.406 1.859 1 92.12 159 LYS B N 1
ATOM 2766 C CA . LYS B 1 159 ? 10.281 -23.203 2.752 1 92.12 159 LYS B CA 1
ATOM 2767 C C . LYS B 1 159 ? 8.867 -23.359 2.199 1 92.12 159 LYS B C 1
ATOM 2769 O O . LYS B 1 159 ? 8.469 -22.625 1.29 1 92.12 159 LYS B O 1
ATOM 2774 N N . ARG B 1 160 ? 8.258 -24.375 2.701 1 93.81 160 ARG B N 1
ATOM 2775 C CA . ARG B 1 160 ? 6.84 -24.578 2.438 1 93.81 160 ARG B CA 1
ATOM 2776 C C . ARG B 1 160 ? 5.996 -24.141 3.629 1 93.81 160 ARG B C 1
ATOM 2778 O O . ARG B 1 160 ? 6.34 -24.422 4.777 1 93.81 160 ARG B O 1
ATOM 2785 N N . ILE B 1 161 ? 4.906 -23.391 3.326 1 93.56 161 ILE B N 1
ATOM 2786 C CA . ILE B 1 161 ? 4.047 -22.906 4.395 1 93.56 161 ILE B CA 1
ATOM 2787 C C . ILE B 1 161 ? 2.613 -22.766 3.883 1 93.56 161 ILE B C 1
ATOM 2789 O O . ILE B 1 161 ? 2.385 -22.688 2.674 1 93.56 161 ILE B O 1
ATOM 2793 N N . SER B 1 162 ? 1.699 -22.781 4.812 1 93.5 162 SER B N 1
ATOM 2794 C CA . SER B 1 162 ? 0.321 -22.516 4.414 1 93.5 162 SER B CA 1
ATOM 2795 C C . SER B 1 162 ? 0.13 -21.047 4.039 1 93.5 162 SER B C 1
ATOM 2797 O O . SER B 1 162 ? 0.821 -20.172 4.562 1 93.5 162 SER B O 1
ATOM 2799 N N . MET B 1 163 ? -0.82 -20.781 3.162 1 91.88 163 MET B N 1
ATOM 2800 C CA . MET B 1 163 ? -1.121 -19.406 2.795 1 91.88 163 MET B CA 1
ATOM 2801 C C . MET B 1 163 ? -1.533 -18.594 4.02 1 91.88 163 MET B C 1
ATOM 2803 O O . MET B 1 163 ? -1.162 -17.422 4.145 1 91.88 163 MET B O 1
ATOM 2807 N N . ILE B 1 164 ? -2.217 -19.234 4.891 1 87.94 164 ILE B N 1
ATOM 2808 C CA . ILE B 1 164 ? -2.652 -18.578 6.113 1 87.94 164 ILE B CA 1
ATOM 2809 C C . ILE B 1 164 ? -1.435 -18.172 6.941 1 87.94 164 ILE B C 1
ATOM 2811 O O . ILE B 1 164 ? -1.347 -17.031 7.406 1 87.94 164 ILE B O 1
ATOM 2815 N N . ASP B 1 165 ? -0.5 -19.062 7.094 1 88.5 165 ASP B N 1
ATOM 2816 C CA . ASP B 1 165 ? 0.716 -18.766 7.84 1 88.5 165 ASP B CA 1
ATOM 2817 C C . ASP B 1 165 ? 1.549 -17.703 7.121 1 88.5 165 ASP B C 1
ATOM 2819 O O . ASP B 1 165 ? 2.174 -16.859 7.766 1 88.5 165 ASP B O 1
ATOM 2823 N N . TYR B 1 166 ? 1.61 -17.781 5.832 1 90.69 166 TYR B N 1
ATOM 2824 C CA . TYR B 1 166 ? 2.312 -16.781 5.039 1 90.69 166 TYR B CA 1
ATOM 2825 C C . TYR B 1 166 ? 1.759 -15.383 5.301 1 90.69 166 TYR B C 1
ATOM 2827 O O . TYR B 1 166 ? 2.518 -14.438 5.555 1 90.69 166 TYR B O 1
ATOM 2835 N N . ILE B 1 167 ? 0.447 -15.258 5.277 1 87.31 167 ILE B N 1
ATOM 2836 C CA . ILE B 1 167 ? -0.221 -13.977 5.492 1 87.31 167 ILE B CA 1
ATOM 2837 C C . ILE B 1 167 ? 0.043 -13.492 6.918 1 87.31 167 ILE B C 1
ATOM 2839 O O . ILE B 1 167 ? 0.335 -12.312 7.137 1 87.31 167 ILE B O 1
ATOM 2843 N N . GLN B 1 168 ? -0.018 -14.375 7.824 1 84.25 168 GLN B N 1
ATOM 2844 C CA . GLN B 1 168 ? 0.248 -14.016 9.211 1 84.25 168 GLN B CA 1
ATOM 2845 C C . GLN B 1 168 ? 1.678 -13.516 9.391 1 84.25 168 GLN B C 1
ATOM 2847 O O . GLN B 1 168 ? 1.927 -12.594 10.172 1 84.25 168 GLN B O 1
ATOM 2852 N N . GLY B 1 169 ? 2.594 -14.164 8.703 1 84.19 169 GLY B N 1
ATOM 2853 C CA . GLY B 1 169 ? 3.973 -13.695 8.727 1 84.19 169 GLY B CA 1
ATOM 2854 C C . GLY B 1 169 ? 4.141 -12.297 8.164 1 84.19 169 GLY B C 1
ATOM 2855 O O . GLY B 1 169 ? 4.883 -11.484 8.711 1 84.19 169 GLY B O 1
ATOM 2856 N N . LEU B 1 170 ? 3.471 -12.062 7.086 1 83.75 170 LEU B N 1
ATOM 2857 C CA . LEU B 1 170 ? 3.496 -10.734 6.484 1 83.75 170 LEU B CA 1
ATOM 2858 C C . LEU B 1 170 ? 2.951 -9.688 7.453 1 83.75 170 LEU B C 1
ATOM 2860 O O . LEU B 1 170 ? 3.52 -8.602 7.586 1 83.75 170 LEU B O 1
ATOM 2864 N N . PHE B 1 171 ? 1.888 -10.062 8.133 1 78.5 171 PHE B N 1
ATOM 2865 C CA . PHE B 1 171 ? 1.246 -9.172 9.094 1 78.5 171 PHE B CA 1
ATOM 2866 C C . PHE B 1 171 ? 2.195 -8.836 10.234 1 78.5 171 PHE B C 1
ATOM 2868 O O . PHE B 1 171 ? 2.312 -7.68 10.633 1 78.5 171 PHE B O 1
ATOM 2875 N N . ALA B 1 172 ? 2.734 -9.82 10.75 1 74.75 172 ALA B N 1
ATOM 2876 C CA . ALA B 1 172 ? 3.633 -9.656 11.891 1 74.75 172 ALA B CA 1
ATOM 2877 C C . ALA B 1 172 ? 4.816 -8.758 11.531 1 74.75 172 ALA B C 1
ATOM 2879 O O . ALA B 1 172 ? 5.266 -7.953 12.352 1 74.75 172 ALA B O 1
ATOM 2880 N N . ARG B 1 173 ? 5.215 -8.805 10.406 1 72.25 173 ARG B N 1
ATOM 2881 C CA . ARG B 1 173 ? 6.352 -8.016 9.953 1 72.25 173 ARG B CA 1
ATOM 2882 C C . ARG B 1 173 ? 5.98 -6.543 9.828 1 72.25 173 ARG B C 1
ATOM 2884 O O . ARG B 1 173 ? 6.77 -5.664 10.18 1 72.25 173 ARG B O 1
ATOM 2891 N N . GLU B 1 174 ? 4.852 -6.301 9.328 1 66.44 174 GLU B N 1
ATOM 2892 C CA . GLU B 1 174 ? 4.402 -4.922 9.148 1 66.44 174 GLU B CA 1
ATOM 2893 C C . GLU B 1 174 ? 4.203 -4.23 10.492 1 66.44 174 GLU B C 1
ATOM 2895 O O . GLU B 1 174 ? 4.422 -3.023 10.609 1 66.44 174 GLU B O 1
ATOM 2900 N N . LEU B 1 175 ? 3.77 -4.953 11.445 1 59.19 175 LEU B N 1
ATOM 2901 C CA . LEU B 1 175 ? 3.588 -4.406 12.781 1 59.19 175 LEU B CA 1
ATOM 2902 C C . LEU B 1 175 ? 4.926 -3.988 13.383 1 59.19 175 LEU B C 1
ATOM 2904 O O . LEU B 1 175 ? 5.004 -2.986 14.102 1 59.19 175 LEU B O 1
ATOM 2908 N N . ASP B 1 176 ? 5.93 -4.723 13.055 1 56.81 176 ASP B N 1
ATOM 2909 C CA . ASP B 1 176 ? 7.258 -4.391 13.555 1 56.81 176 ASP B CA 1
ATOM 2910 C C . ASP B 1 176 ? 7.836 -3.182 12.82 1 56.81 176 ASP B C 1
ATOM 2912 O O . ASP B 1 176 ? 8.688 -2.471 13.359 1 56.81 176 ASP B O 1
ATOM 2916 N N . GLY B 1 177 ? 7.426 -2.828 11.68 1 51.41 177 GLY B N 1
ATOM 2917 C CA . GLY B 1 177 ? 7.973 -1.809 10.805 1 51.41 177 GLY B CA 1
ATOM 2918 C C . GLY B 1 177 ? 7.477 -0.411 11.125 1 51.41 177 GLY B C 1
ATOM 2919 O O . GLY B 1 177 ? 7.754 0.538 10.391 1 51.41 177 GLY B O 1
ATOM 2920 N N . LYS B 1 178 ? 6.426 -0.229 12.039 1 53.62 178 LYS B N 1
ATOM 2921 C CA . LYS B 1 178 ? 6.191 1.15 12.453 1 53.62 178 LYS B CA 1
ATOM 2922 C C . LYS B 1 178 ? 7.508 1.891 12.672 1 53.62 178 LYS B C 1
ATOM 2924 O O . LYS B 1 178 ? 7.578 2.812 13.492 1 53.62 178 LYS B O 1
ATOM 2929 N N . SER B 1 179 ? 8.398 1.557 11.727 1 61.34 179 SER B N 1
ATOM 2930 C CA . SER B 1 179 ? 9.844 1.626 11.938 1 61.34 179 SER B CA 1
ATOM 2931 C C . SER B 1 179 ? 10.367 3.037 11.703 1 61.34 179 SER B C 1
ATOM 2933 O O . SER B 1 179 ? 11.125 3.564 12.523 1 61.34 179 SER B O 1
ATOM 2935 N N . TYR B 1 180 ? 9.609 3.84 10.781 1 66.5 180 TYR B N 1
ATOM 2936 C CA . TYR B 1 180 ? 10.359 5.074 10.586 1 66.5 180 TYR B CA 1
ATOM 2937 C C . TYR B 1 180 ? 10.062 6.078 11.695 1 66.5 180 TYR B C 1
ATOM 2939 O O . TYR B 1 180 ? 10.938 6.848 12.094 1 66.5 180 TYR B O 1
ATOM 2947 N N . LEU B 1 181 ? 8.789 6.062 12.195 1 75.88 181 LEU B N 1
ATOM 2948 C CA . LEU B 1 181 ? 8.43 6.898 13.336 1 75.88 181 LEU B CA 1
ATOM 2949 C C . LEU B 1 181 ? 9.352 6.629 14.523 1 75.88 181 LEU B C 1
ATOM 2951 O O . LEU B 1 181 ? 9.766 7.559 15.219 1 75.88 181 LEU B O 1
ATOM 2955 N N . ASP B 1 182 ? 9.664 5.449 14.672 1 75.44 182 ASP B N 1
ATOM 2956 C CA . ASP B 1 182 ? 10.555 5.07 15.766 1 75.44 182 ASP B CA 1
ATOM 2957 C C . ASP B 1 182 ? 11.961 5.637 15.555 1 75.44 182 ASP B C 1
ATOM 2959 O O . ASP B 1 182 ? 12.633 6.016 16.516 1 75.44 182 ASP B O 1
ATOM 2963 N N . THR B 1 183 ? 12.352 5.695 14.281 1 73.44 183 THR B N 1
ATOM 2964 C CA . THR B 1 183 ? 13.648 6.266 13.938 1 73.44 183 THR B CA 1
ATOM 2965 C C . THR B 1 183 ? 13.68 7.758 14.242 1 73.44 183 THR B C 1
ATOM 2967 O O . THR B 1 183 ? 14.742 8.32 14.531 1 73.44 183 THR B O 1
ATOM 2970 N N . MET B 1 184 ? 12.531 8.359 14.227 1 79.06 184 MET B N 1
ATOM 2971 C CA . MET B 1 184 ? 12.43 9.805 14.422 1 79.06 184 MET B CA 1
ATOM 2972 C C . MET B 1 184 ? 12.414 10.156 15.906 1 79.06 184 MET B C 1
ATOM 2974 O O . MET B 1 184 ? 12.586 11.312 16.281 1 79.06 184 MET B O 1
ATOM 2978 N N . ARG B 1 185 ? 12.125 9.25 16.75 1 82.25 185 ARG B N 1
ATOM 2979 C CA . ARG B 1 185 ? 12.055 9.508 18.188 1 82.25 185 ARG B CA 1
ATOM 2980 C C . ARG B 1 185 ? 13.43 9.82 18.75 1 82.25 185 ARG B C 1
ATOM 2982 O O . ARG B 1 185 ? 14.414 9.18 18.391 1 82.25 185 ARG B O 1
ATOM 2989 N N . ILE B 1 186 ? 13.531 10.867 19.594 1 80.88 186 ILE B N 1
ATOM 2990 C CA . ILE B 1 186 ? 14.766 11.203 20.281 1 80.88 186 ILE B CA 1
ATOM 2991 C C . ILE B 1 186 ? 14.992 10.242 21.438 1 80.88 186 ILE B C 1
ATOM 2993 O O . ILE B 1 186 ? 14.109 10.062 22.281 1 80.88 186 ILE B O 1
ATOM 2997 N N . THR B 1 187 ? 16.047 9.547 21.344 1 69.75 187 THR B N 1
ATOM 2998 C CA . THR B 1 187 ? 16.391 8.609 22.406 1 69.75 187 THR B CA 1
ATOM 2999 C C . THR B 1 187 ? 17.484 9.188 23.297 1 69.75 187 THR B C 1
ATOM 3001 O O . THR B 1 187 ? 18.109 10.188 22.953 1 69.75 187 THR B O 1
ATOM 3004 N N . GLU B 1 188 ? 17.547 8.656 24.5 1 63.44 188 GLU B N 1
ATOM 3005 C CA . GLU B 1 188 ? 18.578 9.078 25.438 1 63.44 188 GLU B CA 1
ATOM 3006 C C . GLU B 1 188 ? 19.953 9.102 24.766 1 63.44 188 GLU B C 1
ATOM 3008 O O . GLU B 1 188 ? 20.781 9.969 25.062 1 63.44 188 GLU B O 1
ATOM 3013 N N . ASN B 1 189 ? 20.156 8.234 23.906 1 53.88 189 ASN B N 1
ATOM 3014 C CA . ASN B 1 189 ? 21.453 8.172 23.234 1 53.88 189 ASN B CA 1
ATOM 3015 C C . ASN B 1 189 ? 21.641 9.352 22.281 1 53.88 189 ASN B C 1
ATOM 3017 O O . ASN B 1 189 ? 22.766 9.781 22.031 1 53.88 189 ASN B O 1
ATOM 3021 N N . ASP B 1 190 ? 20.656 9.914 21.797 1 56.44 190 ASP B N 1
ATOM 3022 C CA . ASP B 1 190 ? 20.734 11.07 20.906 1 56.44 190 ASP B CA 1
ATOM 3023 C C . ASP B 1 190 ? 21.078 12.336 21.688 1 56.44 190 ASP B C 1
ATOM 3025 O O . ASP B 1 190 ? 21.75 13.234 21.156 1 56.44 190 ASP B O 1
ATOM 3029 N N . GLU B 1 191 ? 20.594 12.523 22.812 1 49.56 191 GLU B N 1
ATOM 3030 C CA . GLU B 1 191 ? 20.891 13.656 23.688 1 49.56 191 GLU B CA 1
ATOM 3031 C C . GLU B 1 191 ? 22.375 13.68 24.062 1 49.56 191 GLU B C 1
ATOM 3033 O O . GLU B 1 191 ? 22.969 14.758 24.203 1 49.56 191 GLU B O 1
ATOM 3038 N N . GLU B 1 192 ? 22.891 12.648 24.219 1 45.66 192 GLU B N 1
ATOM 3039 C CA . GLU B 1 192 ? 24.297 12.625 24.578 1 45.66 192 GLU B CA 1
ATOM 3040 C C . GLU B 1 192 ? 25.188 13.078 23.422 1 45.66 192 GLU B C 1
ATOM 3042 O O . GLU B 1 192 ? 26.219 13.711 23.625 1 45.66 192 GLU B O 1
ATOM 3047 N N . LYS B 1 193 ? 24.828 12.859 22.312 1 49.91 193 LYS B N 1
ATOM 3048 C CA . LYS B 1 193 ? 25.672 13.242 21.172 1 49.91 193 LYS B CA 1
ATOM 3049 C C . LYS B 1 193 ? 25.656 14.758 20.969 1 49.91 193 LYS B C 1
ATOM 3051 O O . LYS B 1 193 ? 26.562 15.312 20.344 1 49.91 193 LYS B O 1
ATOM 3056 N N . LYS B 1 194 ? 24.594 15.312 21.188 1 50.03 194 LYS B N 1
ATOM 3057 C CA . LYS B 1 194 ? 24.531 16.766 21.031 1 50.03 194 LYS B CA 1
ATOM 3058 C C . LYS B 1 194 ? 25.406 17.453 22.078 1 50.03 194 LYS B C 1
ATOM 3060 O O . LYS B 1 194 ? 25.828 18.594 21.875 1 50.03 194 LYS B O 1
ATOM 3065 N N . SER B 1 195 ? 25.234 16.922 23.203 1 43.94 195 SER B N 1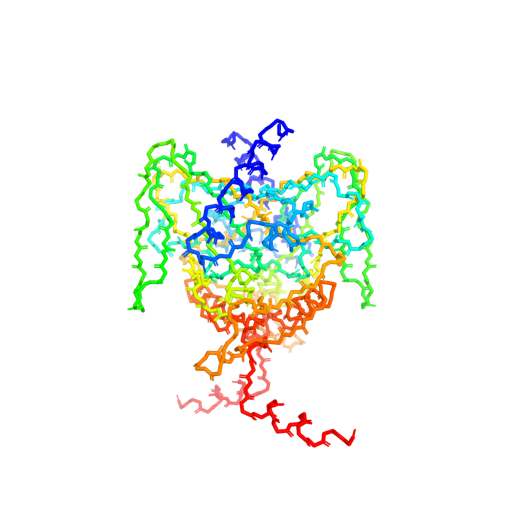
ATOM 3066 C CA . SER B 1 195 ? 26.047 17.531 24.25 1 43.94 195 SER B CA 1
ATOM 3067 C C . SER B 1 195 ? 27.531 17.391 23.953 1 43.94 195 SER B C 1
ATOM 3069 O O . SER B 1 195 ? 28.359 18.156 24.469 1 43.94 195 SER B O 1
ATOM 3071 N N . ASN B 1 196 ? 27.828 16.406 23.203 1 40.31 196 ASN B N 1
ATOM 3072 C CA . ASN B 1 196 ? 29.25 16.172 22.953 1 40.31 196 ASN B CA 1
ATOM 3073 C C . ASN B 1 196 ? 29.688 16.812 21.625 1 40.31 196 ASN B C 1
ATOM 3075 O O . ASN B 1 196 ? 30.781 16.516 21.141 1 40.31 196 ASN B O 1
ATOM 3079 N N . GLU B 1 197 ? 28.828 17.359 20.906 1 37.91 197 GLU B N 1
ATOM 3080 C CA . GLU B 1 197 ? 29.375 18.109 19.781 1 37.91 197 GLU B CA 1
ATOM 3081 C C . GLU B 1 197 ? 30.047 19.391 20.25 1 37.91 197 GLU B C 1
ATOM 3083 O O . GLU B 1 197 ? 29.453 20.172 21 1 37.91 197 GLU B O 1
ATOM 3088 N N . PRO B 1 198 ? 31.359 19.547 20.031 1 42.47 198 PRO B N 1
ATOM 3089 C CA . PRO B 1 198 ? 32.125 20.734 20.453 1 42.47 198 PRO B CA 1
ATOM 3090 C C . PRO B 1 198 ? 31.562 22.031 19.859 1 42.47 198 PRO B C 1
ATOM 3092 O O . PRO B 1 198 ? 30.938 22 18.797 1 42.47 198 PRO B O 1
#

Secondary structure (DSSP, 8-state):
-HHHHHHHHHHHHHHHHHHHHHTTS-HHHHHHHHTT-EEEEEEEEE---S--TT-EEEEEE--SSSEEEEEE-S----EEEEETTEEEE----TT-EEEEE-HHHHHHTTTSS-PPPEEEE--SSS-EEEEEEEEE--TT-EES--GGG--SSS---B--EEHHHHHHHHHHHHHHTTHHHHHHBPPHHHHHHHHS--/-HHHHHHHHHHHHHHHHHHHHHTTS-HHHHHHHHTT-EEEEEEEEE---S--TT-EEEEEE--SSSEEEEEE-S----EEEEETTEEEE-PPPTT-EEEEE-HHHHHHTTTSS-PPPEEEE--SSS-EEEEEEEEE--TT-EES--GGG--SSS---B--EEHHHHHHHHHHHHHHTTHHHHHHBPPHHHHHHHHT--

Nearest PDB structures (foldseek):
  5o7y-assembly1_A  TM=8.984E-01  e=1.700E-18  Papaver somniferum
  5o9w-assembly1_A  TM=8.996E-01  e=5.861E-18  Papaver somniferum
  8x7c-assembly2_A  TM=9.423E-01  e=4.456E-16  Zea mays
  8x7d-assembly2_B  TM=9.361E-01  e=1.036E-15  Oryza sativa
  6lsv-assembly2_B  TM=9.380E-01  e=2.153E-15  Arabidopsis thaliana

Solvent-accessible surface area (backbone atoms only — not comparable to full-atom values): 20953 Å² total; per-residue (Å²): 108,66,66,59,49,53,52,50,53,52,49,52,51,52,52,48,39,53,50,24,51,74,68,71,42,63,48,62,60,58,40,69,42,44,46,85,38,43,59,37,37,40,34,40,40,34,58,52,34,80,78,23,86,82,37,66,70,37,64,45,41,59,47,79,33,31,38,33,46,29,40,64,75,39,92,53,71,32,45,29,34,58,54,93,90,35,81,41,75,50,77,73,53,89,99,44,70,49,76,45,44,6,40,45,39,13,35,32,50,51,55,74,49,63,49,45,43,30,32,27,42,52,41,38,81,45,52,43,39,36,38,36,37,40,32,29,50,27,64,88,31,67,44,30,43,43,68,92,67,46,43,93,92,40,55,76,45,37,52,73,43,43,36,53,56,51,51,50,51,54,36,56,51,36,62,68,49,62,42,62,62,57,68,37,41,60,45,76,71,53,57,52,51,60,70,64,55,129,109,65,66,61,47,54,52,50,54,51,48,51,51,51,53,50,38,54,50,24,51,74,69,72,43,62,47,63,60,58,39,69,42,44,47,84,39,42,60,37,37,40,33,40,39,35,57,53,35,82,78,20,88,83,38,65,71,36,64,44,41,60,47,80,32,30,40,33,46,29,40,65,75,41,91,54,73,32,45,27,33,58,53,95,90,35,82,40,76,51,77,72,53,90,98,44,72,49,79,43,44,6,41,44,39,14,34,32,50,51,55,73,48,63,50,46,43,30,32,28,42,52,40,37,83,44,52,43,39,36,38,37,37,41,32,32,49,28,65,88,31,67,46,30,43,42,68,94,67,46,42,92,94,39,54,76,46,36,53,72,46,42,35,54,57,50,50,50,51,52,35,56,50,36,60,68,50,64,40,64,63,59,68,36,42,60,45,78,72,54,56,54,52,60,72,64,53,129

pLDDT: mean 86.6, std 13.68, range [37.31, 98.25]

Radius of gyration: 22.49 Å; Cα contacts (8 Å, |Δi|>4): 768; chains: 2; bounding box: 55×67×56 Å